Protein AF-A0A3N9MYD1-F1 (afdb_monomer_lite)

Foldseek 3Di:
DVVVVVVVVVVLPPDQPADDLVPDDLPDDPPDAAEDAAEDEDDDVLCVVVVLNLNCRNYPCPPPPPDFHLWYKYKYWPDKDKDFDDFPCVQQVVCVVVVNPVLSVVRFRGKIKMKTKMWMWIAGLVRDTPDIDIFIFMFIDTHGPSNPDDPPDCVRVSNRRSRRVSVGSSVSVVVCVVCRVVNNCVSPVSPTNLVVLLVVLVVVLDLVSLVVSCVVPVDDDSNVVSVVSNLVVLVVVLVVVLDLVSLVVSCVVPVDDPCNVVSVVSNVVVVVVLVVQLVVQPDLVSLLVSCVVPVVCNLVSVVVDPDLVSLLVSCVVRVPCVQRSVVSSLVVLVVCCVVPNLPPWDFQPDQDADPDDAFEWEWEDDPPDIDTDPSHPPGDDDDPDPVDADHRHAFHKYWYAAWDFHVSRQRKIWGWHNRSSATFMWTHHNVGGITTRHHWGWIQHNVRDIDTPHD

pLDDT: mean 88.98, std 12.7, range [43.97, 98.44]

Structure (mmCIF, N/CA/C/O backbone):
data_AF-A0A3N9MYD1-F1
#
_entry.id   AF-A0A3N9MYD1-F1
#
loop_
_atom_site.group_PDB
_atom_site.id
_atom_site.type_symbol
_atom_site.label_atom_id
_atom_site.label_alt_id
_atom_site.label_comp_id
_atom_site.label_asym_id
_atom_site.label_entity_id
_atom_site.label_seq_id
_atom_site.pdbx_PDB_ins_code
_atom_site.Cartn_x
_atom_site.Cartn_y
_atom_site.Cartn_z
_atom_site.occupancy
_atom_site.B_iso_or_equiv
_atom_site.auth_seq_id
_atom_site.auth_comp_id
_atom_site.auth_asym_id
_atom_site.auth_atom_id
_atom_site.pdbx_PDB_model_num
ATOM 1 N N . MET A 1 1 ? 70.664 29.795 -44.121 1.00 50.56 1 MET A N 1
ATOM 2 C CA . MET A 1 1 ? 70.237 28.497 -43.544 1.00 50.56 1 MET A CA 1
ATOM 3 C C . MET A 1 1 ? 69.564 28.598 -42.171 1.00 50.56 1 MET A C 1
ATOM 5 O O . MET A 1 1 ? 68.533 27.968 -42.027 1.00 50.56 1 MET A O 1
ATOM 9 N N . ARG A 1 2 ? 70.033 29.398 -41.194 1.00 46.59 2 ARG A N 1
ATOM 10 C CA . ARG A 1 2 ? 69.398 29.475 -39.850 1.00 46.59 2 ARG A CA 1
ATOM 11 C C . ARG A 1 2 ? 67.947 30.003 -39.817 1.00 46.59 2 ARG A C 1
ATOM 13 O O . ARG A 1 2 ? 67.177 29.572 -38.971 1.00 46.59 2 ARG A O 1
ATOM 20 N N . TYR A 1 3 ? 67.547 30.868 -40.754 1.00 49.69 3 TYR A N 1
ATOM 21 C CA . TYR A 1 3 ? 66.168 31.388 -40.821 1.00 49.69 3 TYR A CA 1
ATOM 22 C C . TYR A 1 3 ? 65.168 30.426 -41.480 1.00 49.69 3 TYR A C 1
ATOM 24 O O . TYR A 1 3 ? 63.994 30.445 -41.129 1.00 49.69 3 TYR A O 1
ATOM 32 N N . LEU A 1 4 ? 65.627 29.531 -42.366 1.00 49.19 4 LEU A N 1
ATOM 33 C CA . LEU A 1 4 ? 64.769 28.518 -42.997 1.00 49.19 4 LEU A CA 1
ATOM 34 C C . LEU A 1 4 ? 64.340 27.448 -41.978 1.00 49.19 4 LEU A C 1
ATOM 36 O O . LEU A 1 4 ? 63.215 26.969 -42.017 1.00 49.19 4 LEU A O 1
ATOM 40 N N . THR A 1 5 ? 65.210 27.136 -41.012 1.00 52.12 5 THR A N 1
ATOM 41 C CA . THR A 1 5 ? 64.910 26.201 -39.917 1.00 52.12 5 THR A CA 1
ATOM 42 C C . THR A 1 5 ? 63.895 26.779 -38.924 1.00 52.12 5 THR A C 1
ATOM 44 O O . THR A 1 5 ? 63.044 26.050 -38.432 1.00 52.12 5 THR A O 1
ATOM 47 N N . ILE A 1 6 ? 63.928 28.092 -38.665 1.00 54.59 6 ILE A N 1
ATOM 48 C CA . ILE A 1 6 ? 62.973 28.755 -37.757 1.00 54.59 6 ILE A CA 1
ATOM 49 C C . ILE A 1 6 ? 61.604 28.943 -38.434 1.00 54.59 6 ILE A C 1
ATOM 51 O O . ILE A 1 6 ? 60.574 28.751 -37.791 1.00 54.59 6 ILE A O 1
ATOM 55 N N . PHE A 1 7 ? 61.574 29.233 -39.740 1.00 51.75 7 PHE A N 1
ATOM 56 C CA . PHE A 1 7 ? 60.322 29.378 -40.494 1.00 51.75 7 PHE A CA 1
ATOM 57 C C . PHE A 1 7 ? 59.591 28.037 -40.687 1.00 51.75 7 PHE A C 1
ATOM 59 O O . PHE A 1 7 ? 58.365 27.989 -40.605 1.00 51.75 7 PHE A O 1
ATOM 66 N N . LEU A 1 8 ? 60.333 26.933 -40.859 1.00 48.38 8 LEU A N 1
ATOM 67 C CA . LEU A 1 8 ? 59.754 25.587 -40.928 1.00 48.38 8 LEU A CA 1
ATOM 68 C C . LEU A 1 8 ? 59.193 25.126 -39.570 1.00 48.38 8 LEU A C 1
ATOM 70 O O . LEU A 1 8 ? 58.174 24.446 -39.539 1.00 48.38 8 LEU A O 1
ATOM 74 N N . CYS A 1 9 ? 59.793 25.538 -38.446 1.00 50.78 9 CYS A N 1
ATOM 75 C CA . CYS A 1 9 ? 59.248 25.249 -37.116 1.00 50.78 9 CYS A CA 1
ATOM 76 C C . CYS A 1 9 ? 57.970 26.046 -36.805 1.00 50.78 9 CYS A C 1
ATOM 78 O O . CYS A 1 9 ? 57.088 25.513 -36.144 1.00 50.78 9 CYS A O 1
ATOM 80 N N . LEU A 1 10 ? 57.830 27.289 -37.283 1.00 47.19 10 LEU A N 1
ATOM 81 C CA . LEU A 1 10 ? 56.659 28.136 -36.995 1.00 47.19 10 LEU A CA 1
ATOM 82 C C . LEU A 1 10 ? 55.406 27.779 -37.818 1.00 47.19 10 LEU A C 1
ATOM 84 O O . LEU A 1 10 ? 54.298 27.967 -37.324 1.00 47.19 10 LEU A O 1
ATOM 88 N N . LEU A 1 11 ? 55.553 27.201 -39.016 1.00 48.94 11 LEU A N 1
ATOM 89 C CA . LEU A 1 11 ? 54.420 26.741 -39.841 1.00 48.94 11 LEU A CA 1
ATOM 90 C C . LEU A 1 11 ? 53.776 25.427 -39.354 1.00 48.94 11 LEU A C 1
ATOM 92 O O . LEU A 1 11 ? 52.666 25.108 -39.767 1.00 48.94 11 LEU A O 1
ATOM 96 N N . ILE A 1 12 ? 54.433 24.671 -38.467 1.00 52.53 12 ILE A N 1
ATOM 97 C CA . ILE A 1 12 ? 53.946 23.359 -37.995 1.00 52.53 12 ILE A CA 1
ATOM 98 C C . ILE A 1 12 ? 53.015 23.484 -36.766 1.00 52.53 12 ILE A C 1
ATOM 100 O O . ILE A 1 12 ? 52.271 22.551 -36.465 1.00 52.53 12 ILE A O 1
ATOM 104 N N . PHE A 1 13 ? 52.987 24.636 -36.079 1.00 46.84 13 PHE A N 1
ATOM 105 C CA . PHE A 1 13 ? 52.258 24.799 -34.807 1.00 46.84 13 PHE A CA 1
ATOM 106 C C . PHE A 1 13 ? 50.806 25.295 -34.911 1.00 46.84 13 PHE A C 1
ATOM 108 O O . PHE A 1 13 ? 50.087 25.250 -33.914 1.00 46.84 13 PHE A O 1
ATOM 115 N N . THR A 1 14 ? 50.326 25.733 -36.077 1.00 43.97 14 THR A N 1
ATOM 116 C CA . THR A 1 14 ? 48.956 26.258 -36.226 1.00 43.97 14 THR A CA 1
ATOM 117 C C . THR A 1 14 ? 48.090 25.304 -37.040 1.00 43.97 14 THR A C 1
ATOM 119 O O . THR A 1 14 ? 47.858 25.524 -38.225 1.00 43.97 14 THR A O 1
ATOM 122 N N . GLY A 1 15 ? 47.624 24.223 -36.415 1.00 49.41 15 GLY A N 1
ATOM 123 C CA . GLY A 1 15 ? 46.660 23.331 -37.066 1.00 49.41 15 GLY A CA 1
ATOM 124 C C . GLY A 1 15 ? 46.532 21.931 -36.481 1.00 49.41 15 GLY A C 1
ATOM 125 O O . GLY A 1 15 ? 46.292 20.993 -37.233 1.00 49.41 15 GLY A O 1
ATOM 126 N N . CYS A 1 16 ? 46.687 21.750 -35.167 1.00 47.84 16 CYS A N 1
ATOM 127 C CA . CYS A 1 16 ? 46.376 20.468 -34.537 1.00 47.84 16 CYS A CA 1
ATOM 128 C C . CYS A 1 16 ? 44.853 20.277 -34.498 1.00 47.84 16 CYS A C 1
ATOM 130 O O . CYS A 1 16 ? 44.207 20.617 -33.509 1.00 47.84 16 CYS A O 1
ATOM 132 N N . ALA A 1 17 ? 44.267 19.738 -35.567 1.00 52.56 17 ALA A N 1
ATOM 133 C CA . ALA A 1 17 ? 42.937 19.152 -35.489 1.00 52.56 17 ALA A CA 1
ATOM 134 C C . ALA A 1 17 ? 43.065 17.853 -34.683 1.00 52.56 17 ALA A C 1
ATOM 136 O O . ALA A 1 17 ? 43.389 16.796 -35.226 1.00 52.56 17 ALA A O 1
ATOM 137 N N . SER A 1 18 ? 42.881 17.943 -33.364 1.00 55.88 18 SER A N 1
ATOM 138 C CA . SER A 1 18 ? 42.640 16.756 -32.552 1.00 55.88 18 SER A CA 1
ATOM 139 C C . SER A 1 18 ? 41.459 16.002 -33.158 1.00 55.88 18 SER A C 1
ATOM 141 O O . SER A 1 18 ? 40.525 16.603 -33.695 1.00 55.88 18 SER A O 1
ATOM 143 N N . PHE A 1 19 ? 41.520 14.674 -33.125 1.00 54.94 19 PHE A N 1
ATOM 144 C CA . PHE A 1 19 ? 40.397 13.843 -33.529 1.00 54.94 19 PHE A CA 1
ATOM 145 C C . PHE A 1 19 ? 39.158 14.284 -32.771 1.00 54.94 19 PHE A C 1
ATOM 147 O O . PHE A 1 19 ? 39.056 14.103 -31.558 1.00 54.94 19 PHE A O 1
ATOM 154 N N . ASN A 1 20 ? 38.247 14.912 -33.504 1.00 59.59 20 ASN A N 1
ATOM 155 C CA . ASN A 1 20 ? 36.962 15.279 -32.978 1.00 59.59 20 ASN A CA 1
ATOM 156 C C . ASN A 1 20 ? 36.012 14.127 -33.319 1.00 59.59 20 ASN A C 1
ATOM 158 O O . ASN A 1 20 ? 35.622 14.004 -34.483 1.00 59.59 20 ASN A O 1
ATOM 162 N N . PRO A 1 21 ? 35.628 13.275 -32.351 1.00 55.31 21 PRO A N 1
ATOM 163 C CA . PRO A 1 21 ? 34.625 12.238 -32.582 1.00 55.31 21 PRO A CA 1
ATOM 164 C C . PRO A 1 21 ? 33.289 12.813 -33.088 1.00 55.31 21 PRO A C 1
ATOM 166 O O . PRO A 1 21 ? 32.467 12.066 -33.599 1.00 55.31 21 PRO A O 1
ATOM 169 N N . GLN A 1 22 ? 33.077 14.135 -33.017 1.00 55.47 22 GLN A N 1
ATOM 170 C CA . GLN A 1 22 ? 31.936 14.817 -33.635 1.00 55.47 22 GLN A CA 1
ATOM 171 C C . GLN A 1 22 ? 31.957 14.835 -35.174 1.00 55.47 22 GLN A C 1
ATOM 173 O O . GLN A 1 22 ? 30.940 15.170 -35.765 1.00 55.47 22 GLN A O 1
ATOM 178 N N . ASN A 1 23 ? 33.067 14.477 -35.828 1.00 61.19 23 ASN A N 1
ATOM 179 C CA . ASN A 1 23 ? 33.156 14.459 -37.294 1.00 61.19 23 ASN A CA 1
ATOM 180 C C . ASN A 1 23 ? 32.634 13.156 -37.927 1.00 61.19 23 ASN A C 1
ATOM 182 O O . ASN A 1 23 ? 32.619 13.043 -39.151 1.00 61.19 23 ASN A O 1
ATOM 186 N N . PHE A 1 24 ? 32.220 12.170 -37.124 1.00 61.72 24 PHE A N 1
ATOM 187 C CA . PHE A 1 24 ? 31.514 10.995 -37.630 1.00 61.72 24 PHE A CA 1
ATOM 188 C C . PHE A 1 24 ? 30.041 11.347 -37.795 1.00 61.72 24 PHE A C 1
ATOM 190 O O . PHE A 1 24 ? 29.274 11.318 -36.840 1.00 61.72 24 PHE A O 1
ATOM 197 N N . SER A 1 25 ? 29.653 11.711 -39.014 1.00 63.94 25 SER A N 1
ATOM 198 C CA . SER A 1 25 ? 28.252 11.703 -39.413 1.00 63.94 25 SER A CA 1
ATOM 199 C C . SER A 1 25 ? 27.973 10.408 -40.159 1.00 63.94 25 SER A C 1
ATOM 201 O O . SER A 1 25 ? 28.572 10.162 -41.209 1.00 63.94 25 SER A O 1
ATOM 203 N N . LEU A 1 26 ? 27.028 9.617 -39.665 1.00 62.94 26 LEU A N 1
ATOM 204 C CA . LEU A 1 26 ? 26.372 8.590 -40.467 1.00 62.94 26 LEU A CA 1
ATOM 205 C C . LEU A 1 26 ? 25.681 9.333 -41.627 1.00 62.94 26 LEU A C 1
ATOM 207 O O . LEU A 1 26 ? 24.679 10.018 -41.429 1.00 62.94 26 LEU A O 1
ATOM 211 N N . GLY A 1 27 ? 26.292 9.337 -42.811 1.00 56.69 27 GLY A N 1
ATOM 212 C CA . GLY A 1 27 ? 25.808 10.073 -43.980 1.00 56.69 27 GLY A CA 1
ATOM 213 C C . GLY A 1 27 ? 24.588 9.396 -44.596 1.00 56.69 27 GLY A C 1
ATOM 214 O O . GLY A 1 27 ? 24.716 8.747 -45.630 1.00 56.69 27 GLY A O 1
ATOM 215 N N . VAL A 1 28 ? 23.428 9.508 -43.947 1.00 55.72 28 VAL A N 1
ATOM 216 C CA . VAL A 1 28 ? 22.205 8.793 -44.336 1.00 55.72 28 VAL A CA 1
ATOM 217 C C . VAL A 1 28 ? 21.193 9.735 -44.986 1.00 55.72 28 VAL A C 1
ATOM 219 O O . VAL A 1 28 ? 20.870 10.795 -44.447 1.00 55.72 28 VAL A O 1
ATOM 222 N N . ASN A 1 29 ? 20.669 9.332 -46.144 1.00 54.44 29 ASN A N 1
ATOM 223 C CA . ASN A 1 29 ? 19.649 10.061 -46.893 1.00 54.44 29 ASN A CA 1
ATOM 224 C C . ASN A 1 29 ? 18.263 9.481 -46.546 1.00 54.44 29 ASN A C 1
ATOM 226 O O . ASN A 1 29 ? 17.864 8.451 -47.078 1.00 54.44 29 ASN A O 1
ATOM 230 N N . THR A 1 30 ? 17.551 10.093 -45.593 1.00 54.03 30 THR A N 1
ATOM 231 C CA . THR A 1 30 ? 16.354 9.499 -44.961 1.00 54.03 30 THR A CA 1
ATOM 232 C C . THR A 1 30 ? 15.042 10.075 -45.502 1.00 54.03 30 THR A C 1
ATOM 234 O O . THR A 1 30 ? 14.342 10.814 -44.817 1.00 54.03 30 THR A O 1
ATOM 237 N N . GLU A 1 31 ? 14.649 9.707 -46.725 1.00 59.28 31 GLU A N 1
ATOM 238 C CA . GLU A 1 31 ? 13.287 10.020 -47.209 1.00 59.28 31 GLU A CA 1
ATOM 239 C C . GLU A 1 31 ? 12.198 9.170 -46.526 1.00 59.28 31 GLU A C 1
ATOM 241 O O . GLU A 1 31 ? 11.020 9.525 -46.566 1.00 59.28 31 GLU A O 1
ATOM 246 N N . LYS A 1 32 ? 12.560 8.062 -45.862 1.00 63.53 32 LYS A N 1
ATOM 247 C CA . LYS A 1 32 ? 11.614 7.196 -45.143 1.00 63.53 32 LYS A CA 1
ATOM 248 C C . LYS A 1 32 ? 12.162 6.826 -43.774 1.00 63.53 32 LYS A C 1
ATOM 250 O O . LYS A 1 32 ? 13.173 6.139 -43.680 1.00 63.53 32 LYS A O 1
ATOM 255 N N . LYS A 1 33 ? 11.476 7.250 -42.719 1.00 77.56 33 LYS A N 1
ATOM 256 C CA . LYS A 1 33 ? 11.839 6.957 -41.328 1.00 77.56 33 LYS A CA 1
ATOM 257 C C . LYS A 1 33 ? 10.843 5.972 -40.719 1.00 77.56 33 LYS A C 1
ATOM 259 O O . LYS A 1 33 ? 9.675 5.978 -41.110 1.00 77.56 33 LYS A O 1
ATOM 264 N N . LEU A 1 34 ? 11.300 5.152 -39.772 1.00 82.75 34 LEU A N 1
ATOM 265 C CA . LEU A 1 34 ? 10.404 4.279 -39.014 1.00 82.75 34 LEU A CA 1
ATOM 266 C C . LEU A 1 34 ? 9.441 5.120 -38.156 1.00 82.75 34 LEU A C 1
ATOM 268 O O . LEU A 1 34 ? 9.800 6.238 -37.756 1.00 82.75 34 LEU A O 1
ATOM 272 N N . PRO A 1 35 ? 8.231 4.602 -37.853 1.00 82.69 35 PRO A N 1
ATOM 273 C CA . PRO A 1 35 ? 7.373 5.204 -36.837 1.00 82.69 35 PRO A CA 1
ATOM 274 C C . PRO A 1 35 ? 8.122 5.286 -35.502 1.00 82.69 35 PRO A C 1
ATOM 276 O O . PRO A 1 35 ? 9.044 4.509 -35.257 1.00 82.69 35 PRO A O 1
ATOM 279 N N . ASP A 1 36 ? 7.747 6.227 -34.635 1.00 86.25 36 ASP A N 1
ATOM 280 C CA . ASP A 1 36 ? 8.511 6.469 -33.411 1.00 86.25 36 ASP A CA 1
ATOM 281 C C . ASP A 1 36 ? 8.556 5.224 -32.508 1.00 86.25 36 ASP A C 1
ATOM 283 O O . ASP A 1 36 ? 7.529 4.629 -32.164 1.00 86.25 36 ASP A O 1
ATOM 287 N N . LEU A 1 37 ? 9.772 4.860 -32.090 1.00 86.81 37 LEU A N 1
ATOM 288 C CA . LEU A 1 37 ? 10.052 3.732 -31.202 1.00 86.81 37 LEU A CA 1
ATOM 289 C C . LEU A 1 37 ? 10.608 4.209 -29.862 1.00 86.81 37 LEU A C 1
ATOM 291 O O . LEU A 1 37 ? 11.289 5.235 -29.777 1.00 86.81 37 LEU A O 1
ATOM 295 N N . ASN A 1 38 ? 10.366 3.420 -28.820 1.00 86.94 38 ASN A N 1
ATOM 296 C CA . ASN A 1 38 ? 11.092 3.520 -27.558 1.00 86.94 38 ASN A CA 1
ATOM 297 C C . ASN A 1 38 ? 12.469 2.870 -27.712 1.00 86.94 38 ASN A C 1
ATOM 299 O O . ASN A 1 38 ? 12.583 1.646 -27.701 1.00 86.94 38 ASN A O 1
ATOM 303 N N . PHE A 1 39 ? 13.507 3.686 -27.877 1.00 89.94 39 PHE A N 1
ATOM 304 C CA . PHE A 1 39 ? 14.880 3.208 -28.023 1.00 89.94 39 PHE A CA 1
ATOM 305 C C . PHE A 1 39 ? 15.553 3.002 -26.663 1.00 89.94 39 PHE A C 1
ATOM 307 O O . PHE A 1 39 ? 15.745 3.953 -25.907 1.00 89.94 39 PHE A O 1
ATOM 314 N N . ASN A 1 40 ? 15.988 1.774 -26.393 1.00 91.44 40 ASN A N 1
ATOM 315 C CA . ASN A 1 40 ? 16.828 1.423 -25.258 1.00 91.44 40 ASN A CA 1
ATOM 316 C C . ASN A 1 40 ? 18.231 1.065 -25.752 1.00 91.44 40 ASN A C 1
ATOM 318 O O . ASN A 1 40 ? 18.403 0.299 -26.699 1.00 91.44 40 ASN A O 1
ATOM 322 N N . TYR A 1 41 ? 19.257 1.572 -25.082 1.00 89.81 41 TYR A N 1
ATOM 323 C CA . TYR A 1 41 ? 20.640 1.197 -25.354 1.00 89.81 41 TYR A CA 1
ATOM 324 C C . TYR A 1 41 ? 21.478 1.306 -24.088 1.00 89.81 41 TYR A C 1
ATOM 326 O O . TYR A 1 41 ? 21.172 2.061 -23.160 1.00 89.81 41 TYR A O 1
ATOM 334 N N . GLU A 1 42 ? 22.552 0.525 -24.038 1.00 85.25 42 GLU A N 1
ATOM 335 C CA . GLU A 1 42 ? 23.450 0.517 -22.893 1.00 85.25 42 GLU A CA 1
ATOM 336 C C . GLU A 1 42 ? 24.247 1.828 -22.831 1.00 85.25 42 GLU A C 1
ATOM 338 O O . GLU A 1 42 ? 24.969 2.195 -23.763 1.00 85.25 42 GLU A O 1
ATOM 343 N N . LYS A 1 43 ? 24.114 2.560 -21.719 1.00 80.12 43 LYS A N 1
ATOM 344 C CA . LYS A 1 43 ? 24.823 3.827 -21.496 1.00 80.12 43 LYS A CA 1
ATOM 345 C C . LYS A 1 43 ? 26.302 3.568 -21.206 1.00 80.12 43 LYS A C 1
ATOM 347 O O . LYS A 1 43 ? 26.735 3.608 -20.058 1.00 80.12 43 LYS A O 1
ATOM 352 N N . ASN A 1 44 ? 27.102 3.366 -22.248 1.00 84.50 44 ASN A N 1
ATOM 353 C CA . ASN A 1 44 ? 28.556 3.404 -22.131 1.00 84.50 44 ASN A CA 1
ATOM 354 C C . ASN A 1 44 ? 29.070 4.825 -22.394 1.00 84.50 44 ASN A C 1
ATOM 356 O O . ASN A 1 44 ? 28.811 5.395 -23.455 1.00 84.50 44 ASN A O 1
ATOM 360 N N . LYS A 1 45 ? 29.829 5.396 -21.449 1.00 82.12 45 LYS A N 1
ATOM 361 C CA . LYS A 1 45 ? 30.370 6.764 -21.561 1.00 82.12 45 LYS A CA 1
ATOM 362 C C . LYS A 1 45 ? 31.194 6.982 -22.833 1.00 82.12 45 LYS A C 1
ATOM 364 O O . LYS A 1 45 ? 31.218 8.098 -23.338 1.00 82.12 45 LYS A O 1
ATOM 369 N N . ASN A 1 46 ? 31.829 5.932 -23.352 1.00 84.56 46 ASN A N 1
ATOM 370 C CA . ASN A 1 46 ? 32.750 6.056 -24.472 1.00 84.56 46 ASN A CA 1
ATOM 371 C C . ASN A 1 46 ? 32.043 6.153 -25.821 1.00 84.56 46 ASN A C 1
ATOM 373 O O . ASN A 1 46 ? 32.626 6.722 -26.721 1.00 84.56 46 ASN A O 1
ATOM 377 N N . TYR A 1 47 ? 30.824 5.638 -25.994 1.00 87.25 47 TYR A N 1
ATOM 378 C CA . TYR A 1 47 ? 30.159 5.622 -27.310 1.00 87.25 47 TYR A CA 1
ATOM 379 C C . TYR A 1 47 ? 28.655 5.917 -27.267 1.00 87.25 47 TYR A C 1
ATOM 381 O O . TYR A 1 47 ? 27.986 5.826 -28.294 1.00 87.25 47 TYR A O 1
ATOM 389 N N . SER A 1 48 ? 28.116 6.341 -26.120 1.00 87.69 48 SER A N 1
ATOM 390 C CA . SER A 1 48 ? 26.708 6.741 -25.984 1.00 87.69 48 SER A CA 1
ATOM 391 C C . SER A 1 48 ? 26.294 7.793 -27.011 1.00 87.69 48 SER A C 1
ATOM 393 O O . SER A 1 48 ? 25.223 7.677 -27.585 1.00 87.69 48 SER A O 1
ATOM 395 N N . LYS A 1 49 ? 27.153 8.775 -27.314 1.00 88.75 49 LYS A N 1
ATOM 396 C CA . LYS A 1 49 ? 26.863 9.802 -28.327 1.00 88.75 49 LYS A CA 1
ATOM 397 C C . LYS A 1 49 ? 26.556 9.196 -29.701 1.00 88.75 49 LYS A C 1
ATOM 399 O O . LYS A 1 49 ? 25.558 9.569 -30.303 1.00 88.75 49 LYS A O 1
ATOM 404 N N . LEU A 1 50 ? 27.370 8.238 -30.149 1.00 88.94 50 LEU A N 1
ATOM 405 C CA . LEU A 1 50 ? 27.197 7.571 -31.443 1.00 88.94 50 LEU A CA 1
ATOM 406 C C . LEU A 1 50 ? 25.909 6.732 -31.472 1.00 88.94 50 LEU A C 1
ATOM 408 O O . LEU A 1 50 ? 25.162 6.780 -32.444 1.00 88.94 50 LEU A O 1
ATOM 412 N N . LEU A 1 51 ? 25.613 6.009 -30.385 1.00 90.88 51 LEU A N 1
ATOM 413 C CA . LEU A 1 51 ? 24.367 5.241 -30.265 1.00 90.88 51 LEU A CA 1
ATOM 414 C C . LEU A 1 51 ? 23.130 6.153 -30.240 1.00 90.88 51 LEU A C 1
ATOM 416 O O . LEU A 1 51 ? 22.131 5.836 -30.880 1.00 90.88 51 LEU A O 1
ATOM 420 N N . ASN A 1 52 ? 23.203 7.303 -29.559 1.00 88.44 52 ASN A N 1
ATOM 421 C CA . ASN A 1 52 ? 22.134 8.307 -29.536 1.00 88.44 52 ASN A CA 1
ATOM 422 C C . ASN A 1 52 ? 21.888 8.903 -30.925 1.00 88.44 52 ASN A C 1
ATOM 424 O O . ASN A 1 52 ? 20.739 9.112 -31.313 1.00 88.44 52 ASN A O 1
ATOM 428 N N . GLU A 1 53 ? 22.963 9.217 -31.653 1.00 88.44 53 GLU A N 1
ATOM 429 C CA . GLU A 1 53 ? 22.889 9.764 -33.009 1.00 88.44 53 GLU A CA 1
ATOM 430 C C . GLU A 1 53 ? 22.258 8.748 -33.960 1.00 88.44 53 GLU A C 1
ATOM 432 O O . GLU A 1 53 ? 21.315 9.097 -34.664 1.00 88.44 53 GLU A O 1
ATOM 437 N N . PHE A 1 54 ? 22.680 7.482 -33.899 1.00 89.94 54 PHE A N 1
ATOM 438 C CA . PHE A 1 54 ? 22.053 6.399 -34.654 1.00 89.94 54 PHE A CA 1
ATOM 439 C C . PHE A 1 54 ? 20.565 6.229 -34.307 1.00 89.94 54 PHE A C 1
ATOM 441 O O . PHE A 1 54 ? 19.720 6.254 -35.198 1.00 89.94 54 PHE A O 1
ATOM 448 N N . ALA A 1 55 ? 20.212 6.138 -33.019 1.00 89.00 55 ALA A N 1
ATOM 449 C CA . ALA A 1 55 ? 18.816 6.043 -32.579 1.00 89.00 55 ALA A CA 1
ATOM 450 C C . ALA A 1 55 ? 17.970 7.232 -33.072 1.00 89.00 55 ALA A C 1
ATOM 452 O O . ALA A 1 55 ? 16.807 7.073 -33.445 1.00 89.00 55 ALA A O 1
ATOM 453 N N . SER A 1 56 ? 18.571 8.425 -33.127 1.00 83.88 56 SER A N 1
ATOM 454 C CA . SER A 1 56 ? 17.910 9.634 -33.623 1.00 83.88 56 SER A CA 1
ATOM 455 C C . SER A 1 56 ? 17.728 9.679 -35.132 1.00 83.88 56 SER A C 1
ATOM 457 O O . SER A 1 56 ? 16.840 10.377 -35.613 1.00 83.88 56 SER A O 1
ATOM 459 N N . GLN A 1 57 ? 18.547 8.946 -35.879 1.00 84.25 57 GLN A N 1
ATOM 460 C CA . GLN A 1 57 ? 18.420 8.832 -37.328 1.00 84.25 57 GLN A CA 1
ATOM 461 C C . GLN A 1 57 ? 17.386 7.786 -37.735 1.00 84.25 57 GLN A C 1
ATOM 463 O O . GLN A 1 57 ? 16.631 8.019 -38.676 1.00 84.25 57 GLN A O 1
ATOM 468 N N . VAL A 1 58 ? 17.328 6.665 -37.010 1.00 85.00 58 VAL A N 1
ATOM 469 C CA . VAL A 1 58 ? 16.374 5.584 -37.288 1.00 85.00 58 VAL A CA 1
ATOM 470 C C . VAL A 1 58 ? 14.927 6.031 -37.022 1.00 85.00 58 VAL A C 1
ATOM 472 O O . VAL A 1 58 ? 14.021 5.666 -37.774 1.00 85.00 58 VAL A O 1
ATOM 475 N N . CYS A 1 59 ? 14.702 6.856 -35.995 1.00 80.06 59 CYS A N 1
ATOM 476 C CA . CYS A 1 59 ? 13.377 7.380 -35.648 1.00 80.06 59 CYS A CA 1
ATOM 477 C C . CYS A 1 59 ? 13.045 8.716 -36.325 1.00 80.06 59 CYS A C 1
ATOM 479 O O . CYS A 1 59 ? 13.880 9.614 -36.442 1.00 80.06 59 CYS A O 1
ATOM 481 N N . ALA A 1 60 ? 11.770 8.889 -36.691 1.00 62.12 60 ALA A N 1
ATOM 482 C CA . ALA A 1 60 ? 11.251 10.138 -37.241 1.00 62.12 60 ALA A CA 1
ATOM 483 C C . ALA A 1 60 ? 11.386 11.337 -36.296 1.00 62.12 60 ALA A C 1
ATOM 485 O O . ALA A 1 60 ? 11.869 12.385 -36.736 1.00 62.12 60 ALA A O 1
ATOM 486 N N . ASN A 1 61 ? 11.042 11.141 -35.019 1.00 55.81 61 ASN A N 1
ATOM 487 C CA . ASN A 1 61 ? 11.091 12.129 -33.945 1.00 55.81 61 ASN A CA 1
ATOM 488 C C . ASN A 1 61 ? 11.623 11.501 -32.642 1.00 55.81 61 ASN A C 1
ATOM 490 O O . ASN A 1 61 ? 10.927 11.449 -31.624 1.00 55.81 61 ASN A O 1
ATOM 494 N N . SER A 1 62 ? 12.885 11.054 -32.629 1.00 53.62 62 SER A N 1
ATOM 495 C CA . SER A 1 62 ? 13.517 10.532 -31.400 1.00 53.62 62 SER A CA 1
ATOM 496 C C . SER A 1 62 ? 13.514 11.520 -30.226 1.00 53.62 62 SER A C 1
ATOM 498 O O . SER A 1 62 ? 13.653 11.102 -29.081 1.00 53.62 62 SER A O 1
ATOM 500 N N . SER A 1 63 ? 13.351 12.818 -30.498 1.00 49.19 63 SER A N 1
ATOM 501 C CA . SER A 1 63 ? 13.343 13.890 -29.504 1.00 49.19 63 SER A CA 1
ATOM 502 C C . SER A 1 63 ? 11.991 14.118 -28.824 1.00 49.19 63 SER A C 1
ATOM 504 O O . SER A 1 63 ? 11.957 14.790 -27.796 1.00 49.19 63 SER A O 1
ATOM 506 N N . ASN A 1 64 ? 10.882 13.583 -29.353 1.00 58.38 64 ASN A N 1
ATOM 507 C CA . ASN A 1 64 ? 9.586 13.718 -28.694 1.00 58.38 64 ASN A CA 1
ATOM 508 C C . ASN A 1 64 ? 9.356 12.531 -27.750 1.00 58.38 64 ASN A C 1
ATOM 510 O O . ASN A 1 64 ? 8.853 11.476 -28.153 1.00 58.38 64 ASN A O 1
ATOM 514 N N . GLU A 1 65 ? 9.731 12.710 -26.481 1.00 60.75 65 GLU A N 1
ATOM 515 C CA . GLU A 1 65 ? 9.413 11.772 -25.390 1.00 60.75 65 GLU A CA 1
ATOM 516 C C . GLU A 1 65 ? 7.897 11.519 -25.269 1.00 60.75 65 GLU A C 1
ATOM 518 O O . GLU A 1 65 ? 7.487 10.454 -24.819 1.00 60.75 65 GLU A O 1
ATOM 523 N N . TYR A 1 66 ? 7.073 12.460 -25.743 1.00 60.03 66 TYR A N 1
ATOM 524 C CA . TYR A 1 66 ? 5.612 12.468 -25.628 1.00 60.03 66 TYR A CA 1
ATOM 525 C C . TYR A 1 66 ? 4.895 12.064 -26.933 1.00 60.03 66 TYR A C 1
ATOM 527 O O . TYR A 1 66 ? 3.673 12.164 -27.026 1.00 60.03 66 TYR A O 1
ATOM 535 N N . GLY A 1 67 ? 5.639 11.646 -27.967 1.00 70.81 67 GLY A N 1
ATOM 536 C CA . GLY A 1 67 ? 5.084 11.217 -29.256 1.00 70.81 67 GLY A CA 1
ATOM 537 C C . GLY A 1 67 ? 4.457 9.819 -29.214 1.00 70.81 67 GLY A C 1
ATOM 538 O O . GLY A 1 67 ? 4.805 8.990 -28.376 1.00 70.81 67 GLY A O 1
ATOM 539 N N . GLU A 1 68 ? 3.551 9.536 -30.151 1.00 82.69 68 GLU A N 1
ATOM 540 C CA . GLU A 1 68 ? 2.897 8.230 -30.284 1.00 82.69 68 GLU A CA 1
ATOM 541 C C . GLU A 1 68 ? 3.905 7.138 -30.669 1.00 82.69 68 GLU A C 1
ATOM 543 O O . GLU A 1 68 ? 4.459 7.156 -31.767 1.00 82.69 68 GLU A O 1
ATOM 548 N N . LYS A 1 69 ? 4.140 6.175 -29.769 1.00 88.25 69 LYS A N 1
ATOM 549 C CA . LYS A 1 69 ? 5.104 5.087 -29.984 1.00 88.25 69 LYS A CA 1
ATOM 550 C C . LYS A 1 69 ? 4.422 3.822 -30.494 1.00 88.25 69 LYS A C 1
ATOM 552 O O . LYS A 1 69 ? 3.406 3.404 -29.937 1.00 88.25 69 LYS A O 1
ATOM 557 N N . TYR A 1 70 ? 5.021 3.184 -31.495 1.00 91.44 70 TYR A N 1
ATOM 558 C CA . TYR A 1 70 ? 4.485 1.984 -32.162 1.00 91.44 70 TYR A CA 1
ATOM 559 C C . TYR A 1 70 ? 5.257 0.699 -31.824 1.00 91.44 70 TYR A C 1
ATOM 561 O O . TYR A 1 70 ? 4.877 -0.393 -32.235 1.00 91.44 70 TYR A O 1
ATOM 569 N N . GLY A 1 71 ? 6.339 0.816 -31.057 1.00 93.19 71 GLY A N 1
ATOM 570 C CA . GLY A 1 71 ? 7.195 -0.303 -30.689 1.00 93.19 71 GLY A CA 1
ATOM 571 C C . GLY A 1 71 ? 8.400 0.143 -29.869 1.00 93.19 71 GLY A C 1
ATOM 572 O O . GLY A 1 71 ? 8.512 1.310 -29.474 1.00 93.19 71 GLY A O 1
ATOM 573 N N . SER A 1 72 ? 9.306 -0.784 -29.606 1.00 93.81 72 SER A N 1
ATOM 574 C CA . SER A 1 72 ? 10.576 -0.514 -28.933 1.00 93.81 72 SER A CA 1
ATOM 575 C C . SER A 1 72 ? 11.745 -1.045 -29.754 1.00 93.81 72 SER A C 1
ATOM 577 O O . SER A 1 72 ? 11.584 -1.900 -30.621 1.00 93.81 72 SER A O 1
ATOM 579 N N . ALA A 1 73 ? 12.934 -0.510 -29.507 1.00 95.19 73 ALA A N 1
ATOM 580 C CA . ALA A 1 73 ? 14.159 -0.954 -30.147 1.00 95.19 73 ALA A CA 1
ATOM 581 C C . ALA A 1 73 ? 15.278 -1.065 -29.113 1.00 95.19 73 ALA A C 1
ATOM 583 O O . ALA A 1 73 ? 15.576 -0.098 -28.419 1.00 95.19 73 ALA A O 1
ATOM 584 N N . ASP A 1 74 ? 15.921 -2.226 -29.037 1.00 95.31 74 ASP A N 1
ATOM 585 C CA . ASP A 1 74 ? 17.064 -2.473 -28.164 1.00 95.31 74 ASP A CA 1
ATOM 586 C C . ASP A 1 74 ? 18.352 -2.501 -28.990 1.00 95.31 74 ASP A C 1
ATOM 588 O O . ASP A 1 74 ? 18.559 -3.404 -29.804 1.00 95.31 74 ASP A O 1
ATOM 592 N N . LEU A 1 75 ? 19.244 -1.542 -28.744 1.00 95.31 75 LEU A N 1
ATOM 593 C CA . LEU A 1 75 ? 20.549 -1.442 -29.391 1.00 95.31 75 LEU A CA 1
ATOM 594 C C . LEU A 1 75 ? 21.671 -1.781 -28.401 1.00 95.31 75 LEU A C 1
ATOM 596 O O . LEU A 1 75 ? 21.844 -1.117 -27.377 1.00 95.31 75 LEU A O 1
ATOM 600 N N . LYS A 1 76 ? 22.457 -2.817 -28.710 1.00 95.12 76 LYS A N 1
ATOM 601 C CA . LYS A 1 76 ? 23.518 -3.336 -27.831 1.00 95.12 76 LYS A CA 1
ATOM 602 C C . LYS A 1 76 ? 24.816 -3.573 -28.593 1.00 95.12 76 LYS A C 1
ATOM 604 O O . LYS A 1 76 ? 24.810 -4.131 -29.688 1.00 95.12 76 LYS A O 1
ATOM 609 N N . VAL A 1 77 ? 25.940 -3.220 -27.974 1.00 95.12 77 VAL A N 1
ATOM 610 C CA . VAL A 1 77 ? 27.272 -3.650 -28.418 1.00 95.12 77 VAL A CA 1
ATOM 611 C C . VAL A 1 77 ? 27.553 -4.996 -27.754 1.00 95.12 77 VAL A C 1
ATOM 613 O O . VAL A 1 77 ? 27.803 -5.053 -26.556 1.00 95.12 77 VAL A O 1
ATOM 616 N N . LEU A 1 78 ? 27.464 -6.089 -28.514 1.00 95.00 78 LEU A N 1
ATOM 617 C CA . LEU A 1 78 ? 27.590 -7.449 -27.977 1.00 95.00 78 LEU A CA 1
ATOM 618 C C . LEU A 1 78 ? 29.023 -7.765 -27.555 1.00 95.00 78 LEU A C 1
ATOM 620 O O . LEU A 1 78 ? 29.252 -8.377 -26.515 1.00 95.00 78 LEU A O 1
ATOM 624 N N . TYR A 1 79 ? 29.992 -7.351 -28.369 1.00 94.94 79 TYR A N 1
ATOM 625 C CA . TYR A 1 79 ? 31.390 -7.362 -27.974 1.00 94.94 79 TYR A CA 1
ATOM 626 C C . TYR A 1 79 ? 32.192 -6.324 -28.740 1.00 94.94 79 TYR A C 1
ATOM 628 O O . TYR A 1 79 ? 31.867 -5.938 -29.865 1.00 94.94 79 TYR A O 1
ATOM 636 N N . LEU A 1 80 ? 33.311 -5.956 -28.127 1.00 93.38 80 LEU A N 1
ATOM 637 C CA . LEU A 1 80 ? 34.322 -5.090 -28.695 1.00 93.38 80 LEU A CA 1
ATOM 638 C C . LEU A 1 80 ? 35.683 -5.717 -28.406 1.00 93.38 80 LEU A C 1
ATOM 640 O O . LEU A 1 80 ? 36.111 -5.817 -27.258 1.00 93.38 80 LEU A O 1
ATOM 644 N N . LYS A 1 81 ? 36.331 -6.223 -29.454 1.00 93.38 81 LYS A N 1
ATOM 645 C CA . LYS A 1 81 ? 37.623 -6.892 -29.364 1.00 93.38 81 LYS A CA 1
ATOM 646 C C . LYS A 1 81 ? 38.697 -6.022 -29.984 1.00 93.38 81 LYS A C 1
ATOM 648 O O . LYS A 1 81 ? 38.741 -5.807 -31.196 1.00 93.38 81 LYS A O 1
ATOM 653 N N . GLU A 1 82 ? 39.617 -5.599 -29.141 1.00 90.69 82 GLU A N 1
ATOM 654 C CA . GLU A 1 82 ? 40.770 -4.818 -29.545 1.00 90.69 82 GLU A CA 1
ATOM 655 C C . GLU A 1 82 ? 41.874 -5.751 -30.040 1.00 90.69 82 GLU A C 1
ATOM 657 O O . GLU A 1 82 ? 42.254 -6.729 -29.393 1.00 90.69 82 GLU A O 1
ATOM 662 N N . LYS A 1 83 ? 42.397 -5.457 -31.225 1.00 83.56 83 LYS A N 1
ATOM 663 C CA . LYS A 1 83 ? 43.570 -6.113 -31.789 1.00 83.56 83 LYS A CA 1
ATOM 664 C C . LYS A 1 83 ? 44.636 -5.049 -31.973 1.00 83.56 83 LYS A C 1
ATOM 666 O O . LYS A 1 83 ? 44.673 -4.321 -32.969 1.00 83.56 83 LYS A O 1
ATOM 671 N N . ARG A 1 84 ? 45.535 -4.967 -30.992 1.00 74.06 84 ARG A N 1
ATOM 672 C CA . ARG A 1 84 ? 46.770 -4.209 -31.158 1.00 74.06 84 ARG A CA 1
ATOM 673 C C . ARG A 1 84 ? 47.632 -4.958 -32.162 1.00 74.06 84 ARG A C 1
ATOM 675 O O . ARG A 1 84 ? 48.235 -5.975 -31.832 1.00 74.06 84 ARG A O 1
ATOM 682 N N . ASN A 1 85 ? 47.691 -4.457 -33.387 1.00 70.12 85 ASN A N 1
ATOM 683 C CA . ASN A 1 85 ? 48.693 -4.949 -34.313 1.00 70.12 85 ASN A CA 1
ATOM 684 C C . ASN A 1 85 ? 50.054 -4.432 -33.835 1.00 70.12 85 ASN A C 1
ATOM 686 O O . ASN A 1 85 ? 50.229 -3.231 -33.603 1.00 70.12 85 ASN A O 1
ATOM 690 N N . ALA A 1 86 ? 51.007 -5.352 -33.663 1.00 62.00 86 ALA A N 1
ATOM 691 C CA . ALA A 1 86 ? 52.415 -4.999 -33.542 1.00 62.00 86 ALA A CA 1
ATOM 692 C C . ALA A 1 86 ? 52.815 -4.127 -34.742 1.00 62.00 86 ALA A C 1
ATOM 694 O O . ALA A 1 86 ? 52.166 -4.194 -35.791 1.00 62.00 86 ALA A O 1
ATOM 695 N N . ALA A 1 87 ? 53.841 -3.288 -34.566 1.00 64.38 87 ALA A N 1
ATOM 696 C CA . ALA A 1 87 ? 54.353 -2.415 -35.617 1.00 64.38 87 ALA A CA 1
ATOM 697 C C . ALA A 1 87 ? 54.379 -3.161 -36.951 1.00 64.38 87 ALA A C 1
ATOM 699 O O . ALA A 1 87 ? 55.062 -4.177 -37.086 1.00 64.38 87 ALA A O 1
ATOM 700 N N . ASN A 1 88 ? 53.577 -2.703 -37.911 1.00 73.69 88 ASN A N 1
ATOM 701 C CA . ASN A 1 88 ? 53.597 -3.320 -39.221 1.00 73.69 88 ASN A CA 1
ATOM 702 C C . ASN A 1 88 ? 54.984 -3.025 -39.790 1.00 73.69 88 ASN A C 1
ATOM 704 O O . ASN A 1 88 ? 55.333 -1.860 -39.993 1.00 73.69 88 ASN A O 1
ATOM 708 N N . VAL A 1 89 ? 55.784 -4.070 -39.989 1.00 73.56 89 VAL A N 1
ATOM 709 C CA . VAL A 1 89 ? 57.182 -3.951 -40.422 1.00 73.56 89 VAL A CA 1
ATOM 710 C C . VAL A 1 89 ? 57.283 -3.110 -41.700 1.00 73.56 89 VAL A C 1
ATOM 712 O O . VAL A 1 89 ? 58.217 -2.325 -41.844 1.00 73.56 89 VAL A O 1
ATOM 715 N N . GLY A 1 90 ? 56.267 -3.179 -42.571 1.00 81.00 90 GLY A N 1
ATOM 716 C CA . GLY A 1 90 ? 56.180 -2.368 -43.785 1.00 81.00 90 GLY A CA 1
ATOM 717 C C . GLY A 1 90 ? 56.039 -0.861 -43.546 1.00 81.00 90 GLY A C 1
ATOM 718 O O . GLY A 1 90 ? 56.537 -0.085 -44.352 1.00 81.00 90 GLY A O 1
ATOM 719 N N . TRP A 1 91 ? 55.422 -0.428 -42.442 1.00 82.50 91 TRP A N 1
ATOM 720 C CA . TRP A 1 91 ? 55.328 0.991 -42.069 1.00 82.50 91 TRP A CA 1
ATOM 721 C C . TRP A 1 91 ? 56.537 1.438 -41.241 1.00 82.50 91 TRP A C 1
ATOM 723 O O . TRP A 1 91 ? 57.035 2.547 -41.410 1.00 82.50 91 TRP A O 1
ATOM 733 N N . MET A 1 92 ? 57.060 0.550 -40.392 1.00 82.88 92 MET A N 1
ATOM 734 C CA . MET A 1 92 ? 58.188 0.845 -39.509 1.00 82.88 92 MET A CA 1
ATOM 735 C C . MET A 1 92 ? 59.517 1.001 -40.261 1.00 82.88 92 MET A C 1
ATOM 737 O O . MET A 1 92 ? 60.319 1.853 -39.890 1.00 82.88 92 MET A O 1
ATOM 741 N N . LEU A 1 93 ? 59.763 0.220 -41.318 1.00 86.56 93 LEU A N 1
ATOM 742 C CA . LEU A 1 93 ? 61.015 0.304 -42.080 1.00 86.56 93 LEU A CA 1
ATOM 743 C C . LEU A 1 93 ? 61.205 1.670 -42.774 1.00 86.56 93 LEU A C 1
ATOM 745 O O . LEU A 1 93 ? 62.236 2.297 -42.528 1.00 86.56 93 LEU A O 1
ATOM 749 N N . PRO A 1 94 ? 60.243 2.201 -43.561 1.00 87.88 94 PRO A N 1
ATOM 750 C CA . PRO A 1 94 ? 60.337 3.553 -44.118 1.00 87.88 94 PRO A CA 1
ATOM 751 C C . PRO A 1 94 ? 60.455 4.630 -43.039 1.00 87.88 94 PRO A C 1
ATOM 753 O O . PRO A 1 94 ? 61.218 5.582 -43.196 1.00 87.88 94 PRO A O 1
ATOM 756 N N . SER A 1 95 ? 59.744 4.466 -41.921 1.00 87.88 95 SER A N 1
ATOM 757 C CA . SER A 1 95 ? 59.861 5.349 -40.762 1.00 87.88 95 SER A CA 1
ATOM 758 C C . SER A 1 95 ? 61.285 5.397 -40.220 1.00 87.88 95 SER A C 1
ATOM 760 O O . SER A 1 95 ? 61.838 6.480 -40.074 1.00 87.88 95 SER A O 1
ATOM 762 N N . LEU A 1 96 ? 61.918 4.247 -39.984 1.00 88.19 96 LEU A N 1
ATOM 763 C CA . LEU A 1 96 ? 63.292 4.185 -39.481 1.00 88.19 96 LEU A CA 1
ATOM 764 C C . LEU A 1 96 ? 64.304 4.720 -40.503 1.00 88.19 96 LEU A C 1
ATOM 766 O O . LEU A 1 96 ? 65.162 5.522 -40.142 1.00 88.19 96 LEU A O 1
ATOM 770 N N . LEU A 1 97 ? 64.173 4.335 -41.778 1.00 93.06 97 LEU A N 1
ATOM 771 C CA . LEU A 1 97 ? 65.064 4.784 -42.856 1.00 93.06 97 LEU A CA 1
ATOM 772 C C . LEU A 1 97 ? 65.023 6.300 -43.067 1.00 93.06 97 LEU A C 1
ATOM 774 O O . LEU A 1 97 ? 66.020 6.898 -43.459 1.00 93.06 97 LEU A O 1
ATOM 778 N N . THR A 1 98 ? 63.882 6.928 -42.788 1.00 91.94 98 THR A N 1
ATOM 779 C CA . THR A 1 98 ? 63.703 8.379 -42.911 1.00 91.94 98 THR A CA 1
ATOM 780 C C . THR A 1 98 ? 63.894 9.118 -41.589 1.00 91.94 98 THR A C 1
ATOM 782 O O . THR A 1 98 ? 63.497 10.278 -41.485 1.00 91.94 98 THR A O 1
ATOM 785 N N . ALA A 1 99 ? 64.476 8.477 -40.566 1.00 89.94 99 ALA A N 1
ATOM 786 C CA . ALA A 1 99 ? 64.620 9.040 -39.219 1.00 89.94 99 ALA A CA 1
ATOM 787 C C . ALA A 1 99 ? 63.300 9.644 -38.690 1.00 89.94 99 ALA A C 1
ATOM 789 O O . ALA A 1 99 ? 63.276 10.708 -38.076 1.00 89.94 99 ALA A O 1
ATOM 790 N N . CYS A 1 100 ? 62.185 8.971 -38.985 1.00 86.88 100 CYS A N 1
ATOM 791 C CA . CYS A 1 100 ? 60.807 9.331 -38.659 1.00 86.88 100 CYS A CA 1
ATOM 792 C C . CYS A 1 100 ? 60.277 10.632 -39.288 1.00 86.88 100 CYS A C 1
ATOM 794 O O . CYS A 1 100 ? 59.170 11.063 -38.953 1.00 86.88 100 CYS A O 1
ATOM 796 N N . THR A 1 101 ? 61.006 11.245 -40.225 1.00 87.62 101 THR A N 1
ATOM 797 C CA . THR A 1 101 ? 60.580 12.494 -40.885 1.00 87.62 101 THR A CA 1
ATOM 798 C C . THR A 1 101 ? 59.267 12.328 -41.652 1.00 87.62 101 THR A C 1
ATOM 800 O O . THR A 1 101 ? 58.398 13.191 -41.559 1.00 87.62 101 THR A O 1
ATOM 803 N N . LEU A 1 102 ? 59.039 11.184 -42.312 1.00 87.56 102 LEU A N 1
ATOM 804 C CA . LEU A 1 102 ? 57.759 10.894 -42.974 1.00 87.56 102 LEU A CA 1
ATOM 805 C C . LEU A 1 102 ? 56.584 10.859 -41.994 1.00 87.56 102 LEU A C 1
ATOM 807 O O . LEU A 1 102 ? 55.477 11.279 -42.322 1.00 87.56 102 LEU A O 1
ATOM 811 N N . ASN A 1 103 ? 56.805 10.386 -40.771 1.00 88.00 103 ASN A N 1
ATOM 812 C CA . ASN A 1 103 ? 55.744 10.285 -39.775 1.00 88.00 103 ASN A CA 1
ATOM 813 C C . ASN A 1 103 ? 55.368 11.639 -39.180 1.00 88.00 103 ASN A C 1
ATOM 815 O O . ASN A 1 103 ? 54.218 11.825 -38.777 1.00 88.00 103 ASN A O 1
ATOM 819 N N . MET A 1 104 ? 56.308 12.589 -39.164 1.00 84.31 104 MET A N 1
ATOM 820 C CA . MET A 1 104 ? 56.003 13.996 -38.891 1.00 84.31 104 MET A CA 1
ATOM 821 C C . MET A 1 104 ? 55.147 14.614 -40.004 1.00 84.31 104 MET A C 1
ATOM 823 O O . MET A 1 104 ? 54.345 15.495 -39.725 1.00 84.31 104 MET A O 1
ATOM 827 N N . LEU A 1 105 ? 55.253 14.105 -41.235 1.00 86.12 105 LEU A N 1
ATOM 828 C CA . LEU A 1 105 ? 54.416 14.490 -42.378 1.00 86.12 105 LEU A CA 1
ATOM 829 C C . LEU A 1 105 ? 53.110 13.676 -42.486 1.00 86.12 105 LEU A C 1
ATOM 831 O O . LEU A 1 105 ? 52.447 13.708 -43.518 1.00 86.12 105 LEU A O 1
ATOM 835 N N . GLY A 1 106 ? 52.725 12.936 -41.439 1.00 82.69 106 GLY A N 1
ATOM 836 C CA . GLY A 1 106 ? 51.458 12.195 -41.404 1.00 82.69 106 GLY A CA 1
ATOM 837 C C . GLY A 1 106 ? 51.527 10.751 -41.911 1.00 82.69 106 GLY A C 1
ATOM 838 O O . GLY A 1 106 ? 50.502 10.070 -41.933 1.00 82.69 106 GLY A O 1
ATOM 839 N N . PHE A 1 107 ? 52.707 10.239 -42.272 1.00 87.62 107 PHE A N 1
ATOM 840 C CA . PHE A 1 107 ? 52.862 8.819 -42.595 1.00 87.62 107 PHE A CA 1
ATOM 841 C C . PHE A 1 107 ? 52.649 7.955 -41.337 1.00 87.62 107 PHE A C 1
ATOM 843 O O . PHE A 1 107 ? 53.153 8.297 -40.260 1.00 87.62 107 PHE A O 1
ATOM 850 N N . PRO A 1 108 ? 51.924 6.831 -41.409 1.00 88.25 108 PRO A N 1
ATOM 851 C CA . PRO A 1 108 ? 51.619 6.047 -40.220 1.00 88.25 108 PRO A CA 1
ATOM 852 C C . PRO A 1 108 ? 52.803 5.186 -39.758 1.00 88.25 108 PRO A C 1
ATOM 854 O O . PRO A 1 108 ? 53.589 4.708 -40.565 1.00 88.25 108 PRO A O 1
ATOM 857 N N . ILE A 1 109 ? 52.915 4.972 -38.445 1.00 85.25 109 ILE A N 1
ATOM 858 C CA . ILE A 1 109 ? 53.863 4.036 -37.805 1.00 85.25 109 ILE A CA 1
ATOM 859 C C . ILE A 1 109 ? 53.120 2.793 -37.312 1.00 85.25 109 ILE A C 1
ATOM 861 O O . ILE A 1 109 ? 53.579 1.662 -37.463 1.00 85.25 109 ILE A O 1
ATOM 865 N N . PHE A 1 110 ? 51.949 3.008 -36.710 1.00 85.38 110 PHE A N 1
ATOM 866 C CA . PHE A 1 110 ? 51.141 1.965 -36.088 1.00 85.38 110 PHE A CA 1
ATOM 867 C C . PHE A 1 110 ? 49.736 1.955 -36.681 1.00 85.38 110 PHE A C 1
ATOM 869 O O . PHE A 1 110 ? 49.230 2.980 -37.140 1.00 85.38 110 PHE A O 1
ATOM 876 N N . SER A 1 111 ? 49.089 0.796 -36.622 1.00 87.81 111 SER A N 1
ATOM 877 C CA . SER A 1 111 ? 47.660 0.653 -36.887 1.00 87.81 111 SER A CA 1
ATOM 878 C C . SER A 1 111 ? 46.994 0.002 -35.687 1.00 87.81 111 SER A C 1
ATOM 880 O O . SER A 1 111 ? 47.490 -1.009 -35.185 1.00 87.81 111 SER A O 1
ATOM 882 N N . TYR A 1 112 ? 45.854 0.534 -35.281 1.00 89.12 112 TYR A N 1
ATOM 883 C CA . TYR A 1 112 ? 44.995 -0.059 -34.269 1.00 89.12 112 TYR A CA 1
ATOM 884 C C . TYR A 1 112 ? 43.769 -0.608 -34.975 1.00 89.12 112 TYR A C 1
ATOM 886 O O . TYR A 1 112 ? 43.146 0.099 -35.770 1.00 89.12 112 TYR A O 1
ATOM 894 N N . LYS A 1 113 ? 43.464 -1.880 -34.721 1.00 91.94 113 LYS A N 1
ATOM 895 C CA . LYS A 1 113 ? 42.296 -2.548 -35.278 1.00 91.94 113 LYS A CA 1
ATOM 896 C C . LYS A 1 113 ? 41.362 -2.924 -34.140 1.00 91.94 113 LYS A C 1
ATOM 898 O O . LYS A 1 113 ? 41.780 -3.581 -33.193 1.00 91.94 113 LYS A O 1
ATOM 903 N N . ALA A 1 114 ? 40.104 -2.547 -34.259 1.00 94.31 114 ALA A N 1
ATOM 904 C CA . ALA A 1 114 ? 39.034 -3.024 -33.404 1.00 94.31 114 ALA A CA 1
ATOM 905 C C . ALA A 1 114 ? 38.066 -3.872 -34.228 1.00 94.31 114 ALA A C 1
ATOM 907 O O . ALA A 1 114 ? 37.900 -3.667 -35.432 1.00 94.31 114 ALA A O 1
ATOM 908 N N . GLU A 1 115 ? 37.454 -4.849 -33.581 1.00 95.75 115 GLU A N 1
ATOM 909 C CA . GLU A 1 115 ? 36.410 -5.707 -34.126 1.00 95.75 115 GLU A CA 1
ATOM 910 C C . GLU A 1 115 ? 35.203 -5.585 -33.204 1.00 95.75 115 GLU A C 1
ATOM 912 O O . GLU A 1 115 ? 35.322 -5.800 -32.001 1.00 95.75 115 GLU A O 1
ATOM 917 N N . CYS A 1 116 ? 34.064 -5.196 -33.756 1.00 95.94 116 CYS A N 1
ATOM 918 C CA . CYS A 1 116 ? 32.850 -4.928 -33.003 1.00 95.94 116 CYS A CA 1
ATOM 919 C C . CYS A 1 116 ? 31.714 -5.786 -33.550 1.00 95.94 116 CYS A C 1
ATOM 921 O O . CYS A 1 116 ? 31.634 -5.989 -34.764 1.00 95.94 116 CYS A O 1
ATOM 923 N N . GLN A 1 117 ? 30.836 -6.258 -32.666 1.00 97.00 117 GLN A N 1
ATOM 924 C CA . GLN A 1 117 ? 29.523 -6.758 -33.053 1.00 97.00 117 GLN A CA 1
ATOM 925 C C . GLN A 1 117 ? 28.433 -5.940 -32.367 1.00 97.00 117 GLN A C 1
ATOM 927 O O . GLN A 1 117 ? 28.427 -5.803 -31.143 1.00 97.00 117 GLN A O 1
ATOM 932 N N . VAL A 1 118 ? 27.498 -5.431 -33.162 1.00 96.81 118 VAL A N 1
ATOM 933 C CA . VAL A 1 118 ? 26.341 -4.657 -32.703 1.00 96.81 118 VAL A CA 1
ATOM 934 C C . VAL A 1 118 ? 25.066 -5.434 -33.020 1.00 96.81 118 VAL A C 1
ATOM 936 O O . VAL A 1 118 ? 24.999 -6.120 -34.040 1.00 96.81 118 VAL A O 1
ATOM 939 N N . SER A 1 119 ? 24.071 -5.341 -32.139 1.00 96.94 119 SER A N 1
ATOM 940 C CA . SER A 1 119 ? 22.741 -5.928 -32.299 1.00 96.94 119 SER A CA 1
ATOM 941 C C . SER A 1 119 ? 21.675 -4.850 -32.143 1.00 96.94 119 SER A C 1
ATOM 943 O O . SER A 1 119 ? 21.711 -4.109 -31.161 1.00 96.94 119 SER A O 1
ATOM 945 N N . LEU A 1 120 ? 20.721 -4.800 -33.071 1.00 96.31 120 LEU A N 1
ATOM 946 C CA . LEU A 1 120 ? 19.507 -3.989 -32.995 1.00 96.31 120 LEU A CA 1
ATOM 947 C C . LEU A 1 120 ? 18.294 -4.918 -33.076 1.00 96.31 120 LEU A C 1
ATOM 949 O O . LEU A 1 120 ? 18.061 -5.536 -34.113 1.00 96.31 120 LEU A O 1
ATOM 953 N N . VAL A 1 121 ? 17.525 -5.013 -31.996 1.00 97.00 121 VAL A N 1
ATOM 954 C CA . VAL A 1 121 ? 16.278 -5.790 -31.953 1.00 97.00 121 VAL A CA 1
ATOM 955 C C . VAL A 1 121 ? 15.106 -4.825 -31.928 1.00 97.00 121 VAL A C 1
ATOM 957 O O . VAL A 1 121 ? 15.085 -3.933 -31.088 1.00 97.00 121 VAL A O 1
ATOM 960 N N . ILE A 1 122 ? 14.149 -4.988 -32.838 1.00 95.44 122 ILE A N 1
ATOM 961 C CA . ILE A 1 122 ? 12.949 -4.151 -32.917 1.00 95.44 122 ILE A CA 1
ATOM 962 C C . ILE A 1 122 ? 11.741 -4.990 -32.521 1.00 95.44 122 ILE A C 1
ATOM 964 O O . ILE A 1 122 ? 11.529 -6.074 -33.073 1.00 95.44 122 ILE A O 1
ATOM 968 N N . TYR A 1 123 ? 10.958 -4.467 -31.584 1.00 96.06 123 TYR A N 1
ATOM 969 C CA . TYR A 1 123 ? 9.733 -5.067 -31.078 1.00 96.06 123 TYR A CA 1
ATOM 970 C C . TYR A 1 123 ? 8.527 -4.221 -31.471 1.00 96.06 123 TYR A C 1
ATOM 972 O O . TYR A 1 123 ? 8.615 -2.994 -31.557 1.00 96.06 123 TYR A O 1
ATOM 980 N N . ASP A 1 124 ? 7.391 -4.878 -31.667 1.00 95.06 124 ASP A N 1
ATOM 981 C CA . ASP A 1 124 ? 6.105 -4.198 -31.792 1.00 95.06 124 ASP A CA 1
ATOM 982 C C . ASP A 1 124 ? 5.556 -3.736 -30.430 1.00 95.06 124 ASP A C 1
ATOM 984 O O . ASP A 1 124 ? 6.165 -3.914 -29.371 1.00 95.06 124 ASP A O 1
ATOM 988 N N . ALA A 1 125 ? 4.373 -3.127 -30.453 1.00 92.00 125 ALA A N 1
ATOM 989 C CA . ALA A 1 125 ? 3.688 -2.663 -29.257 1.00 92.00 125 ALA A CA 1
ATOM 990 C C . ALA A 1 125 ? 3.176 -3.787 -28.325 1.00 92.00 125 ALA A C 1
ATOM 992 O O . ALA A 1 125 ? 2.837 -3.523 -27.168 1.00 92.00 125 ALA A O 1
ATOM 993 N N . GLU A 1 126 ? 3.145 -5.037 -28.789 1.00 90.81 126 GLU A N 1
ATOM 994 C CA . GLU A 1 126 ? 2.835 -6.224 -27.988 1.00 90.81 126 GLU A CA 1
ATOM 995 C C . GLU A 1 126 ? 4.083 -6.904 -27.415 1.00 90.81 126 GLU A C 1
ATOM 997 O O . GLU A 1 126 ? 3.945 -7.837 -26.620 1.00 90.81 126 GLU A O 1
ATOM 1002 N N . ASN A 1 127 ? 5.272 -6.374 -27.725 1.00 93.12 127 ASN A N 1
ATOM 1003 C CA . ASN A 1 127 ? 6.585 -6.892 -27.360 1.00 93.12 127 ASN A CA 1
ATOM 1004 C C . ASN A 1 127 ? 6.999 -8.165 -28.130 1.00 93.12 127 ASN A C 1
ATOM 1006 O O . ASN A 1 127 ? 7.852 -8.921 -27.657 1.00 93.12 127 ASN A O 1
ATOM 1010 N N . ASN A 1 128 ? 6.437 -8.408 -29.320 1.00 95.69 128 ASN A N 1
ATOM 1011 C CA . ASN A 1 128 ? 6.925 -9.461 -30.214 1.00 95.69 128 ASN A CA 1
ATOM 1012 C C . ASN A 1 128 ? 8.103 -8.945 -31.048 1.00 95.69 128 ASN A C 1
ATOM 1014 O O . ASN A 1 128 ? 8.106 -7.799 -31.500 1.00 95.69 128 ASN A O 1
ATOM 1018 N N . ILE A 1 129 ? 9.102 -9.801 -31.282 1.00 96.62 129 ILE A N 1
ATOM 1019 C CA . ILE A 1 129 ? 10.268 -9.458 -32.106 1.00 96.62 129 ILE A CA 1
ATOM 1020 C C . ILE A 1 129 ? 9.840 -9.381 -33.571 1.00 96.62 129 ILE A C 1
ATOM 1022 O O . ILE A 1 129 ? 9.439 -10.384 -34.155 1.00 96.62 129 ILE A O 1
ATOM 1026 N N . GLN A 1 130 ? 10.002 -8.205 -34.169 1.00 96.56 130 GLN A N 1
ATOM 1027 C CA . GLN A 1 130 ? 9.741 -7.976 -35.587 1.00 96.56 130 GLN A CA 1
ATOM 1028 C C . GLN A 1 130 ? 10.995 -8.242 -36.422 1.00 96.56 130 GLN A C 1
ATOM 1030 O O . GLN A 1 130 ? 10.953 -8.967 -37.416 1.00 96.56 130 GLN A O 1
ATOM 1035 N N . LYS A 1 131 ? 12.140 -7.691 -36.001 1.00 97.31 131 LYS A N 1
ATOM 1036 C CA . LYS A 1 131 ? 13.437 -7.871 -36.670 1.00 97.31 131 LYS A CA 1
ATOM 1037 C C . LYS A 1 131 ? 14.581 -7.884 -35.657 1.00 97.31 131 LYS A C 1
ATOM 1039 O O . LYS A 1 131 ? 14.518 -7.229 -34.619 1.00 97.31 131 LYS A O 1
ATOM 1044 N N . ASN A 1 132 ? 15.643 -8.615 -35.986 1.00 97.62 132 ASN A N 1
ATOM 1045 C CA . ASN A 1 132 ? 16.896 -8.647 -35.236 1.00 97.62 132 ASN A CA 1
ATOM 1046 C C . ASN A 1 132 ? 18.060 -8.497 -36.216 1.00 97.62 132 ASN A C 1
ATOM 1048 O O . ASN A 1 132 ? 18.376 -9.424 -36.961 1.00 97.62 132 ASN A O 1
ATOM 1052 N N . TYR A 1 133 ? 18.684 -7.326 -36.208 1.00 97.00 133 TYR A N 1
ATOM 1053 C CA . TYR A 1 133 ? 19.850 -7.032 -37.023 1.00 97.00 133 TYR A CA 1
ATOM 1054 C C . TYR A 1 133 ? 21.106 -7.251 -36.198 1.00 97.00 133 TYR A C 1
ATOM 1056 O O . TYR A 1 133 ? 21.228 -6.741 -35.084 1.00 97.00 133 TYR A O 1
ATOM 1064 N N . GLN A 1 134 ? 22.067 -7.966 -36.771 1.00 97.75 134 GLN A N 1
ATOM 1065 C CA . GLN A 1 134 ? 23.398 -8.097 -36.204 1.00 97.75 134 GLN A CA 1
ATOM 1066 C C . GLN A 1 134 ? 24.424 -7.807 -37.284 1.00 97.75 134 GLN A C 1
ATOM 1068 O O . GLN A 1 134 ? 24.365 -8.385 -38.364 1.00 97.75 134 GLN A O 1
ATOM 1073 N N . SER A 1 135 ? 25.376 -6.935 -36.973 1.00 97.44 135 SER A N 1
ATOM 1074 C CA . SER A 1 135 ? 26.513 -6.663 -37.846 1.00 97.44 135 SER A CA 1
ATOM 1075 C C . SER A 1 135 ? 27.801 -6.848 -37.070 1.00 97.44 135 SER A C 1
ATOM 1077 O O . SER A 1 135 ? 27.904 -6.495 -35.890 1.00 97.44 135 SER A O 1
ATOM 1079 N N . LYS A 1 136 ? 28.788 -7.413 -37.761 1.00 97.56 136 LYS A N 1
ATOM 1080 C CA . LYS A 1 136 ? 30.148 -7.569 -37.279 1.00 97.56 136 LYS A CA 1
ATOM 1081 C C . LYS A 1 136 ? 31.081 -6.797 -38.201 1.00 97.56 136 LYS A C 1
ATOM 1083 O O . LYS A 1 136 ? 31.334 -7.224 -39.324 1.00 97.56 136 LYS A O 1
ATOM 1088 N N . ALA A 1 137 ? 31.670 -5.724 -37.691 1.00 96.94 137 ALA A N 1
ATOM 1089 C CA . ALA A 1 137 ? 32.547 -4.866 -38.472 1.00 96.94 137 ALA A CA 1
ATOM 1090 C C . ALA A 1 137 ? 33.918 -4.686 -37.822 1.00 96.94 137 ALA A C 1
ATOM 1092 O O . ALA A 1 137 ? 34.134 -4.941 -36.634 1.00 96.94 137 ALA A O 1
ATOM 1093 N N . THR A 1 138 ? 34.878 -4.234 -38.630 1.00 95.94 138 THR A N 1
ATOM 1094 C CA . THR A 1 138 ? 36.210 -3.869 -38.143 1.00 95.94 138 THR A CA 1
ATOM 1095 C C . THR A 1 138 ? 36.506 -2.406 -38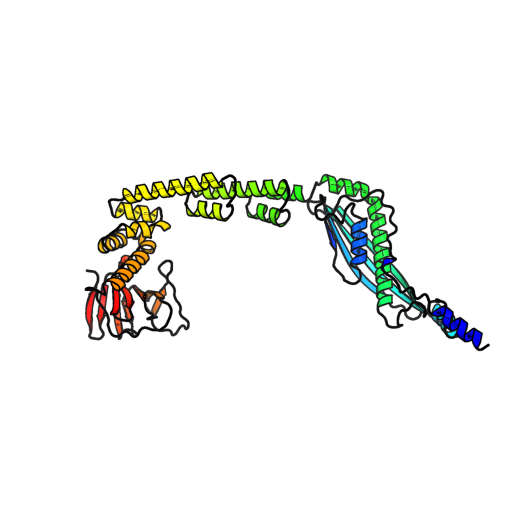.412 1.00 95.94 138 THR A C 1
ATOM 1097 O O . THR A 1 138 ? 36.221 -1.901 -39.497 1.00 95.94 138 THR A O 1
ATOM 1100 N N . GLY A 1 139 ? 37.114 -1.742 -37.435 1.00 94.50 139 GLY A N 1
ATOM 1101 C CA . GLY A 1 139 ? 37.583 -0.367 -37.526 1.00 94.50 139 GLY A CA 1
ATOM 1102 C C . GLY A 1 139 ? 39.099 -0.340 -37.457 1.00 94.50 139 GLY A C 1
ATOM 1103 O O . GLY A 1 139 ? 39.682 -0.820 -36.488 1.00 94.50 139 GLY A O 1
ATOM 1104 N N . THR A 1 140 ? 39.743 0.213 -38.483 1.00 92.56 140 THR A N 1
ATOM 1105 C CA . THR A 1 140 ? 41.197 0.416 -38.489 1.00 92.56 140 THR A CA 1
ATOM 1106 C C . THR A 1 140 ? 41.506 1.905 -38.500 1.00 92.56 140 THR A C 1
ATOM 1108 O O . THR A 1 140 ? 41.056 2.635 -39.395 1.00 92.56 140 THR A O 1
ATOM 1111 N N . VAL A 1 141 ? 42.296 2.335 -37.519 1.00 90.38 141 VAL A N 1
ATOM 1112 C CA . VAL A 1 141 ? 42.842 3.689 -37.419 1.00 90.38 141 VAL A CA 1
ATOM 1113 C C . VAL A 1 141 ? 44.358 3.600 -37.473 1.00 90.38 141 VAL A C 1
ATOM 1115 O O . VAL A 1 141 ? 44.986 2.779 -36.803 1.00 90.38 141 VAL A O 1
ATOM 1118 N N . TYR A 1 142 ? 44.941 4.432 -38.320 1.00 87.94 142 TYR A N 1
ATOM 1119 C CA . TYR A 1 142 ? 46.383 4.553 -38.455 1.00 87.94 142 TYR A CA 1
ATOM 1120 C C . TYR A 1 142 ? 46.894 5.646 -37.515 1.00 87.94 142 TYR A C 1
ATOM 1122 O O . TYR A 1 142 ? 46.121 6.480 -37.061 1.00 87.94 142 TYR A O 1
ATOM 1130 N N . ASN A 1 143 ? 48.172 5.626 -37.157 1.00 85.00 143 ASN A N 1
ATOM 1131 C CA . ASN A 1 143 ? 48.742 6.639 -36.278 1.00 85.00 143 ASN A CA 1
ATOM 1132 C C . ASN A 1 143 ? 50.073 7.150 -36.814 1.00 85.00 143 ASN A C 1
ATOM 1134 O O . ASN A 1 143 ? 51.008 6.364 -36.968 1.00 85.00 143 ASN A O 1
ATOM 1138 N N . ALA A 1 144 ? 50.153 8.459 -37.026 1.00 82.50 144 ALA A N 1
ATOM 1139 C CA . ALA A 1 144 ? 51.363 9.198 -37.368 1.00 82.50 144 ALA A CA 1
ATOM 1140 C C . ALA A 1 144 ? 51.797 10.086 -36.188 1.00 82.50 144 ALA A C 1
ATOM 1142 O O . ALA A 1 144 ? 50.991 10.362 -35.301 1.00 82.50 144 ALA A O 1
ATOM 1143 N N . PHE A 1 145 ? 53.046 10.572 -36.169 1.00 78.81 145 PHE A N 1
ATOM 1144 C CA . PHE A 1 145 ? 53.526 11.424 -35.065 1.00 78.81 145 PHE A CA 1
ATOM 1145 C C . PHE A 1 145 ? 52.733 12.729 -34.926 1.00 78.81 145 PHE A C 1
ATOM 1147 O O . PHE A 1 145 ? 52.605 13.255 -33.825 1.00 78.81 145 PHE A O 1
ATOM 1154 N N . TYR A 1 146 ? 52.184 13.231 -36.031 1.00 70.50 146 TYR A N 1
ATOM 1155 C CA . TYR A 1 146 ? 51.508 14.523 -36.079 1.00 70.50 146 TYR A CA 1
ATOM 1156 C C . TYR A 1 146 ? 50.070 14.520 -35.524 1.00 70.50 146 TYR A C 1
ATOM 1158 O O . TYR A 1 146 ? 49.535 15.576 -35.212 1.00 70.50 146 TYR A O 1
ATOM 1166 N N . TRP A 1 147 ? 49.419 13.362 -35.351 1.00 67.19 147 TRP A N 1
ATOM 1167 C CA . TRP A 1 147 ? 47.984 13.298 -35.001 1.00 67.19 147 TRP A CA 1
ATOM 1168 C C . TRP A 1 147 ? 47.672 13.541 -33.512 1.00 67.19 147 TRP A C 1
ATOM 1170 O O . TRP A 1 147 ? 46.575 13.244 -33.051 1.00 67.19 147 TRP A O 1
ATOM 1180 N N . GLY A 1 148 ? 48.625 14.090 -32.750 1.00 63.31 148 GLY A N 1
ATOM 1181 C CA . GLY A 1 148 ? 48.419 14.567 -31.375 1.00 63.31 148 GLY A CA 1
ATOM 1182 C C . GLY A 1 148 ? 48.226 13.479 -30.314 1.00 63.31 148 GLY A C 1
ATOM 1183 O O . GLY A 1 148 ? 48.185 13.782 -29.125 1.00 63.31 148 GLY A O 1
ATOM 1184 N N . TYR A 1 149 ? 48.151 12.210 -30.705 1.00 65.25 149 TYR A N 1
ATOM 1185 C CA . TYR A 1 149 ? 48.038 11.105 -29.764 1.00 65.25 149 TYR A CA 1
ATOM 1186 C C . TYR A 1 149 ? 49.393 10.781 -29.144 1.00 65.25 149 TYR A C 1
ATOM 1188 O O . TYR A 1 149 ? 50.327 10.384 -29.848 1.00 65.25 149 TYR A O 1
ATOM 1196 N N . SER A 1 150 ? 49.490 10.830 -27.813 1.00 69.12 150 SER A N 1
ATOM 1197 C CA . SER A 1 150 ? 50.616 10.206 -27.107 1.00 69.12 150 SER A CA 1
ATOM 1198 C C . SER A 1 150 ? 50.762 8.767 -27.596 1.00 69.12 150 SER A C 1
ATOM 1200 O O . SER A 1 150 ? 49.759 8.071 -27.700 1.00 69.12 150 SER A O 1
ATOM 1202 N N . LEU A 1 151 ? 51.972 8.274 -27.896 1.00 66.75 151 LEU A N 1
ATOM 1203 C CA . LEU A 1 151 ? 52.227 6.873 -28.303 1.00 66.75 151 LEU A CA 1
ATOM 1204 C C . LEU A 1 151 ? 51.666 5.821 -27.326 1.00 66.75 151 LEU A C 1
ATOM 1206 O O . LEU A 1 151 ? 51.546 4.655 -27.694 1.00 66.75 151 LEU A O 1
ATOM 1210 N N . MET A 1 152 ? 51.231 6.258 -26.140 1.00 67.44 152 MET A N 1
ATOM 1211 C CA . MET A 1 152 ? 50.607 5.440 -25.106 1.00 67.44 152 MET A CA 1
ATOM 1212 C C . MET A 1 152 ? 49.146 5.810 -24.778 1.00 67.44 152 MET A C 1
ATOM 1214 O O . MET A 1 152 ? 48.586 5.179 -23.892 1.00 67.44 152 MET A O 1
ATOM 1218 N N . SER A 1 153 ? 48.504 6.789 -25.438 1.00 77.69 153 SER A N 1
ATOM 1219 C CA . SER A 1 153 ? 47.107 7.132 -25.110 1.00 77.69 153 SER A CA 1
ATOM 1220 C C . SER A 1 153 ? 46.088 6.114 -25.630 1.00 77.69 153 SER A C 1
ATOM 1222 O O . SER A 1 153 ? 46.247 5.532 -26.714 1.00 77.69 153 SER A O 1
ATOM 1224 N N . GLU A 1 154 ? 45.025 5.938 -24.841 1.00 83.06 154 GLU A N 1
ATOM 1225 C CA . GLU A 1 154 ? 43.844 5.119 -25.140 1.00 83.06 154 GLU A CA 1
ATOM 1226 C C . GLU A 1 154 ? 42.995 5.705 -26.278 1.00 83.06 154 GLU A C 1
ATOM 1228 O O . GLU A 1 154 ? 42.225 4.989 -26.913 1.00 83.06 154 GLU A O 1
ATOM 1233 N N . ASP A 1 155 ? 43.182 6.982 -26.621 1.00 84.44 155 ASP A N 1
ATOM 1234 C CA . ASP A 1 155 ? 42.380 7.688 -27.627 1.00 84.44 155 ASP A CA 1
ATOM 1235 C C . ASP A 1 155 ? 42.374 6.998 -28.995 1.00 84.44 155 ASP A C 1
ATOM 1237 O O . ASP A 1 155 ? 41.368 7.004 -29.695 1.00 84.44 155 ASP A O 1
ATOM 1241 N N . ARG A 1 156 ? 43.483 6.359 -29.387 1.00 84.19 156 ARG A N 1
ATOM 1242 C CA . ARG A 1 156 ? 43.570 5.636 -30.669 1.00 84.19 156 ARG A CA 1
ATOM 1243 C C . ARG A 1 156 ? 42.803 4.328 -30.663 1.00 84.19 156 ARG A C 1
ATOM 1245 O O . ARG A 1 156 ? 42.267 3.926 -31.693 1.00 84.19 156 ARG A O 1
ATOM 1252 N N . ILE A 1 157 ? 42.796 3.661 -29.513 1.00 86.62 157 ILE A N 1
ATOM 1253 C CA . ILE A 1 157 ? 42.001 2.458 -29.298 1.00 86.62 157 ILE A CA 1
ATOM 1254 C C . ILE A 1 157 ? 40.528 2.859 -29.348 1.00 86.62 157 ILE A C 1
ATOM 1256 O O . ILE A 1 157 ? 39.775 2.283 -30.127 1.00 86.62 157 ILE A O 1
ATOM 1260 N N . ASN A 1 158 ? 40.157 3.938 -28.653 1.00 88.75 158 ASN A N 1
ATOM 1261 C CA . ASN A 1 158 ? 38.819 4.517 -28.722 1.00 88.75 158 ASN A CA 1
ATOM 1262 C C . ASN A 1 158 ? 38.438 4.899 -30.158 1.00 88.75 158 ASN A C 1
ATOM 1264 O O . ASN A 1 158 ? 37.367 4.518 -30.608 1.00 88.75 158 ASN A O 1
ATOM 1268 N N . ALA A 1 159 ? 39.309 5.558 -30.925 1.00 88.81 159 ALA A N 1
ATOM 1269 C CA . ALA A 1 159 ? 39.043 5.905 -32.323 1.00 88.81 159 ALA A CA 1
ATOM 1270 C C . ALA A 1 159 ? 38.822 4.667 -33.213 1.00 88.81 159 ALA A C 1
ATOM 1272 O O . ALA A 1 159 ? 37.923 4.660 -34.056 1.00 88.81 159 ALA A O 1
ATOM 1273 N N . ALA A 1 160 ? 39.615 3.604 -33.031 1.00 91.00 160 ALA A N 1
ATOM 1274 C CA . ALA A 1 160 ? 39.408 2.340 -33.736 1.00 91.00 160 ALA A CA 1
ATOM 1275 C C . ALA A 1 160 ? 38.088 1.672 -33.323 1.00 91.00 160 ALA A C 1
ATOM 1277 O O . ALA A 1 160 ? 37.356 1.198 -34.192 1.00 91.00 160 ALA A O 1
ATOM 1278 N N . ASN A 1 161 ? 37.762 1.692 -32.027 1.00 92.75 161 ASN A N 1
ATOM 1279 C CA . ASN A 1 161 ? 36.509 1.196 -31.466 1.00 92.75 161 ASN A CA 1
ATOM 1280 C C . ASN A 1 161 ? 35.301 1.952 -32.042 1.00 92.75 161 ASN A C 1
ATOM 1282 O O . ASN A 1 161 ? 34.387 1.318 -32.564 1.00 92.75 161 ASN A O 1
ATOM 1286 N N . PHE A 1 162 ? 35.333 3.288 -32.043 1.00 92.44 162 PHE A N 1
ATOM 1287 C CA . PHE A 1 162 ? 34.318 4.142 -32.665 1.00 92.44 162 PHE A CA 1
ATOM 1288 C C . PHE A 1 162 ? 34.115 3.787 -34.129 1.00 92.44 162 PHE A C 1
ATOM 1290 O O . PHE A 1 162 ? 32.991 3.541 -34.539 1.00 92.44 162 PHE A O 1
ATOM 1297 N N . LYS A 1 163 ? 35.200 3.684 -34.901 1.00 92.88 163 LYS A N 1
ATOM 1298 C CA . LYS A 1 163 ? 35.121 3.328 -36.320 1.00 92.88 163 LYS A CA 1
ATOM 1299 C C . LYS A 1 163 ? 34.556 1.922 -36.544 1.00 92.88 163 LYS A C 1
ATOM 1301 O O . LYS A 1 163 ? 33.868 1.690 -37.528 1.00 92.88 163 LYS A O 1
ATOM 1306 N N . ALA A 1 164 ? 34.851 0.969 -35.658 1.00 95.19 164 ALA A N 1
ATOM 1307 C CA . ALA A 1 164 ? 34.289 -0.377 -35.741 1.00 95.19 164 ALA A CA 1
ATOM 1308 C C . ALA A 1 164 ? 32.783 -0.383 -35.442 1.00 95.19 164 ALA A C 1
ATOM 1310 O O . ALA A 1 164 ? 32.038 -1.065 -36.139 1.00 95.19 164 ALA A O 1
ATOM 1311 N N . ILE A 1 165 ? 32.344 0.380 -34.434 1.00 94.75 165 ILE A N 1
ATOM 1312 C CA . ILE A 1 165 ? 30.924 0.547 -34.096 1.00 94.75 165 ILE A CA 1
ATOM 1313 C C . ILE A 1 165 ? 30.193 1.273 -35.230 1.00 94.75 165 ILE A C 1
ATOM 1315 O O . ILE A 1 165 ? 29.166 0.784 -35.680 1.00 94.75 165 ILE A O 1
ATOM 1319 N N . ASP A 1 166 ? 30.740 2.381 -35.729 1.00 93.31 166 ASP A N 1
ATOM 1320 C CA . ASP A 1 166 ? 30.188 3.175 -36.834 1.00 93.31 166 ASP A CA 1
ATOM 1321 C C . ASP A 1 166 ? 29.983 2.323 -38.094 1.00 93.31 166 ASP A C 1
ATOM 1323 O O . ASP A 1 166 ? 28.879 2.254 -38.626 1.00 93.31 166 ASP A O 1
ATOM 1327 N N . ASN A 1 167 ? 31.002 1.553 -38.493 1.00 94.44 167 ASN A N 1
ATOM 1328 C CA . ASN A 1 167 ? 30.890 0.620 -39.614 1.00 94.44 167 ASN A CA 1
ATOM 1329 C C . ASN A 1 167 ? 29.791 -0.438 -39.394 1.00 94.44 167 ASN A C 1
ATOM 1331 O O . ASN A 1 167 ? 29.070 -0.768 -40.334 1.00 94.44 167 ASN A O 1
ATOM 1335 N N . ALA A 1 168 ? 29.659 -0.977 -38.175 1.00 95.88 168 ALA A N 1
ATOM 1336 C CA . ALA A 1 168 ? 28.630 -1.973 -37.869 1.00 95.88 168 ALA A CA 1
ATOM 1337 C C . ALA A 1 168 ? 27.217 -1.365 -37.891 1.00 95.88 168 ALA A C 1
ATOM 1339 O O . ALA A 1 168 ? 26.281 -1.963 -38.418 1.00 95.88 168 ALA A O 1
ATOM 1340 N N . LEU A 1 169 ? 27.062 -0.155 -37.350 1.00 94.81 169 LEU A N 1
ATOM 1341 C CA . LEU A 1 169 ? 25.808 0.593 -37.388 1.00 94.81 169 LEU A CA 1
ATOM 1342 C C . LEU A 1 169 ? 25.420 0.971 -38.818 1.00 94.81 169 LEU A C 1
ATOM 1344 O O . LEU A 1 169 ? 24.244 0.902 -39.158 1.00 94.81 169 LEU A O 1
ATOM 1348 N N . HIS A 1 170 ? 26.389 1.311 -39.668 1.00 92.38 170 HIS A N 1
ATOM 1349 C CA . HIS A 1 170 ? 26.146 1.601 -41.078 1.00 92.38 170 HIS A CA 1
ATOM 1350 C C . HIS A 1 170 ? 25.593 0.379 -41.831 1.00 92.38 170 HIS A C 1
ATOM 1352 O O . HIS A 1 170 ? 24.641 0.507 -42.601 1.00 92.38 170 HIS A O 1
ATOM 1358 N N . GLU A 1 171 ? 26.127 -0.819 -41.570 1.00 94.69 171 GLU A N 1
ATOM 1359 C CA . GLU A 1 171 ? 25.593 -2.064 -42.137 1.00 94.69 171 GLU A CA 1
ATOM 1360 C C . GLU A 1 171 ? 24.183 -2.375 -41.609 1.00 94.69 171 GLU A C 1
ATOM 1362 O O . GLU A 1 171 ? 23.296 -2.707 -42.395 1.00 94.69 171 GLU A O 1
ATOM 1367 N N . ILE A 1 172 ? 23.939 -2.206 -40.300 1.00 94.44 172 ILE A N 1
ATOM 1368 C CA . ILE A 1 172 ? 22.589 -2.338 -39.725 1.00 94.44 172 ILE A CA 1
ATOM 1369 C C . ILE A 1 172 ? 21.621 -1.347 -40.381 1.00 94.44 172 ILE A C 1
ATOM 1371 O O . ILE A 1 172 ? 20.513 -1.745 -40.727 1.00 94.44 172 ILE A O 1
ATOM 1375 N N . ASN A 1 173 ? 22.025 -0.090 -40.581 1.00 91.56 173 ASN A N 1
ATOM 1376 C CA . ASN A 1 173 ? 21.187 0.927 -41.213 1.00 91.56 173 ASN A CA 1
ATOM 1377 C C . ASN A 1 173 ? 20.817 0.544 -42.650 1.00 91.56 173 ASN A C 1
ATOM 1379 O O . ASN A 1 173 ? 19.655 0.632 -43.022 1.00 91.56 173 ASN A O 1
ATOM 1383 N N . SER A 1 174 ? 21.786 0.066 -43.434 1.00 90.25 174 SER A N 1
ATOM 1384 C CA . SER A 1 174 ? 21.547 -0.395 -44.807 1.00 90.25 174 SER A CA 1
ATOM 1385 C C . SER A 1 174 ? 20.515 -1.529 -44.861 1.00 90.25 174 SER A C 1
ATOM 1387 O O . SER A 1 174 ? 19.590 -1.497 -45.673 1.00 90.25 174 SER A O 1
ATOM 1389 N N . ASN A 1 175 ? 20.616 -2.504 -43.953 1.00 93.25 175 ASN A N 1
ATOM 1390 C CA . ASN A 1 175 ? 19.639 -3.593 -43.858 1.00 93.25 175 ASN A CA 1
ATOM 1391 C C . ASN A 1 175 ? 18.263 -3.088 -43.390 1.00 93.25 175 ASN A C 1
ATOM 1393 O O . ASN A 1 175 ? 17.234 -3.506 -43.914 1.00 93.25 175 ASN A O 1
ATOM 1397 N N . LEU A 1 176 ? 18.240 -2.159 -42.433 1.00 91.31 176 LEU A N 1
ATOM 1398 C CA . LEU A 1 176 ? 17.011 -1.549 -41.931 1.00 91.31 176 LEU A CA 1
ATOM 1399 C C . LEU A 1 176 ? 16.284 -0.748 -43.019 1.00 91.31 176 LEU A C 1
ATOM 1401 O O . LEU A 1 176 ? 15.062 -0.810 -43.095 1.00 91.31 176 LEU A O 1
ATOM 1405 N N . GLU A 1 177 ? 17.008 -0.032 -43.882 1.00 88.12 177 GLU A N 1
ATOM 1406 C CA . GLU A 1 177 ? 16.433 0.706 -45.013 1.00 88.12 177 GLU A CA 1
ATOM 1407 C C . GLU A 1 177 ? 15.753 -0.215 -46.031 1.00 88.12 177 GLU A C 1
ATOM 1409 O O . GLU A 1 177 ? 14.688 0.132 -46.547 1.00 88.12 177 GLU A O 1
ATOM 1414 N N . GLN A 1 178 ? 16.330 -1.395 -46.284 1.00 90.62 178 GLN A N 1
ATOM 1415 C CA . GLN A 1 178 ? 15.736 -2.410 -47.162 1.00 90.62 178 GLN A CA 1
ATOM 1416 C C . GLN A 1 178 ? 14.415 -2.945 -46.590 1.00 90.62 178 GLN A C 1
ATOM 1418 O O . GLN A 1 178 ? 13.438 -3.089 -47.325 1.00 90.62 178 GLN A O 1
ATOM 1423 N N . ASP A 1 179 ? 14.365 -3.155 -45.274 1.00 92.44 179 ASP A N 1
ATOM 1424 C CA . ASP A 1 179 ? 13.208 -3.709 -44.560 1.00 92.44 179 ASP A CA 1
ATOM 1425 C C . ASP A 1 179 ? 12.172 -2.647 -44.134 1.00 92.44 179 ASP A C 1
ATOM 1427 O O . ASP A 1 179 ? 11.092 -2.985 -43.644 1.00 92.44 179 ASP A O 1
ATOM 1431 N N . ASN A 1 180 ? 12.472 -1.356 -44.313 1.00 87.88 180 ASN A N 1
ATOM 1432 C CA . ASN A 1 180 ? 11.750 -0.242 -43.690 1.00 87.88 180 ASN A CA 1
ATOM 1433 C C . ASN A 1 180 ? 10.245 -0.239 -43.990 1.00 87.88 180 ASN A C 1
ATOM 1435 O O . ASN A 1 180 ? 9.434 -0.013 -43.098 1.00 87.88 180 ASN A O 1
ATOM 1439 N N . PHE A 1 181 ? 9.851 -0.516 -45.237 1.00 86.56 181 PHE A N 1
ATOM 1440 C CA . PHE A 1 181 ? 8.436 -0.502 -45.619 1.00 86.56 181 PHE A CA 1
ATOM 1441 C C . PHE A 1 181 ? 7.632 -1.612 -44.929 1.00 86.56 181 PHE A C 1
ATOM 1443 O O . PHE A 1 181 ? 6.566 -1.348 -44.376 1.00 86.56 181 PHE A O 1
ATOM 1450 N N . GLU A 1 182 ? 8.143 -2.845 -44.943 1.00 91.38 182 GLU A N 1
ATOM 1451 C CA . GLU A 1 182 ? 7.498 -3.980 -44.277 1.00 91.38 182 GLU A CA 1
ATOM 1452 C C . GLU A 1 182 ? 7.455 -3.755 -42.764 1.00 91.38 182 GLU A C 1
ATOM 1454 O O . GLU A 1 182 ? 6.403 -3.875 -42.139 1.00 91.38 182 GLU A O 1
ATOM 1459 N N . LEU A 1 183 ? 8.583 -3.338 -42.187 1.00 90.88 183 LEU A N 1
ATOM 1460 C CA . LEU A 1 183 ? 8.701 -3.099 -40.759 1.00 90.88 183 LEU A CA 1
ATOM 1461 C C . LEU A 1 183 ? 7.766 -1.977 -40.283 1.00 90.88 183 LEU A C 1
ATOM 1463 O O . LEU A 1 183 ? 7.081 -2.144 -39.276 1.00 90.88 183 LEU A O 1
ATOM 1467 N N . ALA A 1 184 ? 7.679 -0.863 -41.014 1.00 88.44 184 ALA A N 1
ATOM 1468 C CA . ALA A 1 184 ? 6.756 0.224 -40.696 1.00 88.44 184 ALA A CA 1
ATOM 1469 C C . ALA A 1 184 ? 5.288 -0.234 -40.748 1.00 88.44 184 ALA A C 1
ATOM 1471 O O . ALA A 1 184 ? 4.508 0.117 -39.859 1.00 88.44 184 ALA A O 1
ATOM 1472 N N . ASN A 1 185 ? 4.911 -1.053 -41.734 1.00 87.19 185 ASN A N 1
ATOM 1473 C CA . ASN A 1 185 ? 3.560 -1.613 -41.822 1.00 87.19 185 ASN A CA 1
ATOM 1474 C C . ASN A 1 185 ? 3.264 -2.561 -40.653 1.00 87.19 185 ASN A C 1
ATOM 1476 O O . ASN A 1 185 ? 2.203 -2.458 -40.040 1.00 87.19 185 ASN A O 1
ATOM 1480 N N . ASN A 1 186 ? 4.206 -3.430 -40.282 1.00 90.88 186 ASN A N 1
ATOM 1481 C CA . ASN A 1 186 ? 4.023 -4.351 -39.159 1.00 90.88 186 ASN A CA 1
ATOM 1482 C C . ASN A 1 186 ? 3.859 -3.588 -37.833 1.00 90.88 186 ASN A C 1
ATOM 1484 O O . ASN A 1 186 ? 2.900 -3.820 -37.094 1.00 90.88 186 ASN A O 1
ATOM 1488 N N . LEU A 1 187 ? 4.728 -2.608 -37.568 1.00 90.12 187 LEU A N 1
ATOM 1489 C CA . LEU A 1 187 ? 4.666 -1.773 -36.364 1.00 90.12 187 LEU A CA 1
ATOM 1490 C C . LEU A 1 187 ? 3.360 -0.971 -36.274 1.00 90.12 187 LEU A C 1
ATOM 1492 O O . LEU A 1 187 ? 2.707 -0.953 -35.233 1.00 90.12 187 LEU A O 1
ATOM 1496 N N . THR A 1 188 ? 2.936 -0.344 -37.373 1.00 87.19 188 THR A N 1
ATOM 1497 C CA . THR A 1 188 ? 1.680 0.425 -37.393 1.00 87.19 188 THR A CA 1
ATOM 1498 C C . THR A 1 188 ? 0.439 -0.462 -37.293 1.00 87.19 188 THR A C 1
ATOM 1500 O O . THR A 1 188 ? -0.529 -0.061 -36.649 1.00 87.19 188 THR A O 1
ATOM 1503 N N . SER A 1 189 ? 0.474 -1.677 -37.853 1.00 87.38 189 SER A N 1
ATOM 1504 C CA . SER A 1 189 ? -0.641 -2.634 -37.794 1.00 87.38 189 SER A CA 1
ATOM 1505 C C . SER A 1 189 ? -0.942 -3.144 -36.381 1.00 87.38 189 SER A C 1
ATOM 1507 O O . SER A 1 189 ? -2.103 -3.383 -36.053 1.00 87.38 189 SER A O 1
ATOM 1509 N N . THR A 1 190 ? 0.082 -3.245 -35.527 1.00 87.38 190 THR A N 1
ATOM 1510 C CA . THR A 1 190 ? -0.072 -3.648 -34.116 1.00 87.38 190 THR A CA 1
ATOM 1511 C C . THR A 1 190 ? -0.786 -2.551 -33.309 1.00 87.38 190 THR A C 1
ATOM 1513 O O . THR A 1 190 ? -1.529 -2.824 -32.366 1.00 87.38 190 THR A O 1
ATOM 1516 N N . GLY A 1 191 ? -0.621 -1.293 -33.721 1.00 88.94 191 GLY A N 1
ATOM 1517 C CA . GLY A 1 191 ? -1.150 -0.117 -33.041 1.00 88.94 191 GLY A CA 1
ATOM 1518 C C . GLY A 1 191 ? -0.144 0.505 -32.074 1.00 88.94 191 GLY A C 1
ATOM 1519 O O . GLY A 1 191 ? 1.021 0.118 -32.001 1.00 88.94 191 GLY A O 1
ATOM 1520 N N . LYS A 1 192 ? -0.587 1.525 -31.339 1.00 91.12 192 LYS A N 1
ATOM 1521 C CA . LYS A 1 192 ? 0.286 2.291 -30.439 1.00 91.12 192 LYS A CA 1
ATOM 1522 C C . LYS A 1 192 ? 0.472 1.556 -29.117 1.00 91.12 192 LYS A C 1
ATOM 1524 O O . LYS A 1 192 ? -0.499 1.042 -28.562 1.00 91.12 192 LYS A O 1
ATOM 1529 N N . ILE A 1 193 ? 1.676 1.611 -28.544 1.00 88.75 193 ILE A N 1
ATOM 1530 C CA . ILE A 1 193 ? 1.996 1.005 -27.236 1.00 88.75 193 ILE A CA 1
ATOM 1531 C C . ILE A 1 193 ? 0.976 1.425 -26.176 1.00 88.75 193 ILE A C 1
ATOM 1533 O O . ILE A 1 193 ? 0.449 0.583 -25.451 1.00 88.75 193 ILE A O 1
ATOM 1537 N N . GLN A 1 194 ? 0.661 2.721 -26.111 1.00 89.75 194 GLN A N 1
ATOM 1538 C CA . GLN A 1 194 ? -0.277 3.246 -25.124 1.00 89.75 194 GLN A CA 1
ATOM 1539 C C . GLN A 1 194 ? -1.699 2.696 -25.322 1.00 89.75 194 GLN A C 1
ATOM 1541 O O . GLN A 1 194 ? -2.366 2.376 -24.344 1.00 89.75 194 GLN A O 1
ATOM 1546 N N . GLU A 1 195 ? -2.163 2.533 -26.565 1.00 93.69 195 GLU A N 1
ATOM 1547 C CA . GLU A 1 195 ? -3.491 1.976 -26.859 1.00 93.69 195 GLU A CA 1
ATOM 1548 C C . GLU A 1 195 ? -3.571 0.483 -26.504 1.00 93.69 195 GLU A C 1
ATOM 1550 O O . GLU A 1 195 ? -4.587 0.022 -25.984 1.00 93.69 195 GLU A O 1
ATOM 1555 N N . ILE A 1 196 ? -2.499 -0.284 -26.729 1.00 92.00 196 ILE A N 1
ATOM 1556 C CA . ILE A 1 196 ? -2.438 -1.699 -26.333 1.00 92.00 196 ILE A CA 1
ATOM 1557 C C . ILE A 1 196 ? -2.386 -1.834 -24.813 1.00 92.00 196 ILE A C 1
ATOM 1559 O O . ILE A 1 196 ? -3.118 -2.646 -24.246 1.00 92.00 196 ILE A O 1
ATOM 1563 N N . ALA A 1 197 ? -1.556 -1.035 -24.142 1.00 93.38 197 ALA A N 1
ATOM 1564 C CA . ALA A 1 197 ? -1.486 -1.013 -22.685 1.00 93.38 197 ALA A CA 1
ATOM 1565 C C . ALA A 1 197 ? -2.843 -0.632 -22.068 1.00 93.38 197 ALA A C 1
ATOM 1567 O O . ALA A 1 197 ? -3.287 -1.273 -21.118 1.00 93.38 197 ALA A O 1
ATOM 1568 N N . HIS A 1 198 ? -3.538 0.344 -22.660 1.00 96.06 198 HIS A N 1
ATOM 1569 C CA . HIS A 1 198 ? -4.886 0.757 -22.266 1.00 96.06 198 HIS A CA 1
ATOM 1570 C C . HIS A 1 198 ? -5.891 -0.391 -22.410 1.00 96.06 198 HIS A C 1
ATOM 1572 O O . HIS A 1 198 ? -6.567 -0.739 -21.443 1.00 96.06 198 HIS A O 1
ATOM 1578 N N . LYS A 1 199 ? -5.923 -1.064 -23.571 1.00 96.31 199 LYS A N 1
ATOM 1579 C CA . LYS A 1 199 ? -6.764 -2.255 -23.792 1.00 96.31 199 LYS A CA 1
ATOM 1580 C C . LYS A 1 199 ? -6.465 -3.364 -22.783 1.00 96.31 199 LYS A C 1
ATOM 1582 O O . LYS A 1 199 ? -7.398 -3.941 -22.233 1.00 96.31 199 LYS A O 1
ATOM 1587 N N . LYS A 1 200 ? -5.187 -3.652 -22.508 1.00 95.50 200 LYS A N 1
ATOM 1588 C CA . LYS A 1 200 ? -4.775 -4.659 -21.515 1.00 95.50 200 LYS A CA 1
ATOM 1589 C C . LYS A 1 200 ? -5.281 -4.305 -20.116 1.00 95.50 200 LYS A C 1
ATOM 1591 O O . LYS A 1 200 ? -5.828 -5.174 -19.442 1.00 95.50 200 LYS A O 1
ATOM 1596 N N . ALA A 1 201 ? -5.160 -3.042 -19.710 1.00 97.62 201 ALA A N 1
ATOM 1597 C CA . ALA A 1 201 ? -5.659 -2.572 -18.422 1.00 97.62 201 ALA A CA 1
ATOM 1598 C C . ALA A 1 201 ? -7.190 -2.699 -18.319 1.00 97.62 201 ALA A C 1
ATOM 1600 O O . ALA A 1 201 ? -7.697 -3.212 -17.323 1.00 97.62 201 ALA A O 1
ATOM 1601 N N . LEU A 1 202 ? -7.927 -2.323 -19.373 1.00 97.62 202 LEU A N 1
ATOM 1602 C CA . LEU A 1 202 ? -9.385 -2.481 -19.434 1.00 97.62 202 LEU A CA 1
ATOM 1603 C C . LEU A 1 202 ? -9.839 -3.946 -19.390 1.00 97.62 202 LEU A C 1
ATOM 1605 O O . LEU A 1 202 ? -10.841 -4.248 -18.749 1.00 97.62 202 LEU A O 1
ATOM 1609 N N . VAL A 1 203 ? -9.123 -4.852 -20.063 1.00 97.38 203 VAL A N 1
ATOM 1610 C CA . VAL A 1 203 ? -9.426 -6.293 -20.048 1.00 97.38 203 VAL A CA 1
ATOM 1611 C C . VAL A 1 203 ? -9.147 -6.905 -18.676 1.00 97.38 203 VAL A C 1
ATOM 1613 O O . VAL A 1 203 ? -9.933 -7.726 -18.212 1.00 97.38 203 VAL A O 1
ATOM 1616 N N . ALA A 1 204 ? -8.053 -6.507 -18.021 1.00 98.06 204 ALA A N 1
ATOM 1617 C CA . ALA A 1 204 ? -7.732 -6.972 -16.675 1.00 98.06 204 ALA A CA 1
ATOM 1618 C C . ALA A 1 204 ? -8.761 -6.479 -15.647 1.00 98.06 204 ALA A C 1
ATOM 1620 O O . ALA A 1 204 ? -9.167 -7.241 -14.773 1.00 98.06 204 ALA A O 1
ATOM 1621 N N . GLY A 1 205 ? -9.202 -5.222 -15.765 1.00 97.19 205 GLY A N 1
ATOM 1622 C CA . GLY A 1 205 ? -10.290 -4.678 -14.955 1.00 97.19 205 GLY A CA 1
ATOM 1623 C C . GLY A 1 205 ? -9.995 -4.625 -13.453 1.00 97.19 205 GLY A C 1
ATOM 1624 O O . GLY A 1 205 ? -10.933 -4.680 -12.658 1.00 97.19 205 GLY A O 1
ATOM 1625 N N . THR A 1 206 ? -8.720 -4.554 -13.054 1.00 98.19 206 THR A N 1
ATOM 1626 C CA . THR A 1 206 ? -8.298 -4.481 -11.646 1.00 98.19 206 THR A CA 1
ATOM 1627 C C . THR A 1 206 ? -7.628 -3.149 -11.317 1.00 98.19 206 THR A C 1
ATOM 1629 O O . THR A 1 206 ? -7.099 -2.471 -12.201 1.00 98.19 206 THR A O 1
ATOM 1632 N N . VAL A 1 207 ? -7.622 -2.777 -10.031 1.00 97.31 207 VAL A N 1
ATOM 1633 C CA . VAL A 1 207 ? -6.964 -1.548 -9.554 1.00 97.31 207 VAL A CA 1
ATOM 1634 C C . VAL A 1 207 ? -5.469 -1.581 -9.864 1.00 97.31 207 VAL A C 1
ATOM 1636 O O . VAL A 1 207 ? -4.929 -0.587 -10.335 1.00 97.31 207 VAL A O 1
ATOM 1639 N N . GLU A 1 208 ? -4.821 -2.733 -9.693 1.00 97.69 208 GLU A N 1
ATOM 1640 C CA . GLU A 1 208 ? -3.390 -2.914 -9.947 1.00 97.69 208 GLU A CA 1
ATOM 1641 C C . GLU A 1 208 ? -3.044 -2.710 -11.427 1.00 97.69 208 GLU A C 1
ATOM 1643 O O . GLU A 1 208 ? -2.029 -2.096 -11.746 1.00 97.69 208 GLU A O 1
ATOM 1648 N N . ALA A 1 209 ? -3.895 -3.188 -12.343 1.00 97.94 209 ALA A N 1
ATOM 1649 C CA . ALA A 1 209 ? -3.692 -2.997 -13.776 1.00 97.94 209 ALA A CA 1
ATOM 1650 C C . ALA A 1 209 ? -3.878 -1.529 -14.191 1.00 97.94 209 ALA A C 1
ATOM 1652 O O . ALA A 1 209 ? -3.141 -1.023 -15.040 1.00 97.94 209 ALA A O 1
ATOM 1653 N N . TYR A 1 210 ? -4.840 -0.830 -13.580 1.00 98.06 210 TYR A N 1
ATOM 1654 C CA . TYR A 1 210 ? -5.015 0.608 -13.776 1.00 98.06 210 TYR A CA 1
ATOM 1655 C C . TYR A 1 210 ? -3.830 1.405 -13.220 1.00 98.06 210 TYR A C 1
ATOM 1657 O O . TYR A 1 210 ? -3.355 2.320 -13.889 1.00 98.06 210 TYR A O 1
ATOM 1665 N N . ASP A 1 211 ? -3.306 1.028 -12.053 1.00 97.31 211 ASP A N 1
ATOM 1666 C CA . ASP A 1 211 ? -2.135 1.667 -11.447 1.00 97.31 211 ASP A CA 1
ATOM 1667 C C . ASP A 1 211 ? -0.857 1.450 -12.264 1.00 97.31 211 ASP A C 1
ATOM 1669 O O . ASP A 1 211 ? -0.110 2.405 -12.486 1.00 97.31 211 ASP A O 1
ATOM 1673 N N . ASP A 1 212 ? -0.627 0.242 -12.792 1.00 96.62 212 ASP A N 1
ATOM 1674 C CA . ASP A 1 212 ? 0.501 -0.020 -13.697 1.00 96.62 212 ASP A CA 1
ATOM 1675 C C . ASP A 1 212 ? 0.420 0.859 -14.954 1.00 96.62 212 ASP A C 1
ATOM 1677 O O . ASP A 1 212 ? 1.415 1.481 -15.338 1.00 96.62 212 ASP A O 1
ATOM 1681 N N . PHE A 1 213 ? -0.769 0.990 -15.553 1.00 96.31 213 PHE A N 1
ATOM 1682 C CA . PHE A 1 213 ? -0.976 1.876 -16.698 1.00 96.31 213 PHE A CA 1
ATOM 1683 C C . PHE A 1 213 ? -0.705 3.344 -16.344 1.00 96.31 213 PHE A C 1
ATOM 1685 O O . PHE A 1 213 ? 0.076 4.003 -17.030 1.00 96.31 213 PHE A O 1
ATOM 1692 N N . LEU A 1 214 ? -1.310 3.852 -15.266 1.00 96.38 214 LEU A N 1
ATOM 1693 C CA . LEU A 1 214 ? -1.193 5.254 -14.852 1.00 96.38 214 LEU A CA 1
ATOM 1694 C C . LEU A 1 214 ? 0.227 5.620 -14.406 1.00 96.38 214 LEU A C 1
ATOM 1696 O O . LEU A 1 214 ? 0.637 6.762 -14.585 1.00 96.38 214 LEU A O 1
ATOM 1700 N N . SER A 1 215 ? 1.005 4.666 -13.887 1.00 96.12 215 SER A N 1
ATOM 1701 C CA . SER A 1 215 ? 2.416 4.890 -13.541 1.00 96.12 215 SER A CA 1
ATOM 1702 C C . SER A 1 215 ? 3.298 5.167 -14.766 1.00 96.12 215 SER A C 1
ATOM 1704 O O . SER A 1 215 ? 4.281 5.900 -14.668 1.00 96.12 215 SER A O 1
ATOM 1706 N N . LYS A 1 216 ? 2.933 4.602 -15.927 1.00 92.62 216 LYS A N 1
ATOM 1707 C CA . LYS A 1 216 ? 3.654 4.744 -17.203 1.00 92.62 216 LYS A CA 1
ATOM 1708 C C . LYS A 1 216 ? 3.073 5.855 -18.078 1.00 92.62 216 LYS A C 1
ATOM 1710 O O . LYS A 1 216 ? 3.815 6.510 -18.805 1.00 92.62 216 LYS A O 1
ATOM 1715 N N . TYR A 1 217 ? 1.758 6.062 -18.009 1.00 93.12 217 TYR A N 1
ATOM 1716 C CA . TYR A 1 217 ? 0.990 6.981 -18.848 1.00 93.12 217 TYR A CA 1
ATOM 1717 C C . TYR A 1 217 ? 0.042 7.819 -17.981 1.00 93.12 217 TYR A C 1
ATOM 1719 O O . TYR A 1 217 ? -1.152 7.540 -17.894 1.00 93.12 217 TYR A O 1
ATOM 1727 N N . ASN A 1 218 ? 0.567 8.855 -17.326 1.00 93.44 218 ASN A N 1
ATOM 1728 C CA . ASN A 1 218 ? -0.180 9.675 -16.361 1.00 93.44 218 ASN A CA 1
ATOM 1729 C C . ASN A 1 218 ? -0.884 10.906 -16.969 1.00 93.44 218 ASN A C 1
ATOM 1731 O O . ASN A 1 218 ? -1.463 11.700 -16.231 1.00 93.44 218 ASN A O 1
ATOM 1735 N N . TYR A 1 219 ? -0.845 11.088 -18.292 1.00 92.00 219 TYR A N 1
ATOM 1736 C CA . TYR A 1 219 ? -1.502 12.199 -18.987 1.00 92.00 219 TYR A CA 1
ATOM 1737 C C . TYR A 1 219 ? -2.213 11.745 -20.267 1.00 92.00 219 TYR A C 1
ATOM 1739 O O . TYR A 1 219 ? -1.936 10.689 -20.842 1.00 92.00 219 TYR A O 1
ATOM 1747 N N . GLY A 1 220 ? -3.133 12.589 -20.735 1.00 91.50 220 GLY A N 1
ATOM 1748 C CA . GLY A 1 220 ? -3.901 12.375 -21.958 1.00 91.50 220 GLY A CA 1
ATOM 1749 C C . GLY A 1 220 ? -5.211 11.616 -21.744 1.00 91.50 220 GLY A C 1
ATOM 1750 O O . GLY A 1 220 ? -5.509 11.104 -20.666 1.00 91.50 220 GLY A O 1
ATOM 1751 N N . ARG A 1 221 ? -6.005 11.535 -22.815 1.00 94.38 221 ARG A N 1
ATOM 1752 C CA . ARG A 1 221 ? -7.376 10.998 -22.788 1.00 94.38 221 ARG A CA 1
ATOM 1753 C C . ARG A 1 221 ? -7.463 9.547 -22.295 1.00 94.38 221 ARG A C 1
ATOM 1755 O O . ARG A 1 221 ? -8.427 9.191 -21.630 1.00 94.38 221 ARG A O 1
ATOM 1762 N N . LEU A 1 222 ? -6.478 8.705 -22.621 1.00 94.69 222 LEU A N 1
ATOM 1763 C CA . LEU A 1 222 ? -6.456 7.302 -22.180 1.00 94.69 222 LEU A CA 1
ATOM 1764 C C . LEU A 1 222 ? -6.165 7.176 -20.677 1.00 94.69 222 LEU A C 1
ATOM 1766 O O . LEU A 1 222 ? -6.748 6.323 -20.017 1.00 94.69 222 LEU A O 1
ATOM 1770 N N . ALA A 1 223 ? -5.306 8.044 -20.132 1.00 95.38 223 ALA A N 1
ATOM 1771 C CA . ALA A 1 223 ? -5.048 8.116 -18.694 1.00 95.38 223 ALA A CA 1
ATOM 1772 C C . ALA A 1 223 ? -6.294 8.576 -17.932 1.00 95.38 223 ALA A C 1
ATOM 1774 O O . ALA A 1 223 ? -6.661 7.968 -16.933 1.00 95.38 223 ALA A O 1
ATOM 1775 N N . GLU A 1 224 ? -6.990 9.593 -18.445 1.00 96.12 224 GLU A N 1
ATOM 1776 C CA . GLU A 1 224 ? -8.251 10.069 -17.874 1.00 96.12 224 GLU A CA 1
ATOM 1777 C C . GLU A 1 224 ? -9.335 8.977 -17.867 1.00 96.12 224 GLU A C 1
ATOM 1779 O O . GLU A 1 224 ? -10.012 8.782 -16.858 1.00 96.12 224 GLU A O 1
ATOM 1784 N N . ASP A 1 225 ? -9.480 8.221 -18.960 1.00 97.50 225 ASP A N 1
ATOM 1785 C CA . ASP A 1 225 ? -10.413 7.090 -19.029 1.00 97.50 225 ASP A CA 1
ATOM 1786 C C . ASP A 1 225 ? -10.083 6.014 -17.978 1.00 97.50 225 ASP A C 1
ATOM 1788 O O . ASP A 1 225 ? -10.956 5.624 -17.201 1.00 97.50 225 ASP A O 1
ATOM 1792 N N . ILE A 1 226 ? -8.817 5.593 -17.871 1.00 98.00 226 ILE A N 1
ATOM 1793 C CA . ILE A 1 226 ? -8.383 4.597 -16.873 1.00 98.00 226 ILE A CA 1
ATOM 1794 C C . ILE A 1 226 ? -8.568 5.108 -15.444 1.00 98.00 226 ILE A C 1
ATOM 1796 O O . ILE A 1 226 ? -9.063 4.370 -14.590 1.00 98.00 226 ILE A O 1
ATOM 1800 N N . GLN A 1 227 ? -8.246 6.374 -15.181 1.00 97.88 227 GLN A N 1
ATOM 1801 C CA . GLN A 1 227 ? -8.471 6.997 -13.880 1.00 97.88 227 GLN A CA 1
ATOM 1802 C C . GLN A 1 227 ? -9.961 6.981 -13.513 1.00 97.88 227 GLN A C 1
ATOM 1804 O O . GLN A 1 227 ? -10.322 6.606 -12.398 1.00 97.88 227 GLN A O 1
ATOM 1809 N N . ASN A 1 228 ? -10.842 7.314 -14.458 1.00 97.81 228 ASN A N 1
ATOM 1810 C CA . ASN A 1 228 ? -12.286 7.249 -14.249 1.00 97.81 228 ASN A CA 1
ATOM 1811 C C . ASN A 1 228 ? -12.771 5.811 -14.000 1.00 97.81 228 ASN A C 1
ATOM 1813 O O . ASN A 1 228 ? -13.585 5.597 -13.104 1.00 97.81 228 ASN A O 1
ATOM 1817 N N . LYS A 1 229 ? -12.246 4.812 -14.722 1.00 98.31 229 LYS A N 1
ATOM 1818 C CA . LYS A 1 229 ? -12.560 3.391 -14.481 1.00 98.31 229 LYS A CA 1
ATOM 1819 C C . LYS A 1 229 ? -12.102 2.913 -13.106 1.00 98.31 229 LYS A C 1
ATOM 1821 O O . LYS A 1 229 ? -12.844 2.189 -12.440 1.00 98.31 229 LYS A O 1
ATOM 1826 N N . LYS A 1 230 ? -10.919 3.343 -12.661 1.00 98.38 230 LYS A N 1
ATOM 1827 C CA . LYS A 1 230 ? -10.417 3.084 -11.307 1.00 98.38 230 LYS A CA 1
ATOM 1828 C C . LYS A 1 230 ? -11.358 3.682 -10.262 1.00 98.38 230 LYS A C 1
ATOM 1830 O O . LYS A 1 230 ? -11.780 2.968 -9.355 1.00 98.38 230 LYS A O 1
ATOM 1835 N N . ILE A 1 231 ? -11.737 4.952 -10.418 1.00 98.44 231 ILE A N 1
ATOM 1836 C CA . ILE A 1 231 ? -12.676 5.640 -9.519 1.00 98.44 231 ILE A CA 1
ATOM 1837 C C . ILE A 1 231 ? -14.015 4.891 -9.453 1.00 98.44 231 ILE A C 1
ATOM 1839 O O . ILE A 1 231 ? -14.504 4.632 -8.355 1.00 98.44 231 ILE A O 1
ATOM 1843 N N . ASP A 1 232 ? -14.580 4.486 -10.595 1.00 98.25 232 ASP A N 1
ATOM 1844 C CA . ASP A 1 232 ? -15.845 3.736 -10.664 1.00 98.25 232 ASP A CA 1
ATOM 1845 C C . ASP A 1 232 ? -15.768 2.412 -9.898 1.00 98.25 232 ASP A C 1
ATOM 1847 O O . ASP A 1 232 ? -16.677 2.070 -9.138 1.00 98.25 232 ASP A O 1
ATOM 1851 N N . MET A 1 233 ? -14.668 1.678 -10.067 1.00 97.81 233 MET A N 1
ATOM 1852 C CA . MET A 1 233 ? -14.443 0.394 -9.409 1.00 97.81 233 MET A CA 1
ATOM 1853 C C . MET A 1 233 ? -14.282 0.544 -7.891 1.00 97.81 233 MET A C 1
ATOM 1855 O O . MET A 1 233 ? -14.919 -0.193 -7.134 1.00 97.81 233 MET A O 1
ATOM 1859 N N . VAL A 1 234 ? -13.465 1.500 -7.430 1.00 98.25 234 VAL A N 1
ATOM 1860 C CA . VAL A 1 234 ? -13.260 1.723 -5.989 1.00 98.25 234 VAL A CA 1
ATOM 1861 C C . VAL A 1 234 ? -14.539 2.257 -5.342 1.00 98.25 234 VAL A C 1
ATOM 1863 O O . VAL A 1 234 ? -14.911 1.799 -4.262 1.00 98.25 234 VAL A O 1
ATOM 1866 N N . TYR A 1 235 ? -15.275 3.142 -6.022 1.00 98.38 235 TYR A N 1
ATOM 1867 C CA . TYR A 1 235 ? -16.591 3.584 -5.566 1.00 98.38 235 TYR A CA 1
ATOM 1868 C C . TYR A 1 235 ? -17.575 2.416 -5.456 1.00 98.38 235 TYR A C 1
ATOM 1870 O O . TYR A 1 235 ? -18.252 2.284 -4.439 1.00 98.38 235 TYR A O 1
ATOM 1878 N N . ALA A 1 236 ? -17.653 1.541 -6.465 1.00 98.12 236 ALA A N 1
ATOM 1879 C CA . ALA A 1 236 ? -18.534 0.375 -6.430 1.00 98.12 236 ALA A CA 1
ATOM 1880 C C . ALA A 1 236 ? -18.197 -0.563 -5.260 1.00 98.12 236 ALA A C 1
ATOM 1882 O O . ALA A 1 236 ? -19.106 -1.076 -4.605 1.00 98.12 236 ALA A O 1
ATOM 1883 N N . ALA A 1 237 ? -16.908 -0.746 -4.955 1.00 97.50 237 ALA A N 1
ATOM 1884 C CA . ALA A 1 237 ? -16.457 -1.511 -3.796 1.00 97.50 237 ALA A CA 1
ATOM 1885 C C . ALA A 1 237 ? -16.868 -0.845 -2.470 1.00 97.50 237 ALA A C 1
ATOM 1887 O O . ALA A 1 237 ? -17.464 -1.508 -1.620 1.00 97.50 237 ALA A O 1
ATOM 1888 N N . ALA A 1 238 ? -16.633 0.463 -2.318 1.00 97.88 238 ALA A N 1
ATOM 1889 C CA . ALA A 1 238 ? -17.059 1.224 -1.142 1.00 97.88 238 ALA A CA 1
ATOM 1890 C C . ALA A 1 238 ? -18.585 1.180 -0.963 1.00 97.88 238 ALA A C 1
ATOM 1892 O O . ALA A 1 238 ? -19.082 0.923 0.130 1.00 97.88 238 ALA A O 1
ATOM 1893 N N . ASN A 1 239 ? -19.336 1.327 -2.057 1.00 97.62 239 ASN A N 1
ATOM 1894 C CA . ASN A 1 239 ? -20.792 1.261 -2.066 1.00 97.62 239 ASN A CA 1
ATOM 1895 C C . ASN A 1 239 ? -21.339 -0.132 -1.731 1.00 97.62 239 ASN A C 1
ATOM 1897 O O . ASN A 1 239 ? -22.406 -0.246 -1.137 1.00 97.62 239 ASN A O 1
ATOM 1901 N N . LYS A 1 240 ? -20.627 -1.199 -2.107 1.00 97.12 240 LYS A N 1
ATOM 1902 C CA . LYS A 1 240 ? -20.999 -2.573 -1.752 1.00 97.12 240 LYS A CA 1
ATOM 1903 C C . LYS A 1 240 ? -20.833 -2.837 -0.255 1.00 97.12 240 LYS A C 1
ATOM 1905 O O . LYS A 1 240 ? -21.656 -3.540 0.322 1.00 97.12 240 LYS A O 1
ATOM 1910 N N . VAL A 1 241 ? -19.773 -2.301 0.352 1.00 95.75 241 VAL A N 1
ATOM 1911 C CA . VAL A 1 241 ? -19.524 -2.403 1.800 1.00 95.75 241 VAL A CA 1
ATOM 1912 C C . VAL A 1 241 ? -20.486 -1.499 2.577 1.00 95.75 241 VAL A C 1
ATOM 1914 O O . VAL A 1 241 ? -21.004 -1.907 3.611 1.00 95.75 241 VAL A O 1
ATOM 1917 N N . ASN A 1 242 ? -20.783 -0.315 2.034 1.00 95.62 242 ASN A N 1
ATOM 1918 C CA . ASN A 1 242 ? -21.738 0.659 2.560 1.00 95.62 242 ASN A CA 1
ATOM 1919 C C . ASN A 1 242 ? -21.502 1.035 4.035 1.00 95.62 242 ASN A C 1
ATOM 1921 O O . ASN A 1 242 ? -22.450 1.160 4.811 1.00 95.62 242 ASN A O 1
ATOM 1925 N N . THR A 1 243 ? -20.238 1.216 4.419 1.00 94.44 243 THR A N 1
ATOM 1926 C CA . THR A 1 243 ? -19.853 1.718 5.745 1.00 94.44 243 THR A CA 1
ATOM 1927 C C . THR A 1 243 ? -19.229 3.103 5.638 1.00 94.44 243 THR A C 1
ATOM 1929 O O . THR A 1 243 ? -18.736 3.498 4.575 1.00 94.44 243 THR A O 1
ATOM 1932 N N . LYS A 1 244 ? -19.237 3.844 6.750 1.00 94.12 244 LYS A N 1
ATOM 1933 C CA . LYS A 1 244 ? -18.651 5.184 6.822 1.00 94.12 244 LYS A CA 1
ATOM 1934 C C . LYS A 1 244 ? -17.159 5.152 6.491 1.00 94.12 244 LYS A C 1
ATOM 1936 O O . LYS A 1 244 ? -16.718 5.922 5.647 1.00 94.12 244 LYS A O 1
ATOM 1941 N N . GLU A 1 245 ? -16.420 4.193 7.039 1.00 93.69 245 GLU A N 1
ATOM 1942 C CA . GLU A 1 245 ? -14.974 4.036 6.836 1.00 93.69 245 GLU A CA 1
ATOM 1943 C C . GLU A 1 245 ? -14.643 3.752 5.367 1.00 93.69 245 GLU A C 1
ATOM 1945 O O . GLU A 1 245 ? -13.679 4.289 4.822 1.00 93.69 245 GLU A O 1
ATOM 1950 N N . GLY A 1 246 ? -15.455 2.925 4.694 1.00 96.25 246 GLY A N 1
ATOM 1951 C CA . GLY A 1 246 ? -15.279 2.632 3.271 1.00 96.25 246 GLY A CA 1
ATOM 1952 C C . GLY A 1 246 ? -15.449 3.877 2.399 1.00 96.25 246 GLY A C 1
ATOM 1953 O O . GLY A 1 246 ? -14.680 4.095 1.461 1.00 96.25 246 GLY A O 1
ATOM 1954 N N . TYR A 1 247 ? -16.427 4.719 2.731 1.00 98.00 247 TYR A N 1
ATOM 1955 C CA . TYR A 1 247 ? -16.678 5.985 2.049 1.00 98.00 247 TYR A CA 1
ATOM 1956 C C . TYR A 1 247 ? -15.636 7.063 2.370 1.00 98.00 247 TYR A C 1
ATOM 1958 O O . TYR A 1 247 ? -15.185 7.761 1.461 1.00 98.00 247 TYR A O 1
ATOM 1966 N N . GLU A 1 248 ? -15.208 7.177 3.625 1.00 96.75 248 GLU A N 1
ATOM 1967 C CA . GLU A 1 248 ? -14.145 8.095 4.042 1.00 96.75 248 GLU A CA 1
ATOM 1968 C C . GLU A 1 248 ? -12.817 7.745 3.373 1.00 96.75 248 GLU A C 1
ATOM 1970 O O . GLU A 1 248 ? -12.151 8.630 2.836 1.00 96.75 248 GLU A O 1
ATOM 1975 N N . LYS A 1 249 ? -12.470 6.453 3.306 1.00 97.44 249 LYS A N 1
ATOM 1976 C CA . LYS A 1 249 ? -11.292 5.991 2.565 1.00 97.44 249 LYS A CA 1
ATOM 1977 C C . LYS A 1 249 ? -11.380 6.365 1.086 1.00 97.44 249 LYS A C 1
ATOM 1979 O O . LYS A 1 249 ? -10.422 6.892 0.532 1.00 97.44 249 LYS A O 1
ATOM 1984 N N . PHE A 1 250 ? -12.537 6.159 0.455 1.00 98.12 250 PHE A N 1
ATOM 1985 C CA . PHE A 1 250 ? -12.743 6.560 -0.936 1.00 98.12 250 PHE A CA 1
ATOM 1986 C C . PHE A 1 250 ? -12.550 8.073 -1.145 1.00 98.12 250 PHE A C 1
ATOM 1988 O O . PHE A 1 250 ? -11.894 8.472 -2.104 1.00 98.12 250 PHE A O 1
ATOM 1995 N N . LEU A 1 251 ? -13.079 8.920 -0.254 1.00 98.19 251 LEU A N 1
ATOM 1996 C CA . LEU A 1 251 ? -12.885 10.376 -0.321 1.00 98.19 251 LEU A CA 1
ATOM 1997 C C . LEU A 1 251 ? -11.441 10.802 -0.030 1.00 98.19 251 LEU A C 1
ATOM 1999 O O . LEU A 1 251 ? -10.991 11.796 -0.592 1.00 98.19 251 LEU A O 1
ATOM 2003 N N . SER A 1 252 ? -10.721 10.069 0.820 1.00 97.94 252 SER A N 1
ATOM 2004 C CA . SER A 1 252 ? -9.290 10.288 1.056 1.00 97.94 252 SER A CA 1
ATOM 2005 C C . SER A 1 252 ? -8.468 9.995 -0.199 1.00 97.94 252 SER A C 1
ATOM 2007 O O . SER A 1 252 ? -7.608 10.789 -0.572 1.00 97.94 252 SER A O 1
ATOM 2009 N N . ASP A 1 253 ? -8.752 8.877 -0.870 1.00 97.31 253 ASP A N 1
ATOM 2010 C CA . ASP A 1 253 ? -8.028 8.462 -2.075 1.00 97.31 253 ASP A CA 1
ATOM 2011 C C . ASP A 1 253 ? -8.413 9.323 -3.297 1.00 97.31 253 ASP A C 1
ATOM 2013 O O . ASP A 1 253 ? -7.594 9.556 -4.188 1.00 97.31 253 ASP A O 1
ATOM 2017 N N . PHE A 1 254 ? -9.655 9.826 -3.337 1.00 97.50 254 PHE A N 1
ATOM 2018 C CA . PHE A 1 254 ? -10.209 10.609 -4.444 1.00 97.50 254 PHE A CA 1
ATOM 2019 C C . PHE A 1 254 ? -11.025 11.820 -3.938 1.00 97.50 254 PHE A C 1
ATOM 2021 O O . PHE A 1 254 ? -12.254 11.808 -4.005 1.00 97.50 254 PHE A O 1
ATOM 2028 N N . PRO A 1 255 ? -10.403 12.910 -3.462 1.00 97.69 255 PRO A N 1
ATOM 2029 C CA . PRO A 1 255 ? -11.139 14.024 -2.846 1.00 97.69 255 PRO A CA 1
ATOM 2030 C C . PRO A 1 255 ? -12.012 14.829 -3.828 1.00 97.69 255 PRO A C 1
ATOM 2032 O O . PRO A 1 255 ? -13.089 15.314 -3.460 1.00 97.69 255 PRO A O 1
ATOM 2035 N N . GLU A 1 256 ? -11.580 14.939 -5.087 1.00 96.38 256 GLU A N 1
ATOM 2036 C CA . GLU A 1 256 ? -12.207 15.752 -6.140 1.00 96.38 256 GLU A CA 1
ATOM 2037 C C . GLU A 1 256 ? -12.668 14.879 -7.316 1.00 96.38 256 GLU A C 1
ATOM 2039 O O . GLU A 1 256 ? -12.152 14.958 -8.427 1.00 96.38 256 GLU A O 1
ATOM 2044 N N . ASN A 1 257 ? -13.635 13.992 -7.069 1.00 97.50 257 ASN A N 1
ATOM 2045 C CA . ASN A 1 257 ? -14.156 13.081 -8.091 1.00 97.50 257 ASN A CA 1
ATOM 2046 C C . ASN A 1 257 ? -15.678 13.197 -8.279 1.00 97.50 257 ASN A C 1
ATOM 2048 O O . ASN A 1 257 ? -16.384 13.767 -7.445 1.00 97.50 257 ASN A O 1
ATOM 2052 N N . LYS A 1 258 ? -16.201 12.598 -9.358 1.00 98.06 258 LYS A N 1
ATOM 2053 C CA . LYS A 1 258 ? -17.627 12.667 -9.733 1.00 98.06 258 LYS A CA 1
ATOM 2054 C C . LYS A 1 258 ? -18.606 12.087 -8.699 1.00 98.06 258 LYS A C 1
ATOM 2056 O O . LYS A 1 258 ? -19.782 12.428 -8.727 1.00 98.06 258 LYS A O 1
ATOM 2061 N N . TYR A 1 259 ? -18.143 11.240 -7.781 1.00 98.38 259 TYR A N 1
ATOM 2062 C CA . TYR A 1 259 ? -18.935 10.672 -6.688 1.00 98.38 259 TYR A CA 1
ATOM 2063 C C . TYR A 1 259 ? -18.761 11.402 -5.355 1.00 98.38 259 TYR A C 1
ATOM 2065 O O . TYR A 1 259 ? -19.438 11.046 -4.395 1.00 98.38 259 TYR A O 1
ATOM 2073 N N . ALA A 1 260 ? -17.889 12.409 -5.257 1.00 98.19 260 ALA A N 1
ATOM 2074 C CA . ALA A 1 260 ? -17.535 13.005 -3.971 1.00 98.19 260 ALA A CA 1
ATOM 2075 C C . ALA A 1 260 ? -18.749 13.581 -3.219 1.00 98.19 260 ALA A C 1
ATOM 2077 O O . ALA A 1 260 ? -18.894 13.337 -2.025 1.00 98.19 260 ALA A O 1
ATOM 2078 N N . ALA A 1 261 ? -19.651 14.292 -3.908 1.00 98.06 261 ALA A N 1
ATOM 2079 C CA . ALA A 1 261 ? -20.889 14.800 -3.305 1.00 98.06 261 ALA A CA 1
ATOM 2080 C C . ALA A 1 261 ? -21.798 13.656 -2.817 1.00 98.06 261 ALA A C 1
ATOM 2082 O O . ALA A 1 261 ? -22.128 13.596 -1.640 1.00 98.06 261 ALA A O 1
ATOM 2083 N N . VAL A 1 262 ? -22.079 12.681 -3.688 1.00 98.12 262 VAL A N 1
ATOM 2084 C CA . VAL A 1 262 ? -22.919 11.512 -3.364 1.00 98.12 262 VAL A CA 1
ATOM 2085 C C . VAL A 1 262 ? -22.376 10.733 -2.164 1.00 98.12 262 VAL A C 1
ATOM 2087 O O . VAL A 1 262 ? -23.140 10.233 -1.345 1.00 98.12 262 VAL A O 1
ATOM 2090 N N . VAL A 1 263 ? -21.054 10.588 -2.057 1.00 98.12 263 VAL A N 1
ATOM 2091 C CA . VAL A 1 263 ? -20.423 9.877 -0.940 1.00 98.12 263 VAL A CA 1
ATOM 2092 C C . VAL A 1 263 ? -20.552 10.657 0.368 1.00 98.12 263 VAL A C 1
ATOM 2094 O O . VAL A 1 263 ? -20.833 10.044 1.395 1.00 98.12 263 VAL A O 1
ATOM 2097 N N . ARG A 1 264 ? -20.414 11.988 0.341 1.00 97.94 264 ARG A N 1
ATOM 2098 C CA . ARG A 1 264 ? -20.644 12.833 1.525 1.00 97.94 264 ARG A CA 1
ATOM 2099 C C . ARG A 1 264 ? -22.085 12.721 2.019 1.00 97.94 264 ARG A C 1
ATOM 2101 O O . ARG A 1 264 ? -22.280 12.469 3.203 1.00 97.94 264 ARG A O 1
ATOM 2108 N N . ASP A 1 265 ? -23.062 12.776 1.115 1.00 97.94 265 ASP A N 1
ATOM 2109 C CA . ASP A 1 265 ? -24.483 12.631 1.464 1.00 97.94 265 ASP A CA 1
ATOM 2110 C C . ASP A 1 265 ? -24.777 11.262 2.102 1.00 97.94 265 ASP A C 1
ATOM 2112 O O . ASP A 1 265 ? -25.574 11.142 3.035 1.00 97.94 265 ASP A O 1
ATOM 2116 N N . LYS A 1 266 ? -24.106 10.200 1.631 1.00 97.81 266 LYS A N 1
ATOM 2117 C CA . LYS A 1 266 ? -24.220 8.862 2.229 1.00 97.81 266 LYS A CA 1
ATOM 2118 C C . LYS A 1 266 ? -23.603 8.781 3.617 1.00 97.81 266 LYS A C 1
ATOM 2120 O O . LYS A 1 266 ? -24.199 8.150 4.484 1.00 97.81 266 LYS A O 1
ATOM 2125 N N . ILE A 1 267 ? -22.439 9.396 3.829 1.00 96.50 267 ILE A N 1
ATOM 2126 C CA . ILE A 1 267 ? -21.824 9.480 5.161 1.00 96.50 267 ILE A CA 1
ATOM 2127 C C . ILE A 1 267 ? -22.774 10.205 6.118 1.00 96.50 267 ILE A C 1
ATOM 2129 O O . ILE A 1 267 ? -23.058 9.683 7.193 1.00 96.50 267 ILE A O 1
ATOM 2133 N N . GLU A 1 268 ? -23.331 11.345 5.704 1.00 96.75 268 GLU A N 1
ATOM 2134 C CA . GLU A 1 268 ? -24.292 12.099 6.512 1.00 96.75 268 GLU A CA 1
ATOM 2135 C C . GLU A 1 268 ? -25.548 11.270 6.823 1.00 96.75 268 GLU A C 1
ATOM 2137 O O . GLU A 1 268 ? -25.968 11.189 7.975 1.00 96.75 268 GLU A O 1
ATOM 2142 N N . SER A 1 269 ? -26.105 10.577 5.827 1.00 96.19 269 SER A N 1
ATOM 2143 C CA . SER A 1 269 ? -27.272 9.702 6.015 1.00 96.19 269 SER A CA 1
ATOM 2144 C C . SER A 1 269 ? -26.989 8.548 6.988 1.00 96.19 269 SER A C 1
ATOM 2146 O O . SER A 1 269 ? -27.855 8.168 7.779 1.00 96.19 269 SER A O 1
ATOM 2148 N N . LEU A 1 270 ? -25.779 7.975 6.948 1.00 94.06 270 LEU A N 1
ATOM 2149 C CA . LEU A 1 270 ? -25.347 6.937 7.889 1.00 94.06 270 LEU A CA 1
ATOM 2150 C C . LEU A 1 270 ? -25.210 7.494 9.313 1.00 94.06 270 LEU A C 1
ATOM 2152 O O . LEU A 1 270 ? -25.659 6.845 10.258 1.00 94.06 270 LEU A O 1
ATOM 2156 N N . ASP A 1 271 ? -24.648 8.695 9.464 1.00 92.81 271 ASP A N 1
ATOM 2157 C CA . ASP A 1 271 ? -24.515 9.371 10.759 1.00 92.81 271 ASP A CA 1
ATOM 2158 C C . ASP A 1 271 ? -25.883 9.746 11.358 1.00 92.81 271 ASP A C 1
ATOM 2160 O O . ASP A 1 271 ? -26.106 9.564 12.561 1.00 92.81 271 ASP A O 1
ATOM 2164 N N . GLN A 1 272 ? -26.822 10.217 10.531 1.00 94.81 272 GLN A N 1
ATOM 2165 C CA . GLN A 1 272 ? -28.200 10.505 10.939 1.00 94.81 272 GLN A CA 1
ATOM 2166 C C . GLN A 1 272 ? -28.912 9.231 11.417 1.00 94.81 272 GLN A C 1
ATOM 2168 O O . GLN A 1 272 ? -29.423 9.201 12.536 1.00 94.81 272 GLN A O 1
ATOM 2173 N N . ASN A 1 273 ? -28.860 8.147 10.632 1.00 93.81 273 ASN A N 1
ATOM 2174 C CA . ASN A 1 273 ? -29.453 6.854 10.996 1.00 93.81 273 ASN A CA 1
ATOM 2175 C C . ASN A 1 273 ? -28.871 6.305 12.310 1.00 93.81 273 ASN A C 1
ATOM 2177 O O . ASN A 1 273 ? -29.610 5.862 13.190 1.00 93.81 273 ASN A O 1
ATOM 2181 N N . TYR A 1 274 ? -27.547 6.375 12.472 1.00 93.31 274 TYR A N 1
ATOM 2182 C CA . TYR A 1 274 ? -26.891 5.982 13.717 1.00 93.31 274 TYR A CA 1
ATOM 2183 C C . TYR A 1 274 ? -27.397 6.807 14.911 1.00 93.31 274 TYR A C 1
ATOM 2185 O O . TYR A 1 274 ? -27.732 6.240 15.951 1.00 93.31 274 TYR A O 1
ATOM 2193 N N . SER A 1 275 ? -27.499 8.129 14.756 1.00 92.38 275 SER A N 1
ATOM 2194 C CA . SER A 1 275 ? -27.958 9.035 15.816 1.00 92.38 275 SER A CA 1
ATOM 2195 C C . SER A 1 275 ? -29.413 8.769 16.215 1.00 92.38 275 SER A C 1
ATOM 2197 O O . SER A 1 275 ? -29.733 8.740 17.403 1.00 92.38 275 SER A O 1
ATOM 2199 N N . GLU A 1 276 ? -30.297 8.520 15.246 1.00 94.69 276 GLU A N 1
ATOM 2200 C CA . GLU A 1 276 ? -31.690 8.133 15.498 1.00 94.69 276 GLU A CA 1
ATOM 2201 C C . GLU A 1 276 ? -31.779 6.814 16.273 1.00 94.69 276 GLU A C 1
ATOM 2203 O O . GLU A 1 276 ? -32.462 6.742 17.299 1.00 94.69 276 GLU A O 1
ATOM 2208 N N . LYS A 1 277 ? -31.031 5.789 15.840 1.00 94.12 277 LYS A N 1
ATOM 2209 C CA . LYS A 1 277 ? -30.964 4.500 16.542 1.00 94.12 277 LYS A CA 1
ATOM 2210 C C . LYS A 1 277 ? -30.453 4.659 17.966 1.00 94.12 277 LYS A C 1
ATOM 2212 O O . LYS A 1 277 ? -31.065 4.116 18.882 1.00 94.12 277 LYS A O 1
ATOM 2217 N N . LEU A 1 278 ? -29.382 5.428 18.160 1.00 93.44 278 LEU A N 1
ATOM 2218 C CA . LEU A 1 278 ? -28.807 5.703 19.474 1.00 93.44 278 LEU A CA 1
ATOM 2219 C C . LEU A 1 278 ? -29.822 6.371 20.410 1.00 93.44 278 LEU A C 1
ATOM 2221 O O . LEU A 1 278 ? -29.989 5.923 21.542 1.00 93.44 278 LEU A O 1
ATOM 2225 N N . ASN A 1 279 ? -30.546 7.383 19.927 1.00 92.56 279 ASN A N 1
ATOM 2226 C CA . ASN A 1 279 ? -31.576 8.074 20.707 1.00 92.56 279 ASN A CA 1
ATOM 2227 C C . ASN A 1 279 ? -32.776 7.171 21.035 1.00 92.56 279 ASN A C 1
ATOM 2229 O O . ASN A 1 279 ? -33.416 7.344 22.070 1.00 92.56 279 ASN A O 1
ATOM 2233 N N . SER A 1 280 ? -33.078 6.199 20.171 1.00 93.75 280 SER A N 1
ATOM 2234 C CA . SER A 1 280 ? -34.144 5.214 20.394 1.00 93.75 280 SER A CA 1
ATOM 2235 C C . SER A 1 280 ? -33.725 4.006 21.249 1.00 93.75 280 SER A C 1
ATOM 2237 O O . SER A 1 280 ? -34.588 3.240 21.677 1.00 93.75 280 SER A O 1
ATOM 2239 N N . ALA A 1 281 ? -32.425 3.825 21.520 1.00 94.00 281 ALA A N 1
ATOM 2240 C CA . ALA A 1 281 ? -31.880 2.675 22.243 1.00 94.00 281 ALA A CA 1
ATOM 2241 C C . ALA A 1 281 ? -32.155 2.772 23.756 1.00 94.00 281 ALA A C 1
ATOM 2243 O O . ALA A 1 281 ? -31.317 3.214 24.553 1.00 94.00 281 ALA A O 1
ATOM 2244 N N . GLY A 1 282 ? -33.364 2.356 24.138 1.00 91.69 282 GLY A N 1
ATOM 2245 C CA . GLY A 1 282 ? -33.865 2.412 25.510 1.00 91.69 282 GLY A CA 1
ATOM 2246 C C . GLY A 1 282 ? -33.360 1.291 26.420 1.00 91.69 282 GLY A C 1
ATOM 2247 O O . GLY A 1 282 ? -33.325 1.480 27.633 1.00 91.69 282 GLY A O 1
ATOM 2248 N N . SER A 1 283 ? -32.951 0.139 25.874 1.00 96.44 283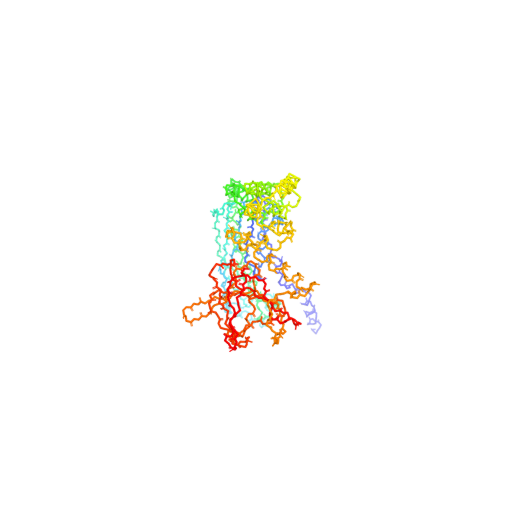 SER A N 1
ATOM 2249 C CA . SER A 1 283 ? -32.447 -0.991 26.665 1.00 96.44 283 SER A CA 1
ATOM 2250 C C . SER A 1 283 ? -30.944 -1.239 26.476 1.00 96.44 283 SER A C 1
ATOM 2252 O O . SER A 1 283 ? -30.349 -0.875 25.461 1.00 96.44 283 SER A O 1
ATOM 2254 N N . LEU A 1 284 ? -30.317 -1.933 27.436 1.00 95.44 284 LEU A N 1
ATOM 2255 C CA . LEU A 1 284 ? -28.924 -2.391 27.300 1.00 95.44 284 LEU A CA 1
ATOM 2256 C C . LEU A 1 284 ? -28.733 -3.336 26.111 1.00 95.44 284 LEU A C 1
ATOM 2258 O O . LEU A 1 284 ? -27.651 -3.376 25.535 1.00 95.44 284 LEU A O 1
ATOM 2262 N N . LYS A 1 285 ? -29.780 -4.086 25.743 1.00 96.44 285 LYS A N 1
ATOM 2263 C CA . LYS A 1 285 ? -29.750 -4.959 24.572 1.00 96.44 285 LYS A CA 1
ATOM 2264 C C . LYS A 1 285 ? -29.635 -4.145 23.290 1.00 96.44 285 LYS A C 1
ATOM 2266 O O . LYS A 1 285 ? -28.735 -4.402 22.504 1.00 96.44 285 LYS A O 1
ATOM 2271 N N . ASP A 1 286 ? -30.485 -3.130 23.131 1.00 96.19 286 ASP A N 1
ATOM 2272 C CA . ASP A 1 286 ? -30.485 -2.274 21.938 1.00 96.19 286 ASP A CA 1
ATOM 2273 C C . ASP A 1 286 ? -29.131 -1.573 21.770 1.00 96.19 286 ASP A C 1
ATOM 2275 O O . ASP A 1 286 ? -28.601 -1.473 20.666 1.00 96.19 286 ASP A O 1
ATOM 2279 N N . ARG A 1 287 ? -28.526 -1.143 22.885 1.00 97.06 287 ARG A N 1
ATOM 2280 C CA . ARG A 1 287 ? -27.186 -0.539 22.908 1.00 97.06 287 ARG A CA 1
ATOM 2281 C C . ARG A 1 287 ? -26.089 -1.537 22.538 1.00 97.06 287 ARG A C 1
ATOM 2283 O O . ARG A 1 287 ? -25.203 -1.195 21.760 1.00 97.06 287 ARG A O 1
ATOM 2290 N N . ALA A 1 288 ? -26.147 -2.763 23.054 1.00 96.38 288 ALA A N 1
ATOM 2291 C CA . ALA A 1 288 ? -25.201 -3.818 22.698 1.00 96.38 288 ALA A CA 1
ATOM 2292 C C . ALA A 1 288 ? -25.301 -4.204 21.214 1.00 96.38 288 ALA A C 1
ATOM 2294 O O . ALA A 1 288 ? -24.278 -4.317 20.540 1.00 96.38 288 ALA A O 1
ATOM 2295 N N . ASP A 1 289 ? -26.522 -4.340 20.693 1.00 95.94 289 ASP A N 1
ATOM 2296 C CA . ASP A 1 289 ? -26.777 -4.603 19.276 1.00 95.94 289 ASP A CA 1
ATOM 2297 C C . ASP A 1 289 ? -26.253 -3.447 18.401 1.00 95.94 289 ASP A C 1
ATOM 2299 O O . ASP A 1 289 ? -25.652 -3.687 17.351 1.00 95.94 289 ASP A O 1
ATOM 2303 N N . LEU A 1 290 ? -26.384 -2.197 18.864 1.00 95.62 290 LEU A N 1
ATOM 2304 C CA . LEU A 1 290 ? -25.831 -1.025 18.184 1.00 95.62 290 LEU A CA 1
ATOM 2305 C C . LEU A 1 290 ? -24.296 -1.033 18.157 1.00 95.62 290 LEU A C 1
ATOM 2307 O O . LEU A 1 290 ? -23.714 -0.727 17.122 1.00 95.62 290 LEU A O 1
ATOM 2311 N N . ILE A 1 291 ? -23.637 -1.432 19.248 1.00 96.19 291 ILE A N 1
ATOM 2312 C CA . ILE A 1 291 ? -22.171 -1.579 19.310 1.00 96.19 291 ILE A CA 1
ATOM 2313 C C . ILE A 1 291 ? -21.688 -2.693 18.378 1.00 96.19 291 ILE A C 1
ATOM 2315 O O . ILE A 1 291 ? -20.672 -2.532 17.710 1.00 96.19 291 ILE A O 1
ATOM 2319 N N . LEU A 1 292 ? -22.416 -3.812 18.293 1.00 94.06 292 LEU A N 1
ATOM 2320 C CA . LEU A 1 292 ? -22.097 -4.878 17.338 1.00 94.06 292 LEU A CA 1
ATOM 2321 C C . LEU A 1 292 ? -22.230 -4.406 15.889 1.00 94.06 292 LEU A C 1
ATOM 2323 O O . LEU A 1 292 ? -21.445 -4.824 15.040 1.00 94.06 292 LEU A O 1
ATOM 2327 N N . GLN A 1 293 ? -23.223 -3.559 15.605 1.00 92.12 293 GLN A N 1
ATOM 2328 C CA . GLN A 1 293 ? -23.446 -3.014 14.269 1.00 92.12 293 GLN A CA 1
ATOM 2329 C C . GLN A 1 293 ? -22.450 -1.899 13.908 1.00 92.12 293 GLN A C 1
ATOM 2331 O O . GLN A 1 293 ? -22.054 -1.809 12.747 1.00 92.12 293 GLN A O 1
ATOM 2336 N N . TYR A 1 294 ? -22.044 -1.078 14.882 1.00 92.62 294 TYR A N 1
ATOM 2337 C CA . TYR A 1 294 ? -21.163 0.082 14.709 1.00 92.62 294 TYR A CA 1
ATOM 2338 C C . TYR A 1 294 ? -20.058 0.112 15.788 1.00 92.62 294 TYR A C 1
ATOM 2340 O O . TYR A 1 294 ? -20.118 0.926 16.718 1.00 92.62 294 TYR A O 1
ATOM 2348 N N . PRO A 1 295 ? -19.046 -0.776 15.709 1.00 93.00 295 PRO A N 1
ATOM 2349 C CA . PRO A 1 295 ? -18.014 -0.881 16.744 1.00 93.00 295 PRO A CA 1
ATOM 2350 C C . PRO A 1 295 ? -17.196 0.404 16.934 1.00 93.00 295 PRO A C 1
ATOM 2352 O O . PRO A 1 295 ? -16.825 0.733 18.060 1.00 93.00 295 PRO A O 1
ATOM 2355 N N . ASP A 1 296 ? -16.971 1.169 15.862 1.00 89.44 296 ASP A N 1
ATOM 2356 C CA . ASP A 1 296 ? -16.274 2.464 15.880 1.00 89.44 296 ASP A CA 1
ATOM 2357 C C . ASP A 1 296 ? -17.017 3.520 16.720 1.00 89.44 296 ASP A C 1
ATOM 2359 O O . ASP A 1 296 ? -16.408 4.433 17.283 1.00 89.44 296 ASP A O 1
ATOM 2363 N N . LYS A 1 297 ? -18.341 3.376 16.857 1.00 94.31 297 LYS A N 1
ATOM 2364 C CA . LYS A 1 297 ? -19.194 4.265 17.651 1.00 94.31 297 LYS A CA 1
ATOM 2365 C C . LYS A 1 297 ? -19.411 3.809 19.084 1.00 94.31 297 LYS A C 1
ATOM 2367 O O . LYS A 1 297 ? -20.115 4.493 19.830 1.00 94.31 297 LYS A O 1
ATOM 2372 N N . ALA A 1 298 ? -18.796 2.705 19.508 1.00 95.81 298 ALA A N 1
ATOM 2373 C CA . ALA A 1 298 ? -19.030 2.146 20.833 1.00 95.81 298 ALA A CA 1
ATOM 2374 C C . ALA A 1 298 ? -18.827 3.173 21.949 1.00 95.81 298 ALA A C 1
ATOM 2376 O O . ALA A 1 298 ? -19.657 3.265 22.847 1.00 95.81 298 ALA A O 1
ATOM 2377 N N . LYS A 1 299 ? -17.795 4.020 21.848 1.00 95.75 299 LYS A N 1
ATOM 2378 C CA . LYS A 1 299 ? -17.552 5.086 22.825 1.00 95.75 299 LYS A CA 1
ATOM 2379 C C . LYS A 1 299 ? -18.750 6.023 22.977 1.00 95.75 299 LYS A C 1
ATOM 2381 O O . LYS A 1 299 ? -19.179 6.259 24.097 1.00 95.75 299 LYS A O 1
ATOM 2386 N N . SER A 1 300 ? -19.343 6.483 21.877 1.00 94.75 300 SER A N 1
ATOM 2387 C CA . SER A 1 300 ? -20.536 7.335 21.921 1.00 94.75 300 SER A CA 1
ATOM 2388 C C . SER A 1 300 ? -21.733 6.621 22.550 1.00 94.75 300 SER A C 1
ATOM 2390 O O . SER A 1 300 ? -22.492 7.250 23.280 1.00 94.75 300 SER A O 1
ATOM 2392 N N . VAL A 1 301 ? -21.902 5.313 22.316 1.00 96.25 301 VAL A N 1
ATOM 2393 C CA . VAL A 1 301 ? -22.943 4.524 22.999 1.00 96.25 301 VAL A CA 1
ATOM 2394 C C . VAL A 1 301 ? -22.692 4.490 24.508 1.00 96.25 301 VAL A C 1
ATOM 2396 O O . VAL A 1 301 ? -23.605 4.756 25.288 1.00 96.25 301 VAL A O 1
ATOM 2399 N N . ILE A 1 302 ? -21.452 4.206 24.921 1.00 96.75 302 ILE A N 1
ATOM 2400 C CA . ILE A 1 302 ? -21.061 4.122 26.333 1.00 96.75 302 ILE A CA 1
ATOM 2401 C C . ILE A 1 302 ? -21.176 5.473 27.043 1.00 96.75 302 ILE A C 1
ATOM 2403 O O . ILE A 1 302 ? -21.668 5.526 28.169 1.00 96.75 302 ILE A O 1
ATOM 2407 N N . ASP A 1 303 ? -20.778 6.569 26.399 1.00 95.00 303 ASP A N 1
ATOM 2408 C CA . ASP A 1 303 ? -20.845 7.922 26.963 1.00 95.00 303 ASP A CA 1
ATOM 2409 C C . ASP A 1 303 ? -22.296 8.348 27.273 1.00 95.00 303 ASP A C 1
ATOM 2411 O O . ASP A 1 303 ? -22.525 9.123 28.201 1.00 95.00 303 ASP A O 1
ATOM 2415 N N . ASN A 1 304 ? -23.291 7.776 26.579 1.00 94.94 304 ASN A N 1
ATOM 2416 C CA . ASN A 1 304 ? -24.719 7.983 26.860 1.00 94.94 304 ASN A CA 1
ATOM 2417 C C . ASN A 1 304 ? -25.265 7.144 28.033 1.00 94.94 304 ASN A C 1
ATOM 2419 O O . ASN A 1 304 ? -26.401 7.350 28.467 1.00 94.94 304 ASN A O 1
ATOM 2423 N N . ILE A 1 305 ? -24.490 6.199 28.568 1.00 95.69 305 ILE A N 1
ATOM 2424 C CA . ILE A 1 305 ? -24.848 5.445 29.775 1.00 95.69 305 ILE A CA 1
ATOM 2425 C C . ILE A 1 305 ? -24.286 6.207 30.970 1.00 95.69 305 ILE A C 1
ATOM 2427 O O . ILE A 1 305 ? -23.074 6.343 31.074 1.00 95.69 305 ILE A O 1
ATOM 2431 N N . GLN A 1 306 ? -25.117 6.754 31.858 1.00 95.25 306 GLN A N 1
ATOM 2432 C CA . GLN A 1 306 ? -24.615 7.558 32.984 1.00 95.25 306 GLN A CA 1
ATOM 2433 C C . GLN A 1 306 ? -23.950 6.698 34.066 1.00 95.25 306 GLN A C 1
ATOM 2435 O O . GLN A 1 306 ? -22.888 7.066 34.573 1.00 95.25 306 GLN A O 1
ATOM 2440 N N . ASP A 1 307 ? -24.559 5.556 34.382 1.00 96.50 307 ASP A N 1
ATOM 2441 C CA . ASP A 1 307 ? -24.129 4.662 35.453 1.00 96.50 307 ASP A CA 1
ATOM 2442 C C . ASP A 1 307 ? -23.099 3.631 34.957 1.00 96.50 307 ASP A C 1
ATOM 2444 O O . ASP A 1 307 ? -23.322 2.907 33.986 1.00 96.50 307 ASP A O 1
ATOM 2448 N N . ILE A 1 308 ? -21.965 3.542 35.654 1.00 96.00 308 ILE A N 1
ATOM 2449 C CA . ILE A 1 308 ? -20.905 2.564 35.378 1.00 96.00 308 ILE A CA 1
ATOM 2450 C C . ILE A 1 308 ? -21.406 1.134 35.608 1.00 96.00 308 ILE A C 1
ATOM 2452 O O . ILE A 1 308 ? -21.065 0.245 34.826 1.00 96.00 308 ILE A O 1
ATOM 2456 N N . ALA A 1 309 ? -22.272 0.917 36.601 1.00 95.75 309 ALA A N 1
ATOM 2457 C CA . ALA A 1 309 ? -22.820 -0.404 36.894 1.00 95.75 309 ALA A CA 1
ATOM 2458 C C . ALA A 1 309 ? -23.696 -0.936 35.744 1.00 95.75 309 ALA A C 1
ATOM 2460 O O . ALA A 1 309 ? -23.755 -2.142 35.499 1.00 95.75 309 ALA A O 1
ATOM 2461 N N . GLU A 1 310 ? -24.363 -0.054 34.991 1.00 97.31 310 GLU A N 1
ATOM 2462 C CA . GLU A 1 310 ? -25.094 -0.443 33.780 1.00 97.31 310 GLU A CA 1
ATOM 2463 C C . GLU A 1 310 ? -24.154 -0.900 32.657 1.00 97.31 310 GLU A C 1
ATOM 2465 O O . GLU A 1 310 ? -24.449 -1.884 31.974 1.00 97.31 310 GLU A O 1
ATOM 2470 N N . ILE A 1 311 ? -23.005 -0.234 32.492 1.00 97.25 311 ILE A N 1
ATOM 2471 C CA . ILE A 1 311 ? -21.983 -0.632 31.514 1.00 97.25 311 ILE A CA 1
ATOM 2472 C C . ILE A 1 311 ? -21.399 -1.997 31.896 1.00 97.25 311 ILE A C 1
ATOM 2474 O O . ILE A 1 311 ? -21.279 -2.873 31.041 1.00 97.25 311 ILE A O 1
ATOM 2478 N N . GLU A 1 312 ? -21.093 -2.219 33.176 1.00 96.31 312 GLU A N 1
ATOM 2479 C CA . GLU A 1 312 ? -20.616 -3.515 33.672 1.00 96.31 312 GLU A CA 1
ATOM 2480 C C . GLU A 1 312 ? -21.634 -4.630 33.418 1.00 96.31 312 GLU A C 1
ATOM 2482 O O . GLU A 1 312 ? -21.273 -5.677 32.875 1.00 96.31 312 GLU A O 1
ATOM 2487 N N . LYS A 1 313 ? -22.921 -4.403 33.719 1.00 97.00 313 LYS A N 1
ATOM 2488 C CA . LYS A 1 313 ? -24.000 -5.351 33.382 1.00 97.00 313 LYS A CA 1
ATOM 2489 C C . LYS A 1 313 ? -24.038 -5.654 31.887 1.00 97.00 313 LYS A C 1
ATOM 2491 O O . LYS A 1 313 ? -24.238 -6.802 31.500 1.00 97.00 313 LYS A O 1
ATOM 2496 N N . MET A 1 314 ? -23.838 -4.648 31.042 1.00 97.25 314 MET A N 1
ATOM 2497 C CA . MET A 1 314 ? -23.812 -4.825 29.593 1.00 97.25 314 MET A CA 1
ATOM 2498 C C . MET A 1 314 ? -22.620 -5.688 29.139 1.00 97.25 314 MET A C 1
ATOM 2500 O O . MET A 1 314 ? -22.805 -6.594 28.331 1.00 97.25 314 MET A O 1
ATOM 2504 N N . VAL A 1 315 ? -21.424 -5.481 29.699 1.00 97.00 315 VAL A N 1
ATOM 2505 C CA . VAL A 1 315 ? -20.227 -6.302 29.415 1.00 97.00 315 VAL A CA 1
ATOM 2506 C C . VAL A 1 315 ? -20.444 -7.777 29.782 1.00 97.00 315 VAL A C 1
ATOM 2508 O O . VAL A 1 315 ? -20.030 -8.661 29.030 1.00 97.00 315 VAL A O 1
ATOM 2511 N N . HIS A 1 316 ? -21.126 -8.052 30.897 1.00 96.06 316 HIS A N 1
ATOM 2512 C CA . HIS A 1 316 ? -21.451 -9.420 31.316 1.00 96.06 316 HIS A CA 1
ATOM 2513 C C . HIS A 1 316 ? -22.539 -10.056 30.441 1.00 96.06 316 HIS A C 1
ATOM 2515 O O . HIS A 1 316 ? -22.417 -11.203 30.022 1.00 96.06 316 HIS A O 1
ATOM 2521 N N . ASN A 1 317 ? -23.606 -9.311 30.144 1.00 97.12 317 ASN A N 1
ATOM 2522 C CA . ASN A 1 317 ? -24.757 -9.847 29.415 1.00 97.12 317 ASN A CA 1
ATOM 2523 C C . ASN A 1 317 ? -24.472 -10.067 27.921 1.00 97.12 317 ASN A C 1
ATOM 2525 O O . ASN A 1 317 ? -25.170 -10.855 27.279 1.00 97.12 317 ASN A O 1
ATOM 2529 N N . TYR A 1 318 ? -23.464 -9.390 27.358 1.00 97.38 318 TYR A N 1
ATOM 2530 C CA . TYR A 1 318 ? -23.166 -9.419 25.925 1.00 97.38 318 TYR A CA 1
ATOM 2531 C C . TYR A 1 318 ? -21.678 -9.705 25.647 1.00 97.38 318 TYR A C 1
ATOM 2533 O O . TYR A 1 318 ? -20.924 -8.803 25.281 1.00 97.38 318 TYR A O 1
ATOM 2541 N N . PRO A 1 319 ? -21.235 -10.977 25.711 1.00 96.69 319 PRO A N 1
ATOM 2542 C CA . PRO A 1 319 ? -19.824 -11.336 25.533 1.00 96.69 319 PRO A CA 1
ATOM 2543 C C . PRO A 1 319 ? -19.194 -10.855 24.216 1.00 96.69 319 PRO A C 1
ATOM 2545 O O . PRO A 1 319 ? -18.015 -10.517 24.158 1.00 96.69 319 PRO A O 1
ATOM 2548 N N . LYS A 1 320 ? -19.993 -10.758 23.146 1.00 96.88 320 LYS A N 1
ATOM 2549 C CA . LYS A 1 320 ? -19.518 -10.365 21.809 1.00 96.88 320 LYS A CA 1
ATOM 2550 C C . LYS A 1 320 ? -18.986 -8.928 21.725 1.00 96.88 320 LYS A C 1
ATOM 2552 O O . LYS A 1 320 ? -18.233 -8.646 20.801 1.00 96.88 320 LYS A O 1
ATOM 2557 N N . ILE A 1 321 ? -19.359 -8.041 22.652 1.00 97.25 321 ILE A N 1
ATOM 2558 C CA . ILE A 1 321 ? -18.891 -6.642 22.667 1.00 97.25 321 ILE A CA 1
ATOM 2559 C C . ILE A 1 321 ? -17.796 -6.384 23.706 1.00 97.25 321 ILE A C 1
ATOM 2561 O O . ILE A 1 321 ? -17.320 -5.256 23.812 1.00 97.25 321 ILE A O 1
ATOM 2565 N N . GLN A 1 322 ? -17.386 -7.396 24.481 1.00 96.75 322 GLN A N 1
ATOM 2566 C CA . GLN A 1 322 ? -16.435 -7.232 25.586 1.00 96.75 322 GLN A CA 1
ATOM 2567 C C . GLN A 1 322 ? -15.127 -6.580 25.130 1.00 96.75 322 GLN A C 1
ATOM 2569 O O . GLN A 1 322 ? -14.690 -5.610 25.744 1.00 96.75 322 GLN A O 1
ATOM 2574 N N . ASN A 1 323 ? -14.549 -7.051 24.019 1.00 96.06 323 ASN A N 1
ATOM 2575 C CA . ASN A 1 323 ? -13.289 -6.516 23.491 1.00 96.06 323 ASN A CA 1
ATOM 2576 C C . ASN A 1 323 ? -13.376 -5.025 23.119 1.00 96.06 323 ASN A C 1
ATOM 2578 O O . ASN A 1 323 ? -12.371 -4.325 23.160 1.00 96.06 323 ASN A O 1
ATOM 2582 N N . THR A 1 324 ? -14.570 -4.534 22.783 1.00 96.44 324 THR A N 1
ATOM 2583 C CA . THR A 1 324 ? -14.801 -3.131 22.422 1.00 96.44 324 THR A CA 1
ATOM 2584 C C . THR A 1 324 ? -15.154 -2.286 23.647 1.00 96.44 324 THR A C 1
ATOM 2586 O O . THR A 1 324 ? -14.656 -1.175 23.802 1.00 96.44 324 THR A O 1
ATOM 2589 N N . VAL A 1 325 ? -16.006 -2.795 24.541 1.00 97.19 325 VAL A N 1
ATOM 2590 C CA . VAL A 1 325 ? -16.562 -2.012 25.657 1.00 97.19 325 VAL A CA 1
ATOM 2591 C C . VAL A 1 325 ? -15.632 -1.947 26.862 1.00 97.19 325 VAL A C 1
ATOM 2593 O O . VAL A 1 325 ? -15.563 -0.902 27.507 1.00 97.19 325 VAL A O 1
ATOM 2596 N N . ILE A 1 326 ? -14.908 -3.025 27.175 1.00 97.44 326 ILE A N 1
ATOM 2597 C CA . ILE A 1 326 ? -14.052 -3.091 28.368 1.00 97.44 326 ILE A CA 1
ATOM 2598 C C . ILE A 1 326 ? -13.018 -1.953 28.408 1.00 97.44 326 ILE A C 1
ATOM 2600 O O . ILE A 1 326 ? -12.960 -1.271 29.433 1.00 97.44 326 ILE A O 1
ATOM 2604 N N . PRO A 1 327 ? -12.256 -1.661 27.336 1.00 97.19 327 PRO A N 1
ATOM 2605 C CA . PRO A 1 327 ? -11.289 -0.562 27.366 1.00 97.19 327 PRO A CA 1
ATOM 2606 C C . PRO A 1 327 ? -11.944 0.806 27.589 1.00 97.19 327 PRO A C 1
ATOM 2608 O O . PRO A 1 327 ? -11.378 1.678 28.248 1.00 97.19 327 PRO A O 1
ATOM 2611 N N . ILE A 1 328 ? -13.153 1.012 27.057 1.00 97.19 328 ILE A N 1
ATOM 2612 C CA . ILE A 1 328 ? -13.906 2.263 27.220 1.00 97.19 328 ILE A CA 1
ATOM 2613 C C . ILE A 1 328 ? -14.372 2.405 28.673 1.00 97.19 328 ILE A C 1
ATOM 2615 O O . ILE A 1 328 ? -14.194 3.461 29.281 1.00 97.19 328 ILE A O 1
ATOM 2619 N N . LEU A 1 329 ? -14.915 1.326 29.242 1.00 97.56 329 LEU A N 1
ATOM 2620 C CA . LEU A 1 329 ? -15.318 1.238 30.643 1.00 97.56 329 LEU A CA 1
ATOM 2621 C C . LEU A 1 329 ? -14.138 1.520 31.584 1.00 97.56 329 LEU A C 1
ATOM 2623 O O . LEU A 1 329 ? -14.244 2.366 32.469 1.00 97.56 329 LEU A O 1
ATOM 2627 N N . GLU A 1 330 ? -13.003 0.854 31.374 1.00 97.44 330 GLU A N 1
ATOM 2628 C CA . GLU A 1 330 ? -11.805 1.017 32.202 1.00 97.44 330 GLU A CA 1
ATOM 2629 C C . GLU A 1 330 ? -11.289 2.461 32.154 1.00 97.44 330 GLU A C 1
ATOM 2631 O O . GLU A 1 330 ? -11.048 3.060 33.200 1.00 97.44 330 GLU A O 1
ATOM 2636 N N . ASN A 1 331 ? -11.219 3.074 30.968 1.00 96.62 331 ASN A N 1
ATOM 2637 C CA . ASN A 1 331 ? -10.831 4.480 30.832 1.00 96.62 331 ASN A CA 1
ATOM 2638 C C . ASN A 1 331 ? -11.800 5.441 31.531 1.00 96.62 331 ASN A C 1
ATOM 2640 O O . ASN A 1 331 ? -11.364 6.424 32.135 1.00 96.62 331 ASN A O 1
ATOM 2644 N N . ARG A 1 332 ? -13.105 5.157 31.491 1.00 96.62 332 ARG A N 1
ATOM 2645 C CA . ARG A 1 332 ? -14.109 5.959 32.195 1.00 96.62 332 ARG A CA 1
ATOM 2646 C C . ARG A 1 332 ? -13.952 5.866 33.712 1.00 96.62 332 ARG A C 1
ATOM 2648 O O . ARG A 1 332 ? -14.020 6.887 34.393 1.00 96.62 332 ARG A O 1
ATOM 2655 N N . ILE A 1 333 ? -13.684 4.669 34.234 1.00 97.50 333 ILE A N 1
ATOM 2656 C CA . ILE A 1 333 ? -13.385 4.465 35.657 1.00 97.50 333 ILE A CA 1
ATOM 2657 C C . ILE A 1 333 ? -12.096 5.205 36.043 1.00 97.50 333 ILE A C 1
ATOM 2659 O O . ILE A 1 333 ? -12.071 5.900 37.056 1.00 97.50 333 ILE A O 1
ATOM 2663 N N . LEU A 1 334 ? -11.041 5.122 35.224 1.00 96.75 334 LEU A N 1
ATOM 2664 C CA . LEU A 1 334 ? -9.794 5.861 35.452 1.00 96.75 334 LEU A CA 1
ATOM 2665 C C . LEU A 1 334 ? -10.026 7.371 35.530 1.00 96.75 334 LEU A C 1
ATOM 2667 O O . LEU A 1 334 ? -9.482 8.029 36.416 1.00 96.75 334 LEU A O 1
ATOM 2671 N N . GLN A 1 335 ? -10.828 7.926 34.619 1.00 96.38 335 GLN A N 1
ATOM 2672 C CA . GLN A 1 335 ? -11.173 9.344 34.634 1.00 96.38 335 GLN A CA 1
ATOM 2673 C C . GLN A 1 335 ? -11.927 9.718 35.917 1.00 96.38 335 GLN A C 1
ATOM 2675 O O . GLN A 1 335 ? -11.546 10.683 36.579 1.00 96.38 335 GLN A O 1
ATOM 2680 N N . GLN A 1 336 ? -12.920 8.919 36.321 1.00 96.81 336 GLN A N 1
ATOM 2681 C CA . GLN A 1 336 ? -13.645 9.131 37.575 1.00 96.81 336 GLN A CA 1
ATOM 2682 C C . GLN A 1 336 ? -12.698 9.131 38.785 1.00 96.81 336 GLN A C 1
ATOM 2684 O O . GLN A 1 336 ? -12.818 10.004 39.644 1.00 96.81 336 GLN A O 1
ATOM 2689 N N . ILE A 1 337 ? -11.741 8.196 38.837 1.00 97.44 337 ILE A N 1
ATOM 2690 C CA . ILE A 1 337 ? -10.764 8.107 39.931 1.00 97.44 337 ILE A CA 1
ATOM 2691 C C . ILE A 1 337 ? -9.847 9.335 39.965 1.00 97.44 337 ILE A C 1
ATOM 2693 O O . ILE A 1 337 ? -9.541 9.849 41.037 1.00 97.44 337 ILE A O 1
ATOM 2697 N N . ARG A 1 338 ? -9.423 9.846 38.804 1.00 96.38 338 ARG A N 1
ATOM 2698 C CA . ARG A 1 338 ? -8.606 11.070 38.731 1.00 96.38 338 ARG A CA 1
ATOM 2699 C C . ARG A 1 338 ? -9.364 12.304 39.209 1.00 96.38 338 ARG A C 1
ATOM 2701 O O . ARG A 1 338 ? -8.771 13.173 39.836 1.00 96.38 338 ARG A O 1
ATOM 2708 N N . GLU A 1 339 ? -10.653 12.387 38.901 1.00 96.50 339 GLU A N 1
ATOM 2709 C CA . GLU A 1 339 ? -11.487 13.539 39.252 1.00 96.50 339 GLU A CA 1
ATOM 2710 C C . GLU A 1 339 ? -11.943 13.518 40.715 1.00 96.50 339 GLU A C 1
ATOM 2712 O O . GLU A 1 339 ? -12.033 14.571 41.344 1.00 96.50 339 GLU A O 1
ATOM 2717 N N . LYS A 1 340 ? -12.256 12.333 41.255 1.00 96.94 340 LYS A N 1
ATOM 2718 C CA . LYS A 1 340 ? -12.943 12.181 42.550 1.00 96.94 340 LYS A CA 1
ATOM 2719 C C . LYS A 1 340 ? -12.141 11.405 43.601 1.00 96.94 340 LYS A C 1
ATOM 2721 O O . LYS A 1 340 ? -12.584 11.309 44.741 1.00 96.94 340 LYS A O 1
ATOM 2726 N N . GLY A 1 341 ? -10.969 10.878 43.250 1.00 96.62 341 GLY A N 1
ATOM 2727 C CA . GLY A 1 341 ? -10.207 9.943 44.081 1.00 96.62 341 GLY A CA 1
ATOM 2728 C C . GLY A 1 341 ? -10.698 8.499 43.940 1.00 96.62 341 GLY A C 1
ATOM 2729 O O . GLY A 1 341 ? -11.573 8.195 43.134 1.00 96.62 341 GLY A O 1
ATOM 2730 N N . SER A 1 342 ? -10.135 7.579 44.728 1.00 95.06 342 SER A N 1
ATOM 2731 C CA . SER A 1 342 ? -10.498 6.152 44.669 1.00 95.06 342 SER A CA 1
ATOM 2732 C C . SER A 1 342 ? -11.916 5.847 45.153 1.00 95.06 342 SER A C 1
ATOM 2734 O O . SER A 1 342 ? -12.381 4.734 44.934 1.00 95.06 342 SER A O 1
ATOM 2736 N N . ASP A 1 343 ? -12.584 6.796 45.813 1.00 93.50 343 ASP A N 1
ATOM 2737 C CA . ASP A 1 343 ? -13.847 6.559 46.519 1.00 93.50 343 ASP A CA 1
ATOM 2738 C C . ASP A 1 343 ? -13.708 5.344 47.466 1.00 93.50 343 ASP A C 1
ATOM 2740 O O . ASP A 1 343 ? -12.639 5.151 48.059 1.00 93.50 343 ASP A O 1
ATOM 2744 N N . ASP A 1 344 ? -14.723 4.483 47.550 1.00 94.44 344 ASP A N 1
ATOM 2745 C CA . ASP A 1 344 ? -14.703 3.233 48.324 1.00 94.44 344 ASP A CA 1
ATOM 2746 C C . ASP A 1 344 ? -13.972 2.064 47.624 1.00 94.44 344 ASP A C 1
ATOM 2748 O O . ASP A 1 344 ? -14.057 0.908 48.054 1.00 94.44 344 ASP A O 1
ATOM 2752 N N . ARG A 1 345 ? -13.237 2.313 46.529 1.00 96.75 345 ARG A N 1
ATOM 2753 C CA . ARG A 1 345 ? -12.549 1.244 45.788 1.00 96.75 345 ARG A CA 1
ATOM 2754 C C . ARG A 1 345 ? -11.401 0.655 46.599 1.00 96.75 345 ARG A C 1
ATOM 2756 O O . ARG A 1 345 ? -10.616 1.356 47.242 1.00 96.75 345 ARG A O 1
ATOM 2763 N N . PHE A 1 346 ? -11.240 -0.660 46.482 1.00 97.62 346 PHE A N 1
ATOM 2764 C CA . PHE A 1 346 ? -10.114 -1.366 47.075 1.00 97.62 346 PHE A CA 1
ATOM 2765 C C . PHE A 1 346 ? -8.777 -0.850 46.515 1.00 97.62 346 PHE A C 1
ATOM 2767 O O . PHE A 1 346 ? -8.584 -0.782 45.298 1.00 97.62 346 PHE A O 1
ATOM 2774 N N . CYS A 1 347 ? -7.856 -0.501 47.417 1.00 97.56 347 CYS A N 1
ATOM 2775 C CA . CYS A 1 347 ? -6.548 0.055 47.080 1.00 97.56 347 CYS A CA 1
ATOM 2776 C C . CYS A 1 347 ? -5.419 -0.695 47.794 1.00 97.56 347 CYS A C 1
ATOM 2778 O O . CYS A 1 347 ? -5.429 -0.830 49.021 1.00 97.56 347 CYS A O 1
ATOM 2780 N N . ILE A 1 348 ? -4.395 -1.099 47.044 1.00 96.88 348 ILE A N 1
ATOM 2781 C CA . ILE A 1 348 ? -3.130 -1.599 47.590 1.00 96.88 348 ILE A CA 1
ATOM 2782 C C . ILE A 1 348 ? -2.144 -0.432 47.636 1.00 96.88 348 ILE A C 1
ATOM 2784 O O . ILE A 1 348 ? -1.669 0.054 46.609 1.00 96.88 348 ILE A O 1
ATOM 2788 N N . LYS A 1 349 ? -1.858 0.039 48.850 1.00 95.94 349 LYS A N 1
ATOM 2789 C CA . LYS A 1 349 ? -0.990 1.199 49.093 1.00 95.94 349 LYS A CA 1
ATOM 2790 C C . LYS A 1 349 ? 0.493 0.829 49.018 1.00 95.94 349 LYS A C 1
ATOM 2792 O O . LYS A 1 349 ? 0.858 -0.343 49.047 1.00 95.94 349 LYS A O 1
ATOM 2797 N N . ASN A 1 350 ? 1.345 1.856 49.004 1.00 92.88 350 ASN A N 1
ATOM 2798 C CA . ASN A 1 350 ? 2.809 1.742 49.055 1.00 92.88 350 ASN A CA 1
ATOM 2799 C C . ASN A 1 350 ? 3.430 1.003 47.859 1.00 92.88 350 ASN A C 1
ATOM 2801 O O . ASN A 1 350 ? 4.468 0.359 47.998 1.00 92.88 350 ASN A O 1
ATOM 2805 N N . ILE A 1 351 ? 2.817 1.113 46.678 1.00 91.88 351 ILE A N 1
ATOM 2806 C CA . ILE A 1 351 ? 3.437 0.656 45.435 1.00 91.88 351 ILE A CA 1
ATOM 2807 C C . ILE A 1 351 ? 4.294 1.776 44.858 1.00 91.88 351 ILE A C 1
ATOM 2809 O O . ILE A 1 351 ? 3.805 2.866 44.570 1.00 91.88 351 ILE A O 1
ATOM 2813 N N . SER A 1 352 ? 5.576 1.487 44.654 1.00 89.62 352 SER A N 1
ATOM 2814 C CA . SER A 1 352 ? 6.491 2.393 43.965 1.00 89.62 352 SER A CA 1
ATOM 2815 C C . SER A 1 352 ? 6.205 2.389 42.466 1.00 89.62 352 SER A C 1
ATOM 2817 O O . SER A 1 352 ? 6.407 1.374 41.798 1.00 89.62 352 SER A O 1
ATOM 2819 N N . THR A 1 353 ? 5.778 3.529 41.926 1.00 92.00 353 THR A N 1
ATOM 2820 C CA . THR A 1 353 ? 5.599 3.686 40.480 1.00 92.00 353 THR A CA 1
ATOM 2821 C C . THR A 1 353 ? 6.944 3.786 39.769 1.00 92.00 353 THR A C 1
ATOM 2823 O O . THR A 1 353 ? 7.836 4.510 40.221 1.00 92.00 353 THR A O 1
ATOM 2826 N N . LEU A 1 354 ? 7.080 3.123 38.627 1.00 89.69 354 LEU A N 1
ATOM 2827 C CA . LEU A 1 354 ? 8.249 3.249 37.759 1.00 89.69 354 LEU A CA 1
ATOM 2828 C C . LEU A 1 354 ? 8.083 4.443 36.811 1.00 89.69 354 LEU A C 1
ATOM 2830 O O . LEU A 1 354 ? 6.975 4.778 36.395 1.00 89.69 354 LEU A O 1
ATOM 2834 N N . GLN A 1 355 ? 9.191 5.089 36.446 1.00 91.38 355 GLN A N 1
ATOM 2835 C CA . GLN A 1 355 ? 9.173 6.065 35.356 1.00 91.38 355 GLN A CA 1
ATOM 2836 C C . GLN A 1 355 ? 9.066 5.326 34.020 1.00 91.38 355 GLN A C 1
ATOM 2838 O O . GLN A 1 355 ? 9.863 4.430 33.746 1.00 91.38 355 GLN A O 1
ATOM 2843 N N . GLY A 1 356 ? 8.111 5.717 33.181 1.00 90.12 356 GLY A N 1
ATOM 2844 C CA . GLY A 1 356 ? 7.901 5.094 31.879 1.00 90.12 356 GLY A CA 1
ATOM 2845 C C . GLY A 1 356 ? 6.523 5.404 31.295 1.00 90.12 356 GLY A C 1
ATOM 2846 O O . GLY A 1 356 ? 5.727 6.086 31.943 1.00 90.12 356 GLY A O 1
ATOM 2847 N N . PRO A 1 357 ? 6.250 4.943 30.062 1.00 92.81 357 PRO A N 1
ATOM 2848 C CA . PRO A 1 357 ? 4.907 4.995 29.495 1.00 92.81 357 PRO A CA 1
ATOM 2849 C C . PRO A 1 357 ? 3.957 4.078 30.279 1.00 92.81 357 PRO A C 1
ATOM 2851 O O . PRO A 1 357 ? 4.392 3.072 30.826 1.00 92.81 357 PRO A O 1
ATOM 2854 N N . ALA A 1 358 ? 2.664 4.403 30.303 1.00 93.69 358 ALA A N 1
ATOM 2855 C CA . ALA A 1 358 ? 1.641 3.501 30.827 1.00 93.69 358 ALA A CA 1
ATOM 2856 C C . ALA A 1 358 ? 1.537 2.232 29.966 1.00 93.69 358 ALA A C 1
ATOM 2858 O O . ALA A 1 358 ? 1.699 2.282 28.742 1.00 93.69 358 ALA A O 1
ATOM 2859 N N . HIS A 1 359 ? 1.230 1.111 30.611 1.00 93.38 359 HIS A N 1
ATOM 2860 C CA . HIS A 1 359 ? 1.035 -0.187 29.969 1.00 93.38 359 HIS A CA 1
ATOM 2861 C C . HIS A 1 359 ? -0.416 -0.638 30.110 1.00 93.38 359 HIS A C 1
ATOM 2863 O O . HIS A 1 359 ? -1.098 -0.245 31.047 1.00 93.38 359 HIS A O 1
ATOM 2869 N N . SER A 1 360 ? -0.890 -1.488 29.209 1.00 96.12 360 SER A N 1
ATOM 2870 C CA . SER A 1 360 ?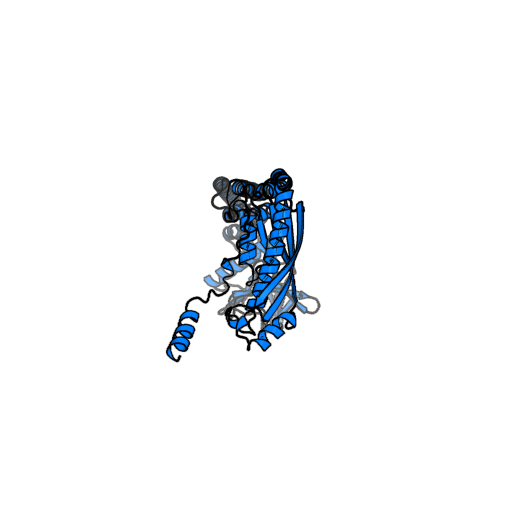 -2.202 -2.127 29.343 1.00 96.12 360 SER A CA 1
ATOM 2871 C C . SER A 1 360 ? -2.045 -3.586 28.953 1.00 96.12 360 SER A C 1
ATOM 2873 O O . SER A 1 360 ? -1.696 -3.865 27.807 1.00 96.12 360 SER A O 1
ATOM 2875 N N . ILE A 1 361 ? -2.161 -4.485 29.935 1.00 95.69 361 ILE A N 1
ATOM 2876 C CA . ILE A 1 361 ? -1.782 -5.899 29.801 1.00 95.69 361 ILE A CA 1
ATOM 2877 C C . ILE A 1 361 ? -2.740 -6.826 30.545 1.00 95.69 361 ILE A C 1
ATOM 2879 O O . ILE A 1 361 ? -3.233 -6.491 31.625 1.00 95.69 361 ILE A O 1
ATOM 2883 N N . THR A 1 362 ? -2.928 -8.031 30.012 1.00 96.50 362 THR A N 1
ATOM 2884 C CA . THR A 1 362 ? -3.517 -9.154 30.747 1.00 96.50 362 THR A CA 1
ATOM 2885 C C . THR A 1 362 ? -2.434 -10.149 31.136 1.00 96.50 362 THR A C 1
ATOM 2887 O O . THR A 1 362 ? -1.617 -10.559 30.313 1.00 96.50 362 THR A O 1
ATOM 2890 N N . LEU A 1 363 ? -2.440 -10.562 32.397 1.00 95.88 363 LEU A N 1
ATOM 2891 C CA . LEU A 1 363 ? -1.679 -11.686 32.902 1.00 95.88 363 LEU A CA 1
ATOM 2892 C C . LEU A 1 363 ? -2.594 -12.907 32.916 1.00 95.88 363 LEU A C 1
ATOM 2894 O O . LEU A 1 363 ? -3.632 -12.891 33.577 1.00 95.88 363 LEU A O 1
ATOM 2898 N N . CYS A 1 364 ? -2.196 -13.961 32.211 1.00 95.00 364 CYS A N 1
ATOM 2899 C CA . CYS A 1 364 ? -2.942 -15.216 32.146 1.00 95.00 364 CYS A CA 1
ATOM 2900 C C . CYS A 1 364 ? -2.146 -16.336 32.809 1.00 95.00 364 CYS A C 1
ATOM 2902 O O . CYS A 1 364 ? -0.963 -16.515 32.506 1.00 95.00 364 CYS A O 1
ATOM 2904 N N . GLN A 1 365 ? -2.793 -17.095 33.692 1.00 93.94 365 GLN A N 1
ATOM 2905 C CA . GLN A 1 365 ? -2.221 -18.309 34.269 1.00 93.94 365 GLN A CA 1
ATOM 2906 C C . GLN A 1 365 ? -2.300 -19.487 33.295 1.00 93.94 365 GLN A C 1
ATOM 2908 O O . GLN A 1 365 ? -3.362 -19.799 32.765 1.00 93.94 365 GLN A O 1
ATOM 2913 N N . HIS A 1 366 ? -1.178 -20.191 33.153 1.00 90.50 366 HIS A N 1
ATOM 2914 C CA . HIS A 1 366 ? -1.090 -21.542 32.599 1.00 90.50 366 HIS A CA 1
ATOM 2915 C C . HIS A 1 366 ? -0.588 -22.503 33.682 1.00 90.50 366 HIS A C 1
ATOM 2917 O O . HIS A 1 366 ? -0.148 -22.072 34.748 1.00 90.50 366 HIS A O 1
ATOM 2923 N N . GLU A 1 367 ? -0.616 -23.812 33.417 1.00 90.25 367 GLU A N 1
ATOM 2924 C CA . GLU A 1 367 ? -0.261 -24.842 34.411 1.00 90.25 367 GLU A CA 1
ATOM 2925 C C . GLU A 1 367 ? 1.122 -24.638 35.061 1.00 90.25 367 GLU A C 1
ATOM 2927 O O . GLU A 1 367 ? 1.306 -24.963 36.232 1.00 90.25 367 GLU A O 1
ATOM 2932 N N . SER A 1 368 ? 2.095 -24.088 34.325 1.00 88.94 368 SER A N 1
ATOM 2933 C CA . SER A 1 368 ? 3.495 -23.977 34.768 1.00 88.94 368 SER A CA 1
ATOM 2934 C C . SER A 1 368 ? 4.089 -22.566 34.734 1.00 88.94 368 SER A C 1
ATOM 2936 O O . SER A 1 368 ? 5.218 -22.374 35.187 1.00 88.94 368 SER A O 1
ATOM 2938 N N . HIS A 1 369 ? 3.381 -21.580 34.181 1.00 88.75 369 HIS A N 1
ATOM 2939 C CA . HIS A 1 369 ? 3.889 -20.219 33.990 1.00 88.75 369 HIS A CA 1
ATOM 2940 C C . HIS A 1 369 ? 2.742 -19.226 33.767 1.00 88.75 369 HIS A C 1
ATOM 2942 O O . HIS A 1 369 ? 1.589 -19.620 33.607 1.00 88.75 369 HIS A O 1
ATOM 2948 N N . TYR A 1 370 ? 3.065 -17.933 33.727 1.00 89.69 370 TYR A N 1
ATOM 2949 C CA . TYR A 1 370 ? 2.131 -16.883 33.324 1.00 89.69 370 TYR A CA 1
ATOM 2950 C C . TYR A 1 370 ? 2.571 -16.275 31.993 1.00 89.69 370 TYR A C 1
ATOM 2952 O O . TYR A 1 370 ? 3.769 -16.204 31.708 1.00 89.69 370 TYR A O 1
ATOM 2960 N N . THR A 1 371 ? 1.613 -15.816 31.193 1.00 92.44 371 THR A N 1
ATOM 2961 C CA . THR A 1 371 ? 1.873 -15.083 29.944 1.00 92.44 371 THR A CA 1
ATOM 2962 C C . THR A 1 371 ? 1.290 -13.681 30.011 1.00 92.44 371 THR A C 1
ATOM 2964 O O . THR A 1 371 ? 0.209 -13.493 30.569 1.00 92.44 371 THR A O 1
ATOM 2967 N N . PHE A 1 372 ? 1.974 -12.722 29.388 1.00 93.00 372 PHE A N 1
ATOM 2968 C CA . PHE A 1 372 ? 1.433 -11.393 29.118 1.00 93.00 372 PHE A CA 1
ATOM 2969 C C . PHE A 1 372 ? 0.733 -11.400 27.760 1.00 93.00 372 PHE A C 1
ATOM 2971 O O . PHE A 1 372 ? 1.316 -11.851 26.775 1.00 93.00 372 PHE A O 1
ATOM 2978 N N . VAL A 1 373 ? -0.505 -10.918 27.719 1.00 94.19 373 VAL A N 1
ATOM 2979 C CA . VAL A 1 373 ? -1.339 -10.876 26.516 1.00 94.19 373 VAL A CA 1
ATOM 2980 C C . VAL A 1 373 ? -1.876 -9.459 26.321 1.00 94.19 373 VAL A C 1
ATOM 2982 O O . VAL A 1 373 ? -2.271 -8.799 27.283 1.00 94.19 373 VAL A O 1
ATOM 2985 N N . GLU A 1 374 ? -1.877 -9.004 25.071 1.00 94.75 374 GLU A N 1
ATOM 2986 C CA . GLU A 1 374 ? -2.587 -7.808 24.606 1.00 94.75 374 GLU A CA 1
ATOM 2987 C C . GLU A 1 374 ? -4.001 -8.250 24.201 1.00 94.75 374 GLU A C 1
ATOM 2989 O O . GLU A 1 374 ? -4.233 -8.690 23.077 1.00 94.75 374 GLU A O 1
ATOM 2994 N N . ASP A 1 375 ? -4.927 -8.261 25.161 1.00 93.38 375 ASP A N 1
ATOM 2995 C CA . ASP A 1 375 ? -6.279 -8.812 24.977 1.00 93.38 375 ASP A CA 1
ATOM 2996 C C . ASP A 1 375 ? -7.231 -7.851 24.260 1.00 93.38 375 ASP A C 1
ATOM 2998 O O . ASP A 1 375 ? -8.260 -8.290 23.731 1.00 93.38 375 ASP A O 1
ATOM 3002 N N . PHE A 1 376 ? -6.920 -6.555 24.291 1.00 93.88 376 PHE A N 1
ATOM 3003 C CA . PHE A 1 376 ? -7.771 -5.484 23.793 1.00 93.88 376 PHE A CA 1
ATOM 3004 C C . PHE A 1 376 ? -7.049 -4.606 22.775 1.00 93.88 376 PHE A C 1
ATOM 3006 O O . PHE A 1 376 ? -5.832 -4.426 22.815 1.00 93.88 376 PHE A O 1
ATOM 3013 N N . GLU A 1 377 ? -7.819 -4.014 21.862 1.00 88.38 377 GLU A N 1
ATOM 3014 C CA . GLU A 1 377 ? -7.277 -3.064 20.897 1.00 88.38 377 GLU A CA 1
ATOM 3015 C C . GLU A 1 377 ? -6.655 -1.861 21.622 1.00 88.38 377 GLU A C 1
ATOM 3017 O O . GLU A 1 377 ? -7.293 -1.210 22.452 1.00 88.38 377 GLU A O 1
ATOM 3022 N N . GLY A 1 378 ? -5.389 -1.575 21.315 1.00 88.06 378 GLY A N 1
ATOM 3023 C CA . GLY A 1 378 ? -4.632 -0.508 21.965 1.00 88.06 378 GLY A CA 1
ATOM 3024 C C . GLY A 1 378 ? -3.915 -0.917 23.254 1.00 88.06 378 GLY A C 1
ATOM 3025 O O . GLY A 1 378 ? -3.231 -0.064 23.825 1.00 88.06 378 GLY A O 1
ATOM 3026 N N . ASP A 1 379 ? -4.008 -2.183 23.682 1.00 94.50 379 ASP A N 1
ATOM 3027 C CA . ASP A 1 379 ? -3.067 -2.747 24.653 1.00 94.50 379 ASP A CA 1
ATOM 3028 C C . ASP A 1 379 ? -1.629 -2.596 24.129 1.00 94.50 379 ASP A C 1
ATOM 3030 O O . ASP A 1 379 ? -1.372 -2.660 22.925 1.00 94.50 379 ASP A O 1
ATOM 3034 N N . LYS A 1 380 ? -0.689 -2.309 25.036 1.00 90.31 380 LYS A N 1
ATOM 3035 C CA . LYS A 1 380 ? 0.718 -2.076 24.688 1.00 90.31 380 LYS A CA 1
ATOM 3036 C C . LYS A 1 380 ? 1.638 -2.673 25.733 1.00 90.31 380 LYS A C 1
ATOM 3038 O O . LYS A 1 380 ? 1.619 -2.269 26.902 1.00 90.31 380 LYS A O 1
ATOM 3043 N N . ILE A 1 381 ? 2.509 -3.564 25.276 1.00 87.94 381 ILE A N 1
ATOM 3044 C CA . ILE A 1 381 ? 3.571 -4.167 26.072 1.00 87.94 381 ILE A CA 1
ATOM 3045 C C . ILE A 1 381 ? 4.924 -3.562 25.682 1.00 87.94 381 ILE A C 1
ATOM 3047 O O . ILE A 1 381 ? 5.522 -3.915 24.669 1.00 87.94 381 ILE A O 1
ATOM 3051 N N . TYR A 1 382 ? 5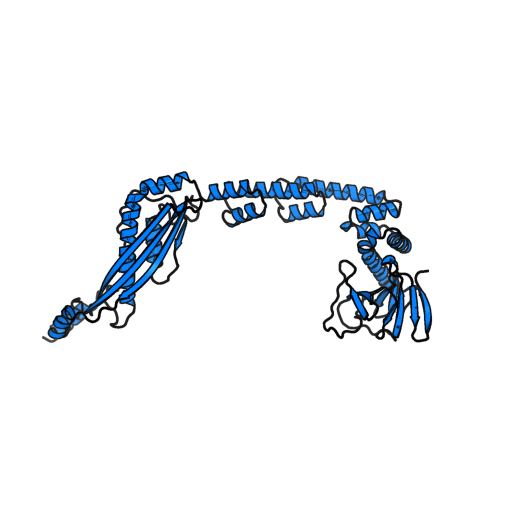.468 -2.684 26.526 1.00 83.50 382 TYR A N 1
ATOM 3052 C CA . TYR A 1 382 ? 6.851 -2.215 26.395 1.00 83.50 382 TYR A CA 1
ATOM 3053 C C . TYR A 1 382 ? 7.791 -3.002 27.315 1.00 83.50 382 TYR A C 1
ATOM 3055 O O . TYR A 1 382 ? 8.244 -2.479 28.328 1.00 83.50 382 TYR A O 1
ATOM 3063 N N . LEU A 1 383 ? 8.086 -4.259 26.973 1.00 79.81 383 LEU A N 1
ATOM 3064 C CA . LEU A 1 383 ? 9.118 -5.032 27.673 1.00 79.81 383 LEU A CA 1
ATOM 3065 C C . LEU A 1 383 ? 10.468 -4.800 26.984 1.00 79.81 383 LEU A C 1
ATOM 3067 O O . LEU A 1 383 ? 10.683 -5.246 25.857 1.00 79.81 383 LEU A O 1
ATOM 3071 N N . ARG A 1 384 ? 11.385 -4.079 27.638 1.00 67.50 384 ARG A N 1
ATOM 3072 C CA . ARG A 1 384 ? 12.761 -3.880 27.148 1.00 67.50 384 ARG A CA 1
ATOM 3073 C C . ARG A 1 384 ? 13.650 -5.096 27.413 1.00 67.50 384 ARG A C 1
ATOM 3075 O O . ARG A 1 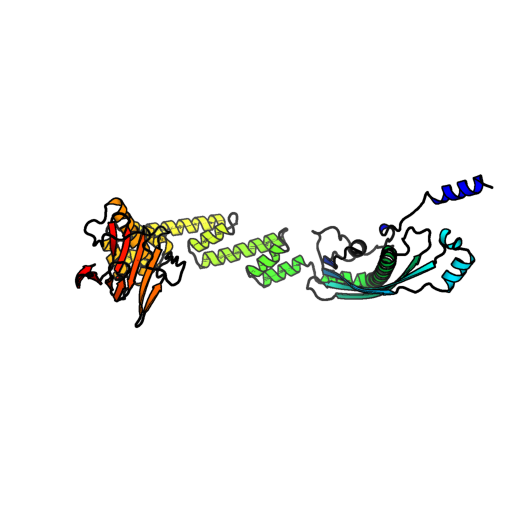384 ? 14.632 -5.272 26.700 1.00 67.50 384 ARG A O 1
ATOM 3082 N N . ASN A 1 385 ? 13.318 -5.943 28.390 1.00 72.75 385 ASN A N 1
ATOM 3083 C CA . ASN A 1 385 ? 14.056 -7.160 28.729 1.00 72.75 385 ASN A CA 1
ATOM 3084 C C . ASN A 1 385 ? 13.111 -8.269 29.216 1.00 72.75 385 ASN A C 1
ATOM 3086 O O . ASN A 1 385 ? 12.292 -8.049 30.098 1.00 72.75 385 ASN A O 1
ATOM 3090 N N . PHE A 1 386 ? 13.319 -9.510 28.763 1.00 54.38 386 PHE A N 1
ATOM 3091 C CA . PHE A 1 386 ? 12.564 -10.708 29.189 1.00 54.38 386 PHE A CA 1
ATOM 3092 C C . PHE A 1 386 ? 12.655 -11.055 30.694 1.00 54.38 386 PHE A C 1
ATOM 3094 O O . PHE A 1 386 ? 12.041 -12.018 31.142 1.00 54.38 386 PHE A O 1
ATOM 3101 N N . LYS A 1 387 ? 13.430 -10.297 31.482 1.00 66.50 387 LYS A N 1
ATOM 3102 C CA . LYS A 1 387 ? 13.514 -10.413 32.950 1.00 66.50 387 LYS A CA 1
ATOM 3103 C C . LYS A 1 387 ? 12.662 -9.371 33.684 1.00 66.50 387 LYS A C 1
ATOM 3105 O O . LYS A 1 387 ? 12.810 -9.217 34.895 1.00 66.50 387 LYS A O 1
ATOM 3110 N N . GLU A 1 388 ? 11.872 -8.582 32.962 1.00 60.94 388 GLU A N 1
ATOM 3111 C CA . GLU A 1 388 ? 11.201 -7.425 33.539 1.00 60.94 388 GLU A CA 1
ATOM 3112 C C . GLU A 1 388 ? 10.034 -7.805 34.450 1.00 60.94 388 GLU A C 1
ATOM 3114 O O . GLU A 1 388 ? 9.207 -8.665 34.155 1.00 60.94 388 GLU A O 1
ATOM 3119 N N . ARG A 1 389 ? 10.043 -7.122 35.595 1.00 79.94 389 ARG A N 1
ATOM 3120 C CA . ARG A 1 389 ? 8.987 -7.050 36.600 1.00 79.94 389 ARG A CA 1
ATOM 3121 C C . ARG A 1 389 ? 7.715 -6.475 35.974 1.00 79.94 389 ARG A C 1
ATOM 3123 O O . ARG A 1 389 ? 7.788 -5.773 34.967 1.00 79.94 389 ARG A O 1
ATOM 3130 N N . LEU A 1 390 ? 6.570 -6.709 36.613 1.00 86.50 390 LEU A N 1
ATOM 3131 C CA . LEU A 1 390 ? 5.302 -6.074 36.246 1.00 86.50 390 LEU A CA 1
ATOM 3132 C C . LEU A 1 390 ? 5.489 -4.547 36.048 1.00 86.50 390 LEU A C 1
ATOM 3134 O O . LEU A 1 390 ? 6.037 -3.886 36.939 1.00 86.50 390 LEU A O 1
ATOM 3138 N N . PRO A 1 391 ? 5.077 -3.966 34.907 1.00 89.62 391 PRO A N 1
ATOM 3139 C CA . PRO A 1 391 ? 5.355 -2.568 34.600 1.00 89.62 391 PRO A CA 1
ATOM 3140 C C . PRO A 1 391 ? 4.434 -1.609 35.369 1.00 89.62 391 PRO A C 1
ATOM 3142 O O . PRO A 1 391 ? 3.340 -1.252 34.938 1.00 89.62 391 PRO A O 1
ATOM 3145 N N . LEU A 1 392 ? 4.909 -1.134 36.518 1.00 93.25 392 LEU A N 1
AT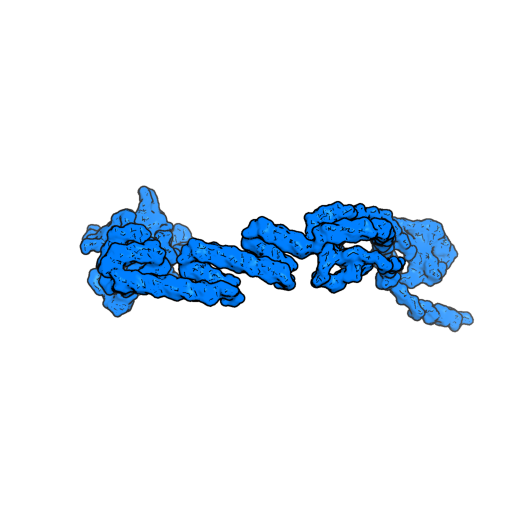OM 3146 C CA . LEU A 1 392 ? 4.157 -0.276 37.441 1.00 93.25 392 LEU A CA 1
ATOM 3147 C C . LEU A 1 392 ? 4.250 1.228 37.102 1.00 93.25 392 LEU A C 1
ATOM 3149 O O . LEU A 1 392 ? 4.489 2.048 37.987 1.00 93.25 392 LEU A O 1
ATOM 3153 N N . ALA A 1 393 ? 4.129 1.612 35.831 1.00 94.88 393 ALA A N 1
ATOM 3154 C CA . ALA A 1 393 ? 4.093 3.026 35.441 1.00 94.88 393 ALA A CA 1
ATOM 3155 C C . ALA A 1 393 ? 2.744 3.686 35.788 1.00 94.88 393 ALA A C 1
ATOM 3157 O O . ALA A 1 393 ? 1.721 3.012 35.887 1.00 94.88 393 ALA A O 1
ATOM 3158 N N . GLU A 1 394 ? 2.735 5.011 35.963 1.00 96.31 394 GLU A N 1
ATOM 3159 C CA . GLU A 1 394 ? 1.508 5.778 36.227 1.00 96.31 394 GLU A CA 1
ATOM 3160 C C . GLU A 1 394 ? 0.466 5.561 35.123 1.00 96.31 394 GLU A C 1
ATOM 3162 O O . GLU A 1 394 ? 0.749 5.763 33.942 1.00 96.31 394 GLU A O 1
ATOM 3167 N N . GLY A 1 395 ? -0.752 5.189 35.511 1.00 95.62 395 GLY A N 1
ATOM 3168 C CA . GLY A 1 395 ? -1.849 4.905 34.594 1.00 95.62 395 GLY A CA 1
ATOM 3169 C C . GLY A 1 395 ? -1.789 3.533 33.923 1.00 95.62 395 GLY A C 1
ATOM 3170 O O . GLY A 1 395 ? -2.646 3.269 33.081 1.00 95.62 395 GLY A O 1
ATOM 3171 N N . SER A 1 396 ? -0.825 2.666 34.265 1.00 96.62 396 SER A N 1
ATOM 3172 C CA . SER A 1 396 ? -0.820 1.285 33.772 1.00 96.62 396 SER A CA 1
ATOM 3173 C C . SER A 1 396 ? -2.079 0.538 34.216 1.00 96.62 396 SER A C 1
ATOM 3175 O O . SER A 1 396 ? -2.462 0.648 35.379 1.00 96.62 396 SER A O 1
ATOM 3177 N N . ILE A 1 397 ? -2.673 -0.251 33.319 1.00 97.69 397 ILE A N 1
ATOM 3178 C CA . ILE A 1 397 ? -3.813 -1.143 33.555 1.00 97.69 397 ILE A CA 1
ATOM 3179 C C . ILE A 1 397 ? -3.327 -2.589 33.490 1.00 97.69 397 ILE A C 1
ATOM 3181 O O . ILE A 1 397 ? -2.727 -3.017 32.504 1.00 97.69 397 ILE A O 1
ATOM 3185 N N . HIS A 1 398 ? -3.623 -3.363 34.524 1.00 97.50 398 HIS A N 1
ATOM 3186 C CA . HIS A 1 398 ? -3.275 -4.773 34.607 1.00 97.50 398 HIS A CA 1
ATOM 3187 C C . HIS A 1 398 ? -4.528 -5.597 34.870 1.00 97.50 398 HIS A C 1
ATOM 3189 O O . HIS A 1 398 ? -5.308 -5.290 35.772 1.00 97.50 398 HIS A O 1
ATOM 3195 N N . ARG A 1 399 ? -4.702 -6.658 34.089 1.00 97.62 399 ARG A N 1
ATOM 3196 C CA . ARG A 1 399 ? -5.844 -7.567 34.172 1.00 97.62 399 ARG A CA 1
ATOM 3197 C C . ARG A 1 399 ? -5.341 -8.941 34.569 1.00 97.62 399 ARG A C 1
ATOM 3199 O O . ARG A 1 399 ? -4.340 -9.400 34.029 1.00 97.62 399 ARG A O 1
ATOM 3206 N N . TYR A 1 400 ? -6.009 -9.596 35.504 1.00 97.44 400 TYR A N 1
ATOM 3207 C CA . TYR A 1 400 ? -5.642 -10.936 35.950 1.00 97.44 400 TYR A CA 1
ATOM 3208 C C . TYR A 1 400 ? -6.686 -11.934 35.457 1.00 97.44 400 TYR A C 1
ATOM 3210 O O . TYR A 1 400 ? -7.878 -11.735 35.696 1.00 97.44 400 TYR A O 1
ATOM 3218 N N . ASN A 1 401 ? -6.232 -12.995 34.788 1.00 96.62 401 ASN A N 1
ATOM 3219 C CA . ASN A 1 401 ? -7.028 -14.140 34.349 1.00 96.62 401 ASN A CA 1
ATOM 3220 C C . ASN A 1 401 ? -6.517 -15.416 35.038 1.00 96.62 401 ASN A C 1
ATOM 3222 O O . ASN A 1 401 ? -5.430 -15.916 34.720 1.00 96.62 401 ASN A O 1
ATOM 3226 N N . GLY A 1 402 ? -7.302 -15.919 35.990 1.00 96.00 402 GLY A N 1
ATOM 3227 C CA . GLY A 1 402 ? -6.959 -17.061 36.832 1.00 96.00 402 GLY A CA 1
ATOM 3228 C C . GLY A 1 402 ? -6.305 -16.642 38.149 1.00 96.00 402 GLY A C 1
ATOM 3229 O O . GLY A 1 402 ? -6.534 -15.542 38.655 1.00 96.00 402 GLY A O 1
ATOM 3230 N N . ARG A 1 403 ? -5.495 -17.534 38.728 1.00 96.69 403 ARG A N 1
ATOM 3231 C CA . ARG A 1 403 ? -4.844 -17.348 40.029 1.00 96.69 403 ARG A CA 1
ATOM 3232 C C . ARG A 1 403 ? -3.375 -16.964 39.858 1.00 96.69 403 ARG A C 1
ATOM 3234 O O . ARG A 1 403 ? -2.534 -17.804 39.553 1.00 96.69 403 ARG A O 1
ATOM 3241 N N . ILE A 1 404 ? -3.047 -15.701 40.106 1.00 95.62 404 ILE A N 1
ATOM 3242 C CA . ILE A 1 404 ? -1.740 -15.105 39.810 1.00 95.62 404 ILE A CA 1
ATOM 3243 C C . ILE A 1 404 ? -1.113 -14.531 41.074 1.00 95.62 404 ILE A C 1
ATOM 3245 O O . ILE A 1 404 ? -1.699 -13.688 41.746 1.00 95.62 404 ILE A O 1
ATOM 3249 N N . VAL A 1 405 ? 0.111 -14.965 41.373 1.00 95.19 405 VAL A N 1
ATOM 3250 C CA . VAL A 1 405 ? 0.922 -14.416 42.469 1.00 95.19 405 VAL A CA 1
ATOM 3251 C C . VAL A 1 405 ? 1.797 -13.286 41.929 1.00 95.19 405 VAL A C 1
ATOM 3253 O O . VAL A 1 405 ? 2.527 -13.489 40.960 1.00 95.19 405 VAL A O 1
ATOM 3256 N N . GLN A 1 406 ? 1.734 -12.105 42.545 1.00 93.06 406 GLN A N 1
ATOM 3257 C CA . GLN A 1 406 ? 2.543 -10.939 42.183 1.00 93.06 406 GLN A CA 1
ATOM 3258 C C . GLN A 1 406 ? 3.551 -10.608 43.274 1.00 93.06 406 GLN A C 1
ATOM 3260 O O . GLN A 1 406 ? 3.250 -9.924 44.254 1.00 93.06 406 GLN A O 1
ATOM 3265 N N . ASN A 1 407 ? 4.783 -11.069 43.076 1.00 90.38 407 ASN A N 1
ATOM 3266 C CA . ASN A 1 407 ? 5.873 -10.854 44.026 1.00 90.38 407 ASN A CA 1
ATOM 3267 C C . ASN A 1 407 ? 6.268 -9.370 44.104 1.00 90.38 407 ASN A C 1
ATOM 3269 O O . ASN A 1 407 ? 6.671 -8.877 45.154 1.00 90.38 407 ASN A O 1
ATOM 3273 N N . GLU A 1 408 ? 6.097 -8.640 43.003 1.00 87.12 408 GLU A N 1
ATOM 3274 C CA . GLU A 1 408 ? 6.337 -7.204 42.869 1.00 87.12 408 GLU A CA 1
ATOM 3275 C C . GLU A 1 408 ? 5.376 -6.358 43.708 1.00 87.12 408 GLU A C 1
ATOM 3277 O O . GLU A 1 408 ? 5.689 -5.215 44.037 1.00 87.12 408 GLU A O 1
ATOM 3282 N N . ILE A 1 409 ? 4.216 -6.920 44.057 1.00 88.12 409 ILE A N 1
ATOM 3283 C CA . ILE A 1 409 ? 3.174 -6.263 44.840 1.00 88.12 409 ILE A CA 1
ATOM 3284 C C . ILE A 1 409 ? 2.985 -7.038 46.145 1.00 88.12 409 ILE A C 1
ATOM 3286 O O . ILE A 1 409 ? 1.920 -7.579 46.416 1.00 88.12 409 ILE A O 1
ATOM 3290 N N . ASN A 1 410 ? 4.044 -7.124 46.952 1.00 89.50 410 ASN A N 1
ATOM 3291 C CA . ASN A 1 410 ? 4.019 -7.740 48.284 1.00 89.50 410 ASN A CA 1
ATOM 3292 C C . ASN A 1 410 ? 3.513 -9.197 48.300 1.00 89.50 410 ASN A C 1
ATOM 3294 O O . ASN A 1 410 ? 2.824 -9.594 49.230 1.00 89.50 410 ASN A O 1
ATOM 3298 N N . ASN A 1 411 ? 3.835 -10.005 47.283 1.00 93.56 411 ASN A N 1
ATOM 3299 C CA . ASN A 1 411 ? 3.387 -11.404 47.169 1.00 93.56 411 ASN A CA 1
ATOM 3300 C C . ASN A 1 411 ? 1.854 -11.584 47.226 1.00 93.56 411 ASN A C 1
ATOM 3302 O O . ASN A 1 411 ? 1.366 -12.623 47.674 1.00 93.56 411 ASN A O 1
ATOM 3306 N N . ILE A 1 412 ? 1.090 -10.583 46.781 1.00 96.31 412 ILE A N 1
ATOM 3307 C CA . ILE A 1 412 ? -0.373 -10.653 46.734 1.00 96.31 412 ILE A CA 1
ATOM 3308 C C . ILE A 1 412 ? -0.817 -11.669 45.677 1.00 96.31 412 ILE A C 1
ATOM 3310 O O . ILE A 1 412 ? -0.248 -11.744 44.584 1.00 96.31 412 ILE A O 1
ATOM 3314 N N . VAL A 1 413 ? -1.859 -12.439 45.997 1.00 97.19 413 VAL A N 1
ATOM 3315 C CA . VAL A 1 413 ? -2.508 -13.355 45.052 1.00 97.19 413 VAL A CA 1
ATOM 3316 C C . VAL A 1 413 ? -3.786 -12.719 44.524 1.00 97.19 413 VAL A C 1
ATOM 3318 O O . VAL A 1 413 ? -4.654 -12.330 45.301 1.00 97.19 413 VAL A O 1
ATOM 3321 N N . PHE A 1 414 ? -3.911 -12.655 43.205 1.00 97.75 414 PHE A N 1
ATOM 3322 C CA . PHE A 1 414 ? -5.128 -12.268 42.500 1.00 97.75 414 PHE A CA 1
ATOM 3323 C C . PHE A 1 414 ? -5.789 -13.530 41.963 1.00 97.75 414 PHE A C 1
ATOM 3325 O O . PHE A 1 414 ? -5.126 -14.320 41.300 1.00 97.75 414 PHE A O 1
ATOM 3332 N N . GLU A 1 415 ? -7.068 -13.736 42.249 1.00 97.44 415 GLU A N 1
ATOM 3333 C CA . GLU A 1 415 ? -7.825 -14.891 41.772 1.00 97.44 415 GLU A CA 1
ATOM 3334 C C . GLU A 1 415 ? -9.120 -14.408 41.125 1.00 97.44 415 GLU A C 1
ATOM 3336 O O . GLU A 1 415 ? -10.012 -13.913 41.812 1.00 97.44 415 GLU A O 1
ATOM 3341 N N . SER A 1 416 ? -9.198 -14.511 39.800 1.00 96.19 416 SER A N 1
ATOM 3342 C CA . SER A 1 416 ? -10.351 -14.103 38.993 1.00 96.19 416 SER A CA 1
ATOM 3343 C C . SER A 1 416 ? -10.980 -15.286 38.261 1.00 96.19 416 SER A C 1
ATOM 3345 O O . SER A 1 416 ? -10.353 -16.333 38.073 1.00 96.19 416 SER A O 1
ATOM 3347 N N . ASN A 1 417 ? -12.224 -15.107 37.817 1.00 91.31 417 ASN A N 1
ATOM 3348 C CA . ASN A 1 417 ? -12.837 -16.024 36.862 1.00 91.31 417 ASN A CA 1
ATOM 3349 C C . ASN A 1 417 ? -12.196 -15.864 35.466 1.00 91.31 417 ASN A C 1
ATOM 3351 O O . ASN A 1 417 ? -11.573 -14.853 35.146 1.00 91.31 417 ASN A O 1
ATOM 3355 N N . THR A 1 418 ? -12.371 -16.882 34.626 1.00 90.06 418 THR A N 1
ATOM 3356 C CA . THR A 1 418 ? -11.813 -16.948 33.267 1.00 90.06 418 THR A CA 1
ATOM 3357 C C . THR A 1 418 ? -12.597 -16.142 32.225 1.00 90.06 418 THR A C 1
ATOM 3359 O O . THR A 1 418 ? -12.120 -15.978 31.102 1.00 90.06 418 THR A O 1
ATOM 3362 N N . ASP A 1 419 ? -13.780 -15.617 32.568 1.00 93.81 419 ASP A N 1
ATOM 3363 C CA . ASP A 1 419 ? -14.528 -14.701 31.699 1.00 93.81 419 ASP A CA 1
ATOM 3364 C C . ASP A 1 419 ? -13.841 -13.326 31.663 1.00 93.81 419 ASP A C 1
ATOM 3366 O O . ASP A 1 419 ? -13.502 -12.760 32.703 1.00 93.81 419 ASP A O 1
ATOM 3370 N N . LYS A 1 420 ? -13.670 -12.743 30.470 1.00 94.12 420 LYS A N 1
ATOM 3371 C CA . LYS A 1 420 ? -13.067 -11.409 30.303 1.00 94.12 420 LYS A CA 1
ATOM 3372 C C . LYS A 1 420 ? -13.842 -10.317 31.047 1.00 94.12 420 LYS A C 1
ATOM 3374 O O . LYS A 1 420 ? -13.231 -9.350 31.522 1.00 94.12 420 LYS A O 1
ATOM 3379 N N . ALA A 1 421 ? -15.165 -10.460 31.173 1.00 95.12 421 ALA A N 1
ATOM 3380 C CA . ALA A 1 421 ? -15.993 -9.562 31.981 1.00 95.12 421 ALA A CA 1
ATOM 3381 C C . ALA A 1 421 ? -15.590 -9.574 33.464 1.00 95.12 421 ALA A C 1
ATOM 3383 O O . ALA A 1 421 ? -15.653 -8.534 34.124 1.00 95.12 421 ALA A O 1
ATOM 3384 N N . ASP A 1 422 ? -15.098 -10.715 33.942 1.00 96.50 422 ASP A N 1
ATOM 3385 C CA . ASP A 1 422 ? -14.760 -10.966 35.339 1.00 96.50 422 ASP A CA 1
ATOM 3386 C C . ASP A 1 422 ? -13.269 -10.790 35.650 1.00 96.50 422 ASP A C 1
ATOM 3388 O O . ASP A 1 422 ? -12.890 -10.858 36.819 1.00 96.50 422 ASP A O 1
ATOM 3392 N N . TYR A 1 423 ? -12.408 -10.542 34.656 1.00 97.31 423 TYR A N 1
ATOM 3393 C CA . TYR A 1 423 ? -10.993 -10.270 34.920 1.00 97.31 423 TYR A CA 1
ATOM 3394 C C . TYR A 1 423 ? -10.848 -9.196 35.992 1.00 97.31 423 TYR A C 1
ATOM 3396 O O . TYR A 1 423 ? -11.380 -8.093 35.853 1.00 97.31 423 TYR A O 1
ATOM 3404 N N . LEU A 1 424 ? -10.097 -9.515 37.046 1.00 98.06 424 LEU A N 1
ATOM 3405 C CA . LEU A 1 424 ? -9.744 -8.533 38.055 1.00 98.06 424 LEU A CA 1
ATOM 3406 C C . LEU A 1 424 ? -8.830 -7.502 37.396 1.00 98.06 424 LEU A C 1
ATOM 3408 O O . LEU A 1 424 ? -7.693 -7.816 37.041 1.00 98.06 424 LEU A O 1
ATOM 3412 N N . THR A 1 425 ? -9.333 -6.286 37.222 1.00 98.12 425 THR A N 1
ATOM 3413 C CA . THR A 1 425 ? -8.597 -5.190 36.598 1.00 98.12 425 THR A CA 1
ATOM 3414 C C . THR A 1 425 ? -8.175 -4.185 37.656 1.00 98.12 425 THR A C 1
ATOM 3416 O O . THR A 1 425 ? -8.997 -3.683 38.424 1.00 98.12 425 THR A O 1
ATOM 3419 N N . PHE A 1 426 ? -6.895 -3.835 37.647 1.00 98.38 426 PHE A N 1
ATOM 3420 C CA . PHE A 1 426 ? -6.299 -2.817 38.499 1.00 98.38 426 PHE A CA 1
ATOM 3421 C C . PHE A 1 426 ? -5.601 -1.762 37.656 1.00 98.38 426 PHE A C 1
ATOM 3423 O O . PHE A 1 426 ? -5.142 -2.048 36.550 1.00 98.38 426 PHE A O 1
ATOM 3430 N N . ALA A 1 427 ? -5.470 -0.558 38.205 1.00 98.12 427 ALA A N 1
ATOM 3431 C CA . ALA A 1 427 ? -4.589 0.448 37.648 1.00 98.12 427 ALA A CA 1
ATOM 3432 C C . ALA A 1 427 ? -3.658 1.069 38.675 1.00 98.12 427 ALA A C 1
ATOM 3434 O O . ALA A 1 427 ? -3.951 1.141 39.869 1.00 98.12 427 ALA A O 1
ATOM 3435 N N . VAL A 1 428 ? -2.512 1.515 38.180 1.00 97.69 428 VAL A N 1
ATOM 3436 C CA . VAL A 1 428 ? -1.466 2.139 38.980 1.00 97.69 428 VAL A CA 1
ATOM 3437 C C . VAL A 1 428 ? -1.683 3.647 39.017 1.00 97.69 428 VAL A C 1
ATOM 3439 O O . VAL A 1 428 ? -1.751 4.296 37.977 1.00 97.69 428 VAL A O 1
ATOM 3442 N N . PHE A 1 429 ? -1.738 4.194 40.225 1.00 97.38 429 PHE A N 1
ATOM 3443 C CA . PHE A 1 429 ? -1.800 5.623 40.502 1.00 97.38 429 PHE A CA 1
ATOM 3444 C C . PHE A 1 429 ? -0.710 5.994 41.507 1.00 97.38 429 PHE A C 1
ATOM 3446 O O . PHE A 1 429 ? -0.572 5.366 42.556 1.00 97.38 429 PHE A O 1
ATOM 3453 N N . LYS A 1 430 ? 0.033 7.060 41.240 1.00 95.62 430 LYS A N 1
ATOM 3454 C CA . LYS A 1 430 ? 1.201 7.489 42.013 1.00 95.62 430 LYS A CA 1
ATOM 3455 C C . LYS A 1 430 ? 0.842 7.852 43.445 1.00 95.62 430 LYS A C 1
ATOM 3457 O O . LYS A 1 430 ? 1.618 7.595 44.359 1.00 95.62 430 LYS A O 1
ATOM 3462 N N . GLU A 1 431 ? -0.329 8.449 43.630 1.00 95.88 431 GLU A N 1
ATOM 3463 C CA . GLU A 1 431 ? -0.797 8.927 44.932 1.00 95.88 431 GLU A CA 1
ATOM 3464 C C . GLU A 1 431 ? -1.688 7.905 45.650 1.00 95.88 431 GLU A C 1
ATOM 3466 O O . GLU A 1 431 ? -1.716 7.872 46.879 1.00 95.88 431 GLU A O 1
ATOM 3471 N N . LEU A 1 432 ? -2.388 7.046 44.900 1.00 96.56 432 LEU A N 1
ATOM 3472 C CA . LEU A 1 432 ? -3.379 6.110 45.451 1.00 96.56 432 LEU A CA 1
ATOM 3473 C C . LEU A 1 432 ? -2.855 4.667 45.573 1.00 96.56 432 LEU A C 1
ATOM 3475 O O . LEU A 1 432 ? -3.390 3.882 46.356 1.00 96.56 432 LEU A O 1
ATOM 3479 N N . GLY A 1 433 ? -1.789 4.317 44.849 1.00 96.31 433 GLY A N 1
ATOM 3480 C CA . GLY A 1 433 ? -1.254 2.960 44.747 1.00 96.31 433 GLY A CA 1
ATOM 3481 C C . GLY A 1 433 ? -1.937 2.143 43.647 1.00 96.31 433 GLY A C 1
ATOM 3482 O O . GLY A 1 433 ? -2.211 2.649 42.562 1.00 96.31 433 GLY A O 1
ATOM 3483 N N . TYR A 1 434 ? -2.189 0.860 43.910 1.00 97.25 434 TYR A N 1
ATOM 3484 C CA . TYR A 1 434 ? -2.921 -0.026 42.999 1.00 97.25 434 TYR A CA 1
ATOM 3485 C C . TYR A 1 434 ? -4.409 0.037 43.281 1.00 97.25 434 TYR A C 1
ATOM 3487 O O . TYR A 1 434 ? -4.859 -0.438 44.323 1.00 97.25 434 TYR A O 1
ATOM 3495 N N . VAL A 1 435 ? -5.174 0.595 42.359 1.00 98.19 435 VAL A N 1
ATOM 3496 C CA . VAL A 1 435 ? -6.603 0.815 42.549 1.00 98.19 435 VAL A CA 1
ATOM 3497 C C . VAL A 1 435 ? -7.385 -0.194 41.726 1.00 98.19 435 VAL A C 1
ATOM 3499 O O . VAL A 1 435 ? -7.140 -0.361 40.532 1.00 98.19 435 VAL A O 1
ATOM 3502 N N . TYR A 1 436 ? -8.333 -0.866 42.370 1.00 98.31 436 TYR A N 1
ATOM 3503 C CA . TYR A 1 436 ? -9.265 -1.775 41.717 1.00 98.31 436 TYR A CA 1
ATOM 3504 C C . TYR A 1 436 ? -10.227 -1.020 40.784 1.00 98.31 436 TYR A C 1
ATOM 3506 O O . TYR A 1 436 ? -10.896 -0.066 41.198 1.00 98.31 436 TYR A O 1
ATOM 3514 N N . LEU A 1 437 ? -10.320 -1.460 39.526 1.00 97.56 437 LEU A N 1
ATOM 3515 C CA . LEU A 1 437 ? -11.217 -0.879 38.527 1.00 97.56 437 LEU A CA 1
ATOM 3516 C C . LEU A 1 437 ? -12.528 -1.664 38.408 1.00 97.56 437 LEU A C 1
ATOM 3518 O O . LEU A 1 437 ? -13.592 -1.074 38.582 1.00 97.56 437 LEU A O 1
ATOM 3522 N N . ARG A 1 438 ? -12.449 -2.963 38.099 1.00 97.50 438 ARG A N 1
ATOM 3523 C CA . ARG A 1 438 ? -13.597 -3.840 37.806 1.00 97.50 438 ARG A CA 1
ATOM 3524 C C . ARG A 1 438 ? -13.206 -5.321 37.883 1.00 97.50 438 ARG A C 1
ATOM 3526 O O . ARG A 1 438 ? -12.021 -5.634 38.011 1.00 97.50 438 ARG A O 1
ATOM 3533 N N . GLY A 1 439 ? -14.182 -6.203 37.682 1.00 97.12 439 GLY A N 1
ATOM 3534 C CA . GLY A 1 439 ? -14.004 -7.656 37.615 1.00 97.12 439 GLY A CA 1
ATOM 3535 C C . GLY A 1 439 ? -14.743 -8.381 38.731 1.00 97.12 439 GLY A C 1
ATOM 3536 O O . GLY A 1 439 ? -15.487 -7.768 39.488 1.00 97.12 439 GLY A O 1
ATOM 3537 N N . LYS A 1 440 ? -14.541 -9.693 38.834 1.00 96.81 440 LYS A N 1
ATOM 3538 C CA . LYS A 1 440 ? -15.054 -10.514 39.932 1.00 96.81 440 LYS A CA 1
ATOM 3539 C C . LYS A 1 440 ? -14.009 -11.519 40.359 1.00 96.81 440 LYS A C 1
ATOM 3541 O O . LYS A 1 440 ? -13.421 -12.225 39.540 1.00 96.81 440 LYS A O 1
ATOM 3546 N N . GLY A 1 441 ? -13.786 -11.594 41.661 1.00 97.06 441 GLY A N 1
ATOM 3547 C CA . GLY A 1 441 ? -12.779 -12.485 42.210 1.00 97.06 441 GLY A CA 1
ATOM 3548 C C . GLY A 1 441 ? -12.360 -12.081 43.606 1.00 97.06 441 GLY A C 1
ATOM 3549 O O . GLY A 1 441 ? -13.046 -11.318 44.283 1.00 97.06 441 GLY A O 1
ATOM 3550 N N . LYS A 1 442 ? -11.205 -12.574 44.034 1.00 98.00 442 LYS A N 1
ATOM 3551 C CA . LYS A 1 442 ? -10.643 -12.241 45.337 1.00 98.00 442 LYS A CA 1
ATOM 3552 C C . LYS A 1 442 ? -9.172 -11.881 45.261 1.00 98.00 442 LYS A C 1
ATOM 3554 O O . LYS A 1 442 ? -8.432 -12.323 44.384 1.00 98.00 442 LYS A O 1
ATOM 3559 N N . VAL A 1 443 ? -8.758 -11.079 46.230 1.00 98.00 443 VAL A N 1
ATOM 3560 C CA . VAL A 1 443 ? -7.367 -10.724 46.484 1.00 98.00 443 VAL A CA 1
ATOM 3561 C C . VAL A 1 443 ? -6.963 -11.314 47.827 1.00 98.00 443 VAL A C 1
ATOM 3563 O O . VAL A 1 443 ? -7.637 -11.084 48.830 1.00 98.00 443 VAL A O 1
ATOM 3566 N N . ILE A 1 444 ? -5.866 -12.066 47.857 1.00 97.94 444 ILE A N 1
ATOM 3567 C CA . ILE A 1 444 ? -5.294 -12.637 49.080 1.00 97.94 444 ILE A CA 1
ATOM 3568 C C . ILE A 1 444 ? -4.029 -11.851 49.407 1.00 97.94 444 ILE A C 1
ATOM 3570 O O . ILE A 1 444 ? -3.055 -11.878 48.650 1.00 97.94 444 ILE A O 1
ATOM 3574 N N . LEU A 1 445 ? -4.066 -11.119 50.519 1.00 97.00 445 LEU A N 1
ATOM 3575 C CA . LEU A 1 445 ? -2.934 -10.328 50.995 1.00 97.00 445 LEU A CA 1
ATOM 3576 C C . LEU A 1 445 ? -1.810 -11.228 51.529 1.00 97.00 445 LEU A C 1
ATOM 3578 O O . LEU A 1 445 ? -2.038 -12.388 51.862 1.00 97.00 445 LEU A O 1
ATOM 3582 N N . ASP A 1 446 ? -0.612 -10.668 51.691 1.00 94.81 446 ASP A N 1
ATOM 3583 C CA . ASP A 1 446 ? 0.543 -11.321 52.333 1.00 94.81 446 ASP A CA 1
ATOM 3584 C C . ASP A 1 446 ? 0.231 -11.894 53.726 1.00 94.81 446 ASP A C 1
ATOM 3586 O O . ASP A 1 446 ? 0.714 -12.959 54.102 1.00 94.81 446 ASP A O 1
ATOM 3590 N N . SER A 1 447 ? -0.636 -11.208 54.470 1.00 95.75 447 SER A N 1
ATOM 3591 C CA . SER A 1 447 ? -1.186 -11.638 55.758 1.00 95.75 447 SER A CA 1
ATOM 3592 C C . SER A 1 447 ? -2.103 -12.867 55.683 1.00 95.75 447 SER A C 1
ATOM 3594 O O . SER A 1 447 ? -2.521 -13.375 56.722 1.00 95.75 447 SER A O 1
ATOM 3596 N N . GLY A 1 448 ? -2.468 -13.321 54.482 1.00 96.44 448 GLY A N 1
ATOM 3597 C CA . GLY A 1 448 ? -3.466 -14.364 54.243 1.00 96.44 448 GLY A CA 1
ATOM 3598 C C . GLY A 1 448 ? -4.915 -13.870 54.290 1.00 96.44 448 GLY A C 1
ATOM 3599 O O . GLY A 1 448 ? -5.830 -14.661 54.079 1.00 96.44 448 GLY A O 1
ATOM 3600 N N . LYS A 1 449 ? -5.157 -12.576 54.552 1.00 97.62 449 LYS A N 1
ATOM 3601 C CA . LYS A 1 449 ? -6.506 -11.996 54.522 1.00 97.62 449 LYS A CA 1
ATOM 3602 C C . LYS A 1 449 ? -7.059 -12.023 53.096 1.00 97.62 449 LYS A C 1
ATOM 3604 O O . LYS A 1 449 ? -6.474 -11.412 52.202 1.00 97.62 449 LYS A O 1
ATOM 3609 N N . GLU A 1 450 ? -8.208 -12.668 52.917 1.00 97.94 450 GLU A N 1
ATOM 3610 C CA . GLU A 1 450 ? -8.955 -12.662 51.658 1.00 97.94 450 GLU A CA 1
ATOM 3611 C C . GLU A 1 450 ? -9.900 -11.453 51.589 1.00 97.94 450 GLU A C 1
ATOM 3613 O O . GLU A 1 450 ? -10.553 -11.092 52.572 1.00 97.94 450 GLU A O 1
ATOM 3618 N N . ILE A 1 451 ? -9.953 -10.810 50.424 1.00 97.81 451 ILE A N 1
ATOM 3619 C CA . ILE A 1 451 ? -10.826 -9.675 50.122 1.00 97.81 451 ILE A CA 1
ATOM 3620 C C . ILE A 1 451 ? -11.568 -10.000 48.833 1.00 97.81 451 ILE A C 1
ATOM 3622 O O . ILE A 1 451 ? -10.952 -10.098 47.773 1.00 97.81 451 ILE A O 1
ATOM 3626 N N . GLN A 1 452 ? -12.882 -10.165 48.936 1.00 97.94 452 GLN A N 1
ATOM 3627 C CA . GLN A 1 452 ? -13.749 -10.404 47.791 1.00 97.94 452 GLN A CA 1
ATOM 3628 C C . GLN A 1 452 ? -14.045 -9.081 47.067 1.00 97.94 452 GLN A C 1
ATOM 3630 O O . GLN A 1 452 ? -14.275 -8.058 47.712 1.00 97.94 452 GLN A O 1
ATOM 3635 N N . LEU A 1 453 ? -14.001 -9.093 45.733 1.00 97.06 453 LEU A N 1
ATOM 3636 C CA . LEU A 1 453 ? -14.197 -7.928 44.869 1.00 97.06 453 LEU A CA 1
ATOM 3637 C C . LEU A 1 453 ? -15.263 -8.218 43.804 1.00 97.06 453 LEU A C 1
ATOM 3639 O O . LEU A 1 453 ? -15.297 -9.314 43.239 1.00 97.06 453 LEU A O 1
ATOM 3643 N N . GLY A 1 454 ? -16.085 -7.207 43.504 1.00 91.50 454 GLY A N 1
ATOM 3644 C CA . GLY A 1 454 ? -17.089 -7.261 42.434 1.00 91.50 454 GLY A CA 1
ATOM 3645 C C . GLY A 1 454 ? -18.375 -8.028 42.762 1.00 91.50 454 GLY A C 1
ATOM 3646 O O . GLY A 1 454 ? -19.024 -8.514 41.834 1.00 91.50 454 GLY A O 1
ATOM 3647 N N . GLU A 1 455 ? -18.714 -8.172 44.050 1.00 86.25 455 GLU A N 1
ATOM 3648 C CA . GLU A 1 455 ? -19.999 -8.754 44.487 1.00 86.25 455 GLU A CA 1
ATOM 3649 C C . GLU A 1 455 ? -21.209 -7.866 44.189 1.00 86.25 455 GLU A C 1
ATOM 3651 O O . GLU A 1 455 ? -21.093 -6.625 44.328 1.00 86.25 455 GLU A O 1
#

Sequence (455 aa):
MRYLTIFLCLLIFTGCASFNPQNFSLGVNTEKKLPDLNFNYEKNKNYSKLLNEFASQVCANSSNEYGEKYGSADLKVLYLKEKRNAANVGWMLPSLLTACTLNMLGFPIFSYKAECQVSLVIYDAENNIQKNYQSKATGTVYNAFYWGYSLMSEDRINAANFKAIDNALHEINSNLEQDNFELANNLTSTGKIQEIAHKKALVAGTVEAYDDFLSKYNYGRLAEDIQNKKIDMVYAAANKVNTKEGYEKFLSDFPENKYAAVVRDKIESLDQNYSEKLNSAGSLKDRADLILQYPDKAKSVIDNIQDIAEIEKMVHNYPKIQNTVIPILENRILQQIREKGSDDRFCIKNISTLQGPAHSITLCQHESHYTFVEDFEGDKIYLRNFKERLPLAEGSIHRYNGRIVQNEINNIVFESNTDKADYLTFAVFKELGYVYLRGKGKVILDSGKEIQLGE

Secondary structure (DSSP, 8-state):
-HHHHHHHHHTTSS------GGG-------SS-BPPEEEEE---TTTHHHHHHHHHHHBTTTT-TTS---EEEEEEEEEEEEEE----HHHHHHHHHTTTHHHHTT--SEEEEEEEEEEEEEEETT--EEEEEEEEEEEEEEE-GGG---TT-THHHHHHHHHHHHHHHHHHHHHHHHHHHHHHHHHHHH--HHHHHHHHHHHH-SHHHHHHHHHH--SSHHHHHHHHHHHHHHHHHHHHH--HHHHHHHHHH-TTSTTHHHHHHHHHHHHHHHHHHHHH--SHHHHHHHHHH-GGGHHHHHHT---HHHHHHHHHH-GGGHHHHHHHHHHHHHHHHHHH--TT--EE----PBSS---EEEEEE-SS-EEEE--STT-B---SSTTPPP--BTT-EEEEESEEEEGGGTTEEEEE-SSGGG-EEEEEETTTEEEEEE-SEEEE-TT--EEEE--

Radius of gyration: 42.19 Å; chains: 1; bounding box: 104×56×103 Å